Protein 7NA9 (pdb70)

Organism: Clostridium botulinum (NCBI:txid1491)

GO terms:
  GO:0008270 zinc ion binding (F, IDA)
  GO:0005576 extracellular region (C, EXP)
  GO:0004222 metalloendopeptidase activity (F, EXP)
  GO:0008320 transmembrane protein transporter activity (F, EXP)
  GO:0005515 protein binding (F, IPI)

Structure (mmCIF, N/CA/C/O backbone):
data_7NA9
#
_entry.id   7NA9
#
_cell.length_a   61.417
_cell.length_b   97.018
_cell.length_c   101.904
_cell.angle_alpha   90.000
_cell.angle_beta   90.000
_cell.angle_gamma   90.000
#
_symmetry.space_group_name_H-M   'P 21 21 21'
#
loop_
_entity.id
_entity.type
_entity.pdbx_description
1 polymer 'Botulinum neurotoxin type B'
2 polymer JSG-C1
3 non-polymer 1,2-ETHANEDIOL
4 non-polymer 'ZINC ION'
5 water water
#
loop_
_atom_site.group_PDB
_atom_site.id
_atom_site.type_symbol
_atom_site.label_atom_id
_atom_site.label_alt_id
_atom_site.label_comp_id
_atom_site.label_asym_id
_atom_site.label_entity_id
_atom_site.label_seq_id
_atom_site.pdbx_PDB_ins_code
_atom_site.Cartn_x
_atom_site.Cartn_y
_atom_site.Cartn_z
_atom_site.occupancy
_atom_site.B_iso_or_equiv
_atom_site.auth_seq_id
_atom_site.auth_comp_id
_atom_site.auth_asym_id
_atom_site.auth_atom_id
_atom_site.pdbx_PDB_model_num
ATOM 1 N N . PRO A 1 7 ? -20.80500 -5.24600 -37.69000 1.000 48.56292 2 PRO A N 1
ATOM 2 C CA . PRO A 1 7 ? -20.83400 -4.79500 -36.29800 1.000 45.44706 2 PRO A CA 1
ATOM 3 C C . PRO A 1 7 ? -19.94400 -3.58500 -36.09900 1.000 45.36801 2 PRO A C 1
ATOM 4 O O . PRO A 1 7 ? -20.43200 -2.58100 -35.57600 1.000 50.99373 2 PRO A O 1
ATOM 8 N N . VAL A 1 8 ? -18.66300 -3.63600 -36.48500 1.000 38.40182 3 VAL A N 1
ATOM 9 C CA . VAL A 1 8 ? -17.74700 -2.49300 -36.30800 1.000 33.33617 3 VAL A CA 1
ATOM 10 C C . VAL A 1 8 ? -17.27500 -2.02500 -37.68100 1.000 26.41535 3 VAL A C 1
ATOM 11 O O . VAL A 1 8 ? -16.67500 -2.79700 -38.43700 1.000 30.37792 3 VAL A O 1
ATOM 15 N N . THR A 1 9 ? -17.60100 -0.78400 -38.00600 1.000 28.83914 4 THR A N 1
ATOM 16 C CA . THR A 1 9 ? -17.29900 -0.16900 -39.28800 1.000 28.71047 4 THR A CA 1
ATOM 17 C C . THR A 1 9 ? -16.21300 0.87500 -39.05700 1.000 26.84375 4 THR A C 1
ATOM 18 O O . THR A 1 9 ? -16.36200 1.75700 -38.19300 1.000 27.43038 4 THR A O 1
ATOM 22 N N . ILE A 1 10 ? -15.09600 0.75300 -39.78100 1.000 27.22278 5 ILE A N 1
ATOM 23 C CA . ILE A 1 10 ? -14.01200 1.74400 -39.66700 1.000 22.67579 5 ILE A CA 1
ATOM 24 C C . ILE A 1 10 ? -14.26000 2.78200 -40.76300 1.000 27.44911 5 ILE A C 1
ATOM 25 O O . ILE A 1 10 ? -14.33400 2.42600 -41.94900 1.000 28.08034 5 ILE A O 1
ATOM 30 N N . ASN A 1 11 ? -14.42900 4.04100 -40.38100 1.000 24.81868 6 ASN A N 1
ATOM 31 C CA . ASN A 1 11 ? -14.74300 5.06300 -41.37300 1.000 22.67650 6 ASN A CA 1
ATOM 32 C C . ASN A 1 11 ? -13.48700 5.53700 -42.10600 1.000 26.64924 6 ASN A C 1
ATOM 33 O O . ASN A 1 11 ? -12.36900 5.44400 -41.59800 1.000 30.42097 6 ASN A O 1
ATOM 38 N N . ASN A 1 12 ? -13.68800 6.09700 -43.30100 1.000 25.98124 7 ASN A N 1
ATOM 39 C CA . ASN A 1 12 ? -12.59700 6.64300 -44.10200 1.000 28.08649 7 ASN A CA 1
ATOM 40 C C . ASN A 1 12 ? -12.79400 8.14500 -44.27300 1.000 30.36360 7 ASN A C 1
ATOM 41 O O . ASN A 1 12 ? -13.92600 8.62400 -44.37000 1.000 30.65164 7 ASN A O 1
ATOM 46 N N . PHE A 1 13 ? -11.69700 8.89500 -44.30000 1.000 23.20105 8 PHE A N 1
ATOM 47 C CA . PHE A 1 13 ? -11.72700 10.34500 -44.45900 1.000 26.81462 8 PHE A CA 1
ATOM 48 C C . PHE A 1 13 ? -10.30100 10.80100 -44.71400 1.000 27.60990 8 PHE A C 1
ATOM 49 O O . PHE A 1 13 ? -9.34200 10.05200 -44.48500 1.000 26.61469 8 PHE A O 1
ATOM 57 N N . ASN A 1 14 ? -10.17900 12.01800 -45.24000 1.000 27.87526 9 ASN A N 1
ATOM 58 C CA . ASN A 1 14 ? -8.89200 12.68200 -45.41900 1.000 29.19337 9 ASN A CA 1
ATOM 59 C C . ASN A 1 14 ? -8.86500 13.87700 -44.48800 1.000 24.68055 9 ASN A C 1
ATOM 60 O O . ASN A 1 14 ? -9.90400 14.49000 -44.23900 1.000 27.79130 9 ASN A O 1
ATOM 65 N N . TYR A 1 15 ? -7.68100 14.21700 -43.97200 1.000 23.40917 10 TYR A N 1
ATOM 66 C CA . TYR A 1 15 ? -7.60000 15.31800 -43.02000 1.000 23.73185 10 TYR A CA 1
ATOM 67 C C . TYR A 1 15 ? -8.23800 16.58500 -43.57700 1.000 24.72697 10 TYR A C 1
ATOM 68 O O . TYR A 1 15 ? -8.92100 17.30200 -42.83900 1.000 23.88597 10 TYR A O 1
ATOM 77 N N . ASN A 1 16 ? -8.06300 16.87000 -44.88600 1.000 25.89638 11 ASN A N 1
ATOM 78 C CA . ASN A 1 16 ? -8.56700 18.13800 -45.42400 1.000 27.91943 11 ASN A CA 1
ATOM 79 C C . ASN A 1 16 ? -10.03800 18.08400 -45.85300 1.000 30.76701 11 ASN A C 1
ATOM 80 O O . ASN A 1 16 ? -10.55900 19.08100 -46.36200 1.000 28.53712 11 ASN A O 1
ATOM 85 N N . ASP A 1 17 ? -10.71600 16.95700 -45.66900 1.000 29.54615 12 ASP A N 1
ATOM 86 C CA . ASP A 1 17 ? -12.15500 16.91300 -45.93900 1.000 29.66933 12 ASP A CA 1
ATOM 87 C C . ASP A 1 17 ? -12.89300 17.95800 -45.09100 1.000 27.83921 12 ASP A C 1
ATOM 88 O O . ASP A 1 17 ? -12.53000 18.22600 -43.93900 1.000 26.90706 12 ASP A O 1
ATOM 93 N N . PRO A 1 18 ? -13.95600 18.54900 -45.61900 1.000 29.80010 13 PRO A N 1
ATOM 94 C CA . PRO A 1 18 ? -14.69200 19.57100 -44.85800 1.000 30.04575 13 PRO A CA 1
ATOM 95 C C . PRO A 1 18 ? -15.38400 19.04200 -43.59600 1.000 26.97854 13 PRO A C 1
ATOM 96 O O . PRO A 1 18 ? -15.83700 17.89900 -43.52200 1.000 28.02787 13 PRO A O 1
ATOM 100 N N . ILE A 1 19 ? -15.47300 19.90800 -42.58500 1.000 28.97314 14 ILE A N 1
ATOM 101 C CA . ILE A 1 19 ? -16.29700 19.60100 -41.41900 1.000 26.45573 14 ILE A CA 1
ATOM 102 C C . ILE A 1 19 ? -17.69600 19.25700 -41.89700 1.000 27.80177 14 ILE A C 1
ATOM 103 O O . ILE A 1 19 ? -18.26700 19.94400 -42.75500 1.000 27.20489 14 ILE A O 1
ATOM 108 N N . ASP A 1 20 ? -18.24500 18.16300 -41.40300 1.000 26.96700 15 ASP A N 1
ATOM 109 C CA . ASP A 1 20 ? -19.61300 17.84900 -41.78700 1.000 28.13896 15 ASP A CA 1
ATOM 110 C C . ASP A 1 20 ? -20.51900 17.70800 -40.57800 1.000 29.49593 15 ASP A C 1
ATOM 111 O O . ASP A 1 20 ? -21.69100 17.33700 -40.74400 1.000 33.74537 15 ASP A O 1
ATOM 116 N N . ASN A 1 21 ? -20.03300 18.06400 -39.38400 1.000 26.85844 16 ASN A N 1
ATOM 117 C CA . ASN A 1 21 ? -20.79200 18.00100 -38.13300 1.000 27.90691 16 ASN A CA 1
ATOM 118 C C . ASN A 1 21 ? -21.30500 16.58300 -37.84300 1.000 37.57269 16 ASN A C 1
ATOM 119 O O . ASN A 1 21 ? -22.15300 16.40800 -36.95700 1.000 35.71795 16 ASN A O 1
ATOM 124 N N . ASN A 1 22 ? -20.80700 15.56600 -38.56700 1.000 33.07955 17 ASN A N 1
ATOM 125 C CA . ASN A 1 22 ? -21.14300 14.16200 -38.31500 1.000 32.16156 17 ASN A CA 1
ATOM 126 C C . ASN A 1 22 ? -19.91300 13.31700 -37.90000 1.000 30.71736 17 ASN A C 1
ATOM 127 O O . ASN A 1 22 ? -19.66300 13.10400 -36.71100 1.000 32.37582 17 ASN A O 1
ATOM 132 N N . ASN A 1 23 ? -19.12600 12.85500 -38.87300 1.000 27.06545 18 ASN A N 1
ATOM 133 C CA . ASN A 1 23 ? -17.88900 12.13100 -38.59200 1.000 26.37575 18 ASN A CA 1
ATOM 134 C C . ASN A 1 23 ? -16.67100 13.02000 -38.61400 1.000 24.69493 18 ASN A C 1
ATOM 135 O O . ASN A 1 23 ? -15.59200 12.55900 -38.20600 1.000 21.28502 18 ASN A O 1
ATOM 140 N N . ILE A 1 24 ? -16.80700 14.26400 -39.08600 1.000 22.25171 19 ILE A N 1
ATOM 141 C CA . ILE A 1 24 ? -15.69900 15.21600 -39.07900 1.000 23.87189 19 ILE A CA 1
ATOM 142 C C . ILE A 1 24 ? -16.23400 16.46500 -38.38700 1.000 22.37292 19 ILE A C 1
ATOM 143 O O . ILE A 1 24 ? -17.12500 17.13000 -38.91800 1.000 22.91992 19 ILE A O 1
ATOM 148 N N . ILE A 1 25 ? -15.74300 16.76000 -37.18900 1.000 19.68159 20 ILE A N 1
ATOM 149 C CA . ILE A 1 25 ? -16.36800 17.79800 -36.35500 1.000 18.28029 20 ILE A CA 1
ATOM 150 C C . ILE A 1 25 ? -15.26800 18.68000 -35.75900 1.000 23.68567 20 ILE A C 1
ATOM 151 O O . ILE A 1 25 ? -14.08900 18.33300 -35.78200 1.000 21.33085 20 ILE A O 1
ATOM 156 N N . MET A 1 26 ? -15.65500 19.80700 -35.16900 1.000 18.04181 21 MET A N 1
ATOM 157 C CA . MET A 1 26 ? -14.74700 20.52700 -34.27600 1.000 17.62802 21 MET A CA 1
ATOM 158 C C . MET A 1 26 ? -15.11700 20.17800 -32.84500 1.000 18.00175 21 MET A C 1
ATOM 159 O O . MET A 1 26 ? -16.25400 20.42500 -32.40300 1.000 18.47643 21 MET A O 1
ATOM 164 N N . MET A 1 27 ? -14.15500 19.57500 -32.13100 1.000 16.90138 22 MET A N 1
ATOM 165 C CA . MET A 1 27 ? -14.42500 18.98400 -30.84000 1.000 17.03145 22 MET A CA 1
ATOM 166 C C . MET A 1 27 ? -13.59400 19.66300 -29.77800 1.000 17.09325 22 MET A C 1
ATOM 167 O O . MET A 1 27 ? -12.38800 19.87700 -29.96000 1.000 18.03477 22 MET A O 1
ATOM 172 N N . GLU A 1 28 ? -14.23500 19.95100 -28.67300 1.000 16.23786 23 GLU A N 1
ATOM 173 C CA . GLU A 1 28 ? -13.56500 20.42300 -27.45500 1.000 16.84697 23 GLU A CA 1
ATOM 174 C C . GLU A 1 28 ? -13.33300 19.22500 -26.56100 1.000 17.27306 23 GLU A C 1
ATOM 175 O O . GLU A 1 28 ? -14.30800 18.66800 -26.03300 1.000 17.32354 23 GLU A O 1
ATOM 181 N N . PRO A 1 29 ? -12.09100 18.76000 -26.39000 1.000 15.76698 24 PRO A N 1
ATOM 182 C CA . PRO A 1 29 ? -11.86600 17.51800 -25.66300 1.000 17.47969 24 PRO A CA 1
ATOM 183 C C . PRO A 1 29 ? -12.04400 17.72100 -24.16300 1.000 16.87597 24 PRO A C 1
ATOM 184 O O . PRO A 1 29 ? -12.12000 18.87200 -23.68600 1.000 17.05083 24 PRO A O 1
ATOM 188 N N . PRO A 1 30 ? -12.17700 16.62400 -23.39100 1.000 15.37575 25 PRO A N 1
ATOM 189 C CA . PRO A 1 30 ? -12.63700 16.73200 -21.98500 1.000 16.96497 25 PRO A CA 1
ATOM 190 C C . PRO A 1 30 ? -11.83900 17.70900 -21.09600 1.000 16.94935 25 PRO A C 1
ATOM 191 O O . PRO A 1 30 ? -12.44400 18.42300 -20.27100 1.000 17.30255 25 PRO A O 1
ATOM 195 N N . PHE A 1 31 ? -10.49800 17.69200 -21.17400 1.000 13.91273 26 PHE A N 1
ATOM 196 C CA . PHE A 1 31 ? -9.71700 18.56000 -20.31000 1.000 15.05221 26 PHE A CA 1
ATOM 197 C C . PHE A 1 31 ? -9.82400 20.02000 -20.72400 1.000 19.69954 26 PHE A C 1
ATOM 198 O O . PHE A 1 31 ? -9.31600 20.90000 -20.01400 1.000 20.51763 26 PHE A O 1
ATOM 206 N N . ALA A 1 32 ? -10.34500 20.26700 -21.90900 1.000 16.95212 27 ALA A N 1
ATOM 207 C CA . ALA A 1 32 ? -10.62600 21.61600 -22.37700 1.000 16.49030 27 ALA A CA 1
ATOM 208 C C . ALA A 1 32 ? -12.08200 21.99700 -22.19800 1.000 16.72915 27 ALA A C 1
ATOM 209 O O . ALA A 1 32 ? -12.50900 22.99100 -22.79500 1.000 18.69764 27 ALA A O 1
ATOM 211 N N . ARG A 1 33 ? -12.89100 21.18800 -21.47800 1.000 18.86271 28 ARG A N 1
ATOM 212 C CA . ARG A 1 33 ? -14.30900 21.52700 -21.34400 1.000 15.95101 28 ARG A CA 1
ATOM 213 C C . ARG A 1 33 ? -14.49600 22.98300 -20.93100 1.000 19.53117 28 ARG A C 1
ATOM 214 O O . ARG A 1 33 ? -13.91000 23.43000 -19.94100 1.000 17.36842 28 ARG A O 1
ATOM 222 N N . GLY A 1 34 ? -15.30900 23.71900 -21.68500 1.000 16.96746 29 GLY A N 1
ATOM 223 C CA . GLY A 1 34 ? -15.64100 25.08300 -21.32000 1.000 19.76876 29 GLY A CA 1
ATOM 224 C C . GLY A 1 34 ? -14.64600 26.12700 -21.78900 1.000 19.44130 29 GLY A C 1
ATOM 225 O O . GLY A 1 34 ? -14.94900 27.32500 -21.69100 1.000 21.84626 29 GLY A O 1
ATOM 226 N N . THR A 1 35 ? -13.48300 25.72000 -22.30300 1.000 17.78944 30 THR A N 1
ATOM 227 C CA . THR A 1 35 ? -12.45300 26.68000 -22.72600 1.000 19.15045 30 THR A CA 1
ATOM 228 C C . THR A 1 35 ? -12.62000 27.17100 -24.15200 1.000 22.52397 30 THR A C 1
ATOM 229 O O . THR A 1 35 ? -11.96900 28.16000 -24.53400 1.000 20.81140 30 THR A O 1
ATOM 233 N N . GLY A 1 36 ? -13.41800 26.47700 -24.97000 1.000 16.54337 31 GLY A N 1
ATOM 234 C CA . GLY A 1 36 ? -13.54500 26.91400 -26.34500 1.000 16.38768 31 GLY A CA 1
ATOM 235 C C . GLY A 1 36 ? -12.36200 26.53400 -27.20700 1.000 20.64481 31 GLY A C 1
ATOM 236 O O . GLY A 1 36 ? -12.24000 27.06600 -28.32100 1.000 24.42335 31 GLY A O 1
ATOM 237 N N . ARG A 1 37 ? -11.50300 25.61300 -26.74500 1.000 18.17783 32 ARG A N 1
ATOM 238 C CA . ARG A 1 37 ? -10.39600 25.10600 -27.56900 1.000 21.77350 32 ARG A CA 1
ATOM 239 C C . ARG A 1 37 ? -10.93600 23.90100 -28.32700 1.000 21.31023 32 ARG A C 1
ATOM 240 O O . ARG A 1 37 ? -11.10400 22.82900 -27.75600 1.000 21.13517 32 ARG A O 1
ATOM 248 N N . TYR A 1 38 ? -11.20700 24.08000 -29.61500 1.000 20.29721 33 TYR A N 1
ATOM 249 C CA . TYR A 1 38 ? -11.74600 23.00100 -30.44300 1.000 19.40916 33 TYR A CA 1
ATOM 250 C C . TYR A 1 38 ? -10.68400 22.52800 -31.40600 1.000 22.49382 33 TYR A C 1
ATOM 251 O O . TYR A 1 38 ? -9.90500 23.33200 -31.91200 1.000 23.70205 33 TYR A O 1
ATOM 260 N N . TYR A 1 39 ? -10.74600 21.23300 -31.73600 1.000 19.92334 34 TYR A N 1
ATOM 261 C CA . TYR A 1 39 ? -9.82300 20.58400 -32.65000 1.000 23.34813 34 TYR A CA 1
ATOM 262 C C . TYR A 1 39 ? -10.59700 19.77400 -33.66700 1.000 22.45104 34 TYR A C 1
ATOM 263 O O . TYR A 1 39 ? -11.66400 19.24000 -33.36400 1.000 20.21768 34 TYR A O 1
ATOM 272 N N . LYS A 1 40 ? -10.06300 19.73300 -34.89500 1.000 21.07016 35 LYS A N 1
ATOM 273 C CA . LYS A 1 40 ? -10.69500 18.94800 -35.94200 1.000 17.57462 35 LYS A CA 1
ATOM 274 C C . LYS A 1 40 ? -10.54600 17.47000 -35.58700 1.000 18.12476 35 LYS A C 1
ATOM 275 O O . LYS A 1 40 ? -9.42500 16.98200 -35.31000 1.000 17.60174 35 LYS A O 1
ATOM 281 N N . ALA A 1 41 ? -11.68800 16.79500 -35.48000 1.000 17.48166 36 ALA A N 1
ATOM 282 C CA . ALA A 1 41 ? -11.75700 15.44100 -34.93000 1.000 18.28661 36 ALA A CA 1
ATOM 283 C C . ALA A 1 41 ? -12.48600 14.53400 -35.90000 1.000 18.33236 36 ALA A C 1
ATOM 284 O O . ALA A 1 41 ? -13.43400 14.95800 -36.57100 1.000 18.90747 36 ALA A O 1
ATOM 286 N N . PHE A 1 42 ? -12.03900 13.27200 -35.97100 1.000 17.94811 37 PHE A N 1
ATOM 287 C CA . PHE A 1 42 ? -12.50500 12.32500 -36.97000 1.000 19.27676 37 PHE A CA 1
ATOM 288 C C . PHE A 1 42 ? -13.06100 11.08100 -36.28900 1.000 18.37042 37 PHE A C 1
ATOM 289 O O . PHE A 1 42 ? -12.36400 10.43600 -35.51100 1.000 19.40669 37 PHE A O 1
ATOM 297 N N . LYS A 1 43 ? -14.30600 10.72500 -36.59300 1.000 18.20753 38 LYS A N 1
ATOM 298 C CA . LYS A 1 43 ? -14.92000 9.56700 -35.94500 1.000 19.91471 38 LYS A CA 1
ATOM 299 C C . LYS A 1 43 ? -14.52500 8.29700 -36.69800 1.000 19.44067 38 LYS A C 1
ATOM 300 O O . LYS A 1 43 ? -15.10200 7.96300 -37.73500 1.000 22.01962 38 LYS A O 1
ATOM 306 N N . ILE A 1 44 ? -13.55400 7.56800 -36.15900 1.000 17.69813 39 ILE A N 1
ATOM 307 C CA . ILE A 1 44 ? -13.06200 6.40100 -36.88700 1.000 17.04501 39 ILE A CA 1
ATOM 308 C C . ILE A 1 44 ? -14.03400 5.24800 -36.74700 1.000 22.85869 39 ILE A C 1
ATOM 309 O O . ILE A 1 44 ? -14.12700 4.41100 -37.65400 1.000 23.20189 39 ILE A O 1
ATOM 314 N N . THR A 1 45 ? -14.73500 5.14300 -35.60300 1.000 20.05577 40 THR A N 1
ATOM 315 C CA . THR A 1 45 ? -15.86400 4.21200 -35.50700 1.000 18.93790 40 THR A CA 1
ATOM 316 C C . THR A 1 45 ? -16.82900 4.78700 -34.48200 1.000 21.47033 40 THR A C 1
ATOM 317 O O . THR A 1 45 ? -16.53700 5.78900 -33.84700 1.000 20.42236 40 THR A O 1
ATOM 321 N N . ASP A 1 46 ? -17.99400 4.15300 -34.32300 1.000 20.61244 41 ASP A N 1
ATOM 322 C CA . ASP A 1 46 ? -18.98100 4.61100 -33.30800 1.000 21.33828 41 ASP A CA 1
ATOM 323 C C . ASP A 1 46 ? -18.28700 4.89800 -31.97300 1.000 22.79333 41 ASP A C 1
ATOM 324 O O . ASP A 1 46 ? -17.60000 3.97100 -31.48600 1.000 19.98971 41 ASP A O 1
ATOM 329 N N . ARG A 1 47 ? -18.40700 6.12900 -31.44800 1.000 20.38706 42 ARG A N 1
ATOM 330 C CA . ARG A 1 47 ? -17.85600 6.53000 -30.11100 1.000 15.51175 42 ARG A CA 1
ATOM 331 C C . ARG A 1 47 ? -16.33800 6.79400 -30.12800 1.000 19.63821 42 ARG A C 1
ATOM 332 O O . ARG A 1 47 ? -15.86900 7.44600 -29.17400 1.000 27.93020 42 ARG A O 1
ATOM 340 N N . ILE A 1 48 ? -15.59300 6.32600 -31.13700 1.000 14.68491 43 ILE A N 1
ATOM 341 C CA . ILE A 1 48 ? -14.10500 6.49700 -31.10000 1.000 15.11437 43 ILE A CA 1
ATOM 342 C C . ILE A 1 48 ? -13.68500 7.63100 -32.04500 1.000 15.03291 43 ILE A C 1
ATOM 343 O O . ILE A 1 48 ? -14.13800 7.62800 -33.20400 1.000 18.62515 43 ILE A O 1
ATOM 348 N N . TRP A 1 49 ? -12.85100 8.55800 -31.56300 1.000 16.30659 44 TRP A N 1
ATOM 349 C CA . TRP A 1 49 ? -12.42200 9.72500 -32.32400 1.000 15.52521 44 TRP A CA 1
ATOM 350 C C . TRP A 1 49 ? -10.90000 9.77500 -32.37800 1.000 15.88785 44 TRP A C 1
ATOM 351 O O . TRP A 1 49 ? -10.21200 9.41300 -31.41100 1.000 17.04724 44 TRP A O 1
ATOM 362 N N . ILE A 1 50 ? -10.39300 10.27000 -33.50200 1.000 15.33610 45 ILE A N 1
ATOM 363 C CA . ILE A 1 50 ? -8.97800 10.57700 -33.67100 1.000 16.42737 45 ILE A CA 1
ATOM 364 C C . ILE A 1 50 ? -8.87800 12.09700 -33.79000 1.000 16.86973 45 ILE A C 1
ATOM 365 O O . ILE A 1 50 ? -9.53600 12.71900 -34.64400 1.000 17.04772 45 ILE A O 1
ATOM 370 N N . ILE A 1 51 ? -8.02100 12.68700 -32.97500 1.000 16.27075 46 ILE A N 1
ATOM 371 C CA . ILE A 1 51 ? -7.65100 14.09000 -33.11000 1.000 17.81863 46 ILE A CA 1
ATOM 372 C C . ILE A 1 51 ? -6.17200 14.11300 -33.43600 1.000 17.48931 46 ILE A C 1
ATOM 373 O O . ILE A 1 51 ? -5.33900 13.83600 -32.57900 1.000 18.28525 46 ILE A O 1
ATOM 378 N N . PRO A 1 52 ? -5.81000 14.31500 -34.70000 1.000 20.20358 47 PRO A N 1
ATOM 379 C CA . PRO A 1 52 ? -4.37100 14.13800 -35.04300 1.000 21.83377 47 PRO A CA 1
ATOM 380 C C . PRO A 1 52 ? -3.55100 15.37800 -34.70900 1.000 23.55115 47 PRO A C 1
ATOM 381 O O . PRO A 1 52 ? -3.05000 16.07700 -35.60300 1.000 26.78267 47 PRO A O 1
ATOM 385 N N . GLU A 1 53 ? -3.47200 15.67200 -33.41700 1.000 20.80624 48 GLU A N 1
ATOM 386 C CA . GLU A 1 53 ? -2.73900 16.79400 -32.85400 1.000 20.85625 48 GLU A CA 1
ATOM 387 C C . GLU A 1 53 ? -1.85400 16.25300 -31.75100 1.000 18.33686 48 GLU A C 1
ATOM 388 O O . GLU A 1 53 ? -2.18100 15.23800 -31.14100 1.000 18.54366 48 GLU A O 1
ATOM 394 N N . ARG A 1 54 ? -0.75800 16.94600 -31.46800 1.000 18.06834 49 ARG A N 1
ATOM 395 C CA . ARG A 1 54 ? 0.03500 16.54000 -30.29500 1.000 16.28014 49 ARG A CA 1
ATOM 396 C C . ARG A 1 54 ? -0.78200 16.68300 -29.02600 1.000 20.47702 49 ARG A C 1
ATOM 397 O O . ARG A 1 54 ? -1.66900 17.54900 -28.90500 1.000 18.75513 49 ARG A O 1
ATOM 405 N N . TYR A 1 55 ? -0.48000 15.81800 -28.07100 1.000 15.61693 50 TYR A N 1
ATOM 406 C CA . TYR A 1 55 ? -1.12200 15.85900 -26.77000 1.000 15.38667 50 TYR A CA 1
ATOM 407 C C . TYR A 1 55 ? -0.38500 16.87600 -25.89900 1.000 16.12601 50 TYR A C 1
ATOM 408 O O . TYR A 1 55 ? 0.82400 16.74200 -25.64900 1.000 17.64619 50 TYR A O 1
ATOM 417 N N . THR A 1 56 ? -1.08400 17.94300 -25.46300 1.000 16.70884 51 THR A N 1
ATOM 418 C CA . THR A 1 56 ? -0.39400 19.05500 -24.80700 1.000 17.72652 51 THR A CA 1
ATOM 419 C C . THR A 1 56 ? -0.87300 19.32600 -23.39400 1.000 18.11215 51 THR A C 1
ATOM 420 O O . THR A 1 56 ? -0.16300 20.01300 -22.64800 1.000 20.28039 51 THR A O 1
ATOM 424 N N . PHE A 1 57 ? -2.01300 18.78700 -22.99100 1.000 19.00941 52 PHE A N 1
ATOM 425 C CA . PHE A 1 57 ? -2.58200 19.15900 -21.70700 1.000 18.79235 52 PHE A CA 1
ATOM 426 C C . PHE A 1 57 ? -1.66000 18.76100 -20.54800 1.000 17.85491 52 PHE A C 1
ATOM 427 O O . PHE A 1 57 ? -1.32100 17.58400 -20.39600 1.000 18.65235 52 PHE A O 1
ATOM 435 N N . GLY A 1 58 ? -1.27500 19.75300 -19.71800 1.000 18.04306 53 GLY A N 1
ATOM 436 C CA . GLY A 1 58 ? -0.40400 19.51400 -18.58800 1.000 18.17839 53 GLY A CA 1
ATOM 437 C C . GLY A 1 58 ? 1.07600 19.63300 -18.89600 1.000 15.74708 53 GLY A C 1
ATOM 438 O O . GLY A 1 58 ? 1.89100 19.58900 -17.95400 1.000 19.21393 53 GLY A O 1
ATOM 439 N N . TYR A 1 59 ? 1.44300 19.81600 -20.15800 1.000 17.65102 54 TYR A N 1
ATOM 440 C CA . TYR A 1 59 ? 2.82800 20.10800 -20.56500 1.000 16.40283 54 TYR A CA 1
ATOM 441 C C . TYR A 1 59 ? 3.02900 21.60100 -20.82400 1.000 22.27143 54 TYR A C 1
ATOM 442 O O . TYR A 1 59 ? 2.08500 22.38600 -20.81900 1.000 25.89152 54 TYR A O 1
ATOM 451 N N . LYS A 1 60 ? 4.28800 21.98000 -21.05500 1.000 22.47348 55 LYS A N 1
ATOM 452 C CA . LYS A 1 60 ? 4.58300 23.33700 -21.48900 1.000 26.36635 55 LYS A CA 1
ATOM 453 C C . LYS A 1 60 ? 5.14700 23.28000 -22.90000 1.000 30.01798 55 LYS A C 1
ATOM 454 O O . LYS A 1 60 ? 5.71100 22.26500 -23.29000 1.000 23.66498 55 LYS A O 1
ATOM 460 N N . PRO A 1 61 ? 4.97600 24.33200 -23.71200 1.000 31.98793 56 PRO A N 1
ATOM 461 C CA . PRO A 1 61 ? 5.41700 24.22000 -25.11800 1.000 30.33928 56 PRO A CA 1
ATOM 462 C C . PRO A 1 61 ? 6.88600 23.87500 -25.25300 1.000 28.10607 56 PRO A C 1
ATOM 463 O O . PRO A 1 61 ? 7.26200 23.08300 -26.13100 1.000 33.14170 56 PRO A O 1
ATOM 467 N N . GLU A 1 62 ? 7.72200 24.39100 -24.35500 1.000 25.36575 57 GLU A N 1
ATOM 468 C CA . GLU A 1 62 ? 9.14200 24.09200 -24.41200 1.000 31.47670 57 GLU A CA 1
ATOM 469 C C . GLU A 1 62 ? 9.44700 22.62200 -24.13900 1.000 31.68706 57 GLU A C 1
ATOM 470 O O . GLU A 1 62 ? 10.54100 22.16900 -24.47600 1.000 29.86321 57 GLU A O 1
ATOM 476 N N . ASP A 1 63 ? 8.50500 21.85600 -23.56800 1.000 26.48475 58 ASP A N 1
ATOM 477 C CA . ASP A 1 63 ? 8.78400 20.44700 -23.30600 1.000 26.66205 58 ASP A CA 1
ATOM 478 C C . ASP A 1 63 ? 8.99700 19.65600 -24.57900 1.000 28.45298 58 ASP A C 1
ATOM 479 O O . ASP A 1 63 ? 9.61100 18.59200 -24.54300 1.000 28.51361 58 ASP A O 1
ATOM 484 N N . PHE A 1 64 ? 8.46700 20.13400 -25.69100 1.000 26.21868 59 PHE A N 1
ATOM 485 C CA . PHE A 1 64 ? 8.47000 19.43700 -26.96900 1.000 27.13055 59 PHE A CA 1
ATOM 486 C C . PHE A 1 64 ? 9.80100 19.55600 -27.70600 1.000 30.49403 59 PHE A C 1
ATOM 487 O O . PHE A 1 64 ? 10.02500 18.79800 -28.65900 1.000 24.19034 59 PHE A O 1
ATOM 495 N N . ASN A 1 65 ? 10.68700 20.45600 -27.27100 1.000 31.51163 60 ASN A N 1
ATOM 496 C CA . ASN A 1 65 ? 11.99100 20.67800 -27.90900 1.000 34.69321 60 ASN A CA 1
ATOM 497 C C . ASN A 1 65 ? 13.09600 19.88800 -27.21800 1.000 52.02234 60 ASN A C 1
ATOM 498 O O . ASN A 1 65 ? 13.21300 19.94200 -25.98900 1.000 53.62246 60 ASN A O 1
ATOM 503 N N . LYS A 1 66 ? 13.94500 19.22200 -28.01200 1.000 56.79626 61 LYS A N 1
ATOM 504 C CA . LYS A 1 66 ? 15.25500 18.74000 -27.52000 1.000 58.36776 61 LYS A CA 1
ATOM 505 C C . LYS A 1 66 ? 15.10800 17.83600 -26.28500 1.000 64.40425 61 LYS A C 1
ATOM 506 O O . LYS A 1 66 ? 16.03700 17.12300 -25.88100 1.000 64.23598 61 LYS A O 1
ATOM 512 N N . ARG A 1 73 ? 19.02300 13.36300 -24.05600 1.000 52.08577 68 ARG A N 1
ATOM 513 C CA . ARG A 1 73 ? 19.65300 12.98000 -22.78900 1.000 64.30509 68 ARG A CA 1
ATOM 514 C C . ARG A 1 73 ? 19.34200 11.51500 -22.47000 1.000 55.70326 68 ARG A C 1
ATOM 515 O O . ARG A 1 73 ? 19.95000 10.93100 -21.56800 1.000 56.11939 68 ARG A O 1
ATOM 523 N N . ASP A 1 74 ? 18.39800 10.92600 -23.21400 1.000 50.11579 69 ASP A N 1
ATOM 524 C CA . ASP A 1 74 ? 17.97300 9.54500 -22.98300 1.000 34.39818 69 ASP A CA 1
ATOM 525 C C . ASP A 1 74 ? 17.64700 8.92900 -24.33700 1.000 30.87891 69 ASP A C 1
ATOM 526 O O . ASP A 1 74 ? 16.67300 9.32800 -24.97600 1.000 29.29906 69 ASP A O 1
ATOM 531 N N . VAL A 1 75 ? 18.43600 7.94200 -24.77000 1.000 32.78871 70 VAL A N 1
ATOM 532 C CA . VAL A 1 75 ? 18.12300 7.34000 -26.07200 1.000 32.25941 70 VAL A CA 1
ATOM 533 C C . VAL A 1 75 ? 16.79700 6.60000 -26.05400 1.000 27.07704 70 VAL A C 1
ATOM 534 O O . VAL A 1 75 ? 16.28300 6.27200 -27.11900 1.000 26.07985 70 VAL A O 1
ATOM 538 N N . CYS A 1 76 ? 16.27500 6.24900 -24.89100 1.000 24.40824 71 CYS A N 1
ATOM 539 C CA . CYS A 1 76 ? 14.98300 5.56800 -24.86700 1.000 25.10548 71 CYS A CA 1
ATOM 540 C C . CYS A 1 76 ? 13.79400 6.52600 -24.92700 1.000 28.86016 71 CYS A C 1
ATOM 541 O O . CYS A 1 76 ? 12.64200 6.06800 -24.90900 1.000 28.18394 71 CYS A O 1
ATOM 544 N N . GLU A 1 77 ? 14.02800 7.83400 -24.96200 1.000 22.76724 72 GLU A N 1
ATOM 545 C CA . GLU A 1 77 ? 12.96100 8.83600 -25.05800 1.000 25.14631 72 GLU A CA 1
ATOM 546 C C . GLU A 1 77 ? 13.18300 9.71800 -26.29500 1.000 26.75531 72 GLU A C 1
ATOM 547 O O . GLU A 1 77 ? 14.04100 10.60500 -26.28200 1.000 26.71766 72 GLU A O 1
ATOM 553 N N . TYR A 1 78 ? 12.38500 9.53200 -27.34800 1.000 19.05426 73 TYR A N 1
ATOM 554 C CA . TYR A 1 78 ? 12.61300 10.25100 -28.59600 1.000 18.00306 73 TYR A CA 1
ATOM 555 C C . TYR A 1 78 ? 11.73800 11.49300 -28.68400 1.000 23.07908 73 TYR A C 1
ATOM 556 O O . TYR A 1 78 ? 10.50500 11.40400 -28.57100 1.000 19.70150 73 TYR A O 1
ATOM 565 N N . TYR A 1 79 ? 12.37100 12.63400 -28.95700 1.000 23.83974 74 TYR A N 1
ATOM 566 C CA . TYR A 1 79 ? 11.65200 13.89400 -29.12800 1.000 25.80144 74 TYR A CA 1
ATOM 567 C C . TYR A 1 79 ? 11.66300 14.32200 -30.58000 1.000 23.09473 74 TYR A C 1
ATOM 568 O O . TYR A 1 79 ? 12.68500 14.20800 -31.25700 1.000 25.02401 74 TYR A O 1
ATOM 577 N N . ASP A 1 80 ? 10.55300 14.91900 -31.02300 1.000 25.29482 75 ASP A N 1
ATOM 578 C CA . ASP A 1 80 ? 10.56800 15.59100 -32.31500 1.000 24.85197 75 ASP A CA 1
ATOM 579 C C . ASP A 1 80 ? 9.46300 16.62800 -32.30700 1.000 24.10090 75 ASP A C 1
ATOM 580 O O . ASP A 1 80 ? 8.28400 16.27800 -32.47300 1.000 24.75084 75 ASP A O 1
ATOM 585 N N . PRO A 1 81 ? 9.79000 17.90800 -32.11000 1.000 24.46453 76 PRO A N 1
ATOM 586 C CA . PRO A 1 81 ? 8.71800 18.93100 -32.06700 1.000 25.93648 76 PRO A CA 1
ATOM 587 C C . PRO A 1 81 ? 7.98400 19.09600 -33.38900 1.000 26.81392 76 PRO A C 1
ATOM 588 O O . PRO A 1 81 ? 6.91100 19.69900 -33.40900 1.000 29.30320 76 PRO A O 1
ATOM 592 N N . ASP A 1 82 ? 8.54700 18.63700 -34.49300 1.000 26.41590 77 ASP A N 1
ATOM 593 C CA . ASP A 1 82 ? 7.91700 18.80300 -35.78800 1.000 29.82140 77 ASP A CA 1
ATOM 594 C C . ASP A 1 82 ? 6.93800 17.67900 -36.14800 1.000 30.76823 77 ASP A C 1
ATOM 595 O O . ASP A 1 82 ? 6.26600 17.78800 -37.17600 1.000 30.51546 77 ASP A O 1
ATOM 600 N N . TYR A 1 83 ? 6.81700 16.62500 -35.33300 1.000 24.47017 78 TYR A N 1
ATOM 601 C CA . TYR A 1 83 ? 5.82900 15.58800 -35.62100 1.000 23.96525 78 TYR A CA 1
ATOM 602 C C . TYR A 1 83 ? 4.41600 16.20200 -35.61300 1.000 27.56393 78 TYR A C 1
ATOM 603 O O . TYR A 1 83 ? 4.06200 16.99600 -34.73000 1.000 25.49537 78 TYR A O 1
ATOM 612 N N . LEU A 1 84 ? 3.63800 15.88500 -36.63900 1.000 26.65109 79 LEU A N 1
ATOM 613 C CA . LEU A 1 84 ? 2.26700 16.39600 -36.82000 1.000 22.55326 79 LEU A CA 1
ATOM 614 C C . LEU A 1 84 ? 2.17300 17.90100 -37.08200 1.000 28.47669 79 LEU A C 1
ATOM 615 O O . LEU A 1 84 ? 1.10200 18.48300 -36.88200 1.000 27.35021 79 LEU A O 1
ATOM 620 N N . ASN A 1 85 ? 3.21200 18.57500 -37.58800 1.000 25.76945 80 ASN A N 1
ATOM 621 C CA . ASN A 1 85 ? 3.13000 20.03400 -37.69900 1.000 29.53832 80 ASN A CA 1
ATOM 622 C C . ASN A 1 85 ? 2.64100 20.54200 -39.05600 1.000 31.62748 80 ASN A C 1
ATOM 623 O O . ASN A 1 85 ? 2.77600 21.74600 -39.34500 1.000 30.65608 80 ASN A O 1
ATOM 628 N N . THR A 1 86 ? 2.08200 19.67900 -39.90400 1.000 23.67524 81 THR A N 1
ATOM 629 C CA . THR A 1 86 ? 1.52000 20.08200 -41.19000 1.000 26.01822 81 THR A CA 1
ATOM 630 C C . THR A 1 86 ? 0.25600 19.26300 -41.42300 1.000 33.46652 81 THR A C 1
ATOM 631 O O . THR A 1 86 ? 0.07400 18.20700 -40.81900 1.000 25.37870 81 THR A O 1
ATOM 635 N N . ASN A 1 87 ? -0.61700 19.75000 -42.31300 1.000 29.26680 82 ASN A N 1
ATOM 636 C CA . ASN A 1 87 ? -1.84300 19.00300 -42.57500 1.000 25.80554 82 ASN A CA 1
ATOM 637 C C .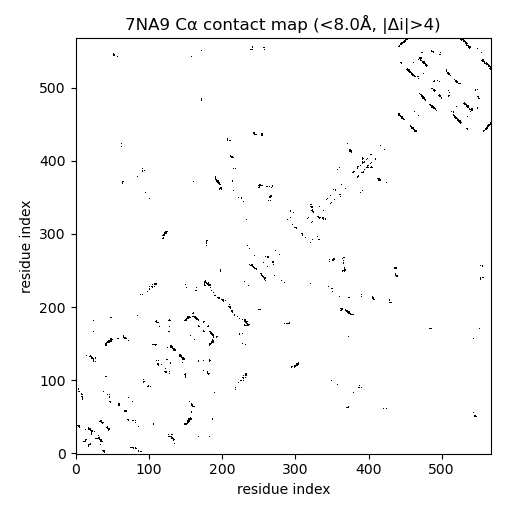 ASN A 1 87 ? -1.53300 17.64100 -43.18900 1.000 23.26050 82 ASN A C 1
ATOM 638 O O . ASN A 1 87 ? -2.22200 16.66700 -42.90900 1.000 24.19279 82 ASN A O 1
ATOM 643 N N . ASP A 1 88 ? -0.52500 17.56500 -44.06000 1.000 23.58042 83 ASP A N 1
ATOM 644 C CA . ASP A 1 88 ? -0.16300 16.27600 -44.63300 1.000 21.62234 83 ASP A CA 1
ATOM 645 C C . ASP A 1 88 ? 0.30900 15.28800 -43.55500 1.000 22.94255 83 ASP A C 1
ATOM 646 O O . ASP A 1 88 ? -0.07000 14.10900 -43.57100 1.000 26.54487 83 ASP A O 1
ATOM 651 N N . LYS A 1 89 ? 1.14200 15.74100 -42.60400 1.000 23.81326 84 LYS A N 1
ATOM 652 C CA . LYS A 1 89 ? 1.51500 14.84600 -41.50600 1.000 23.13901 84 LYS A CA 1
ATOM 653 C C . LYS A 1 89 ? 0.28900 14.38300 -40.74100 1.000 21.05862 84 LYS A C 1
ATOM 654 O O . LYS A 1 89 ? 0.19500 13.21300 -40.34100 1.000 20.87567 84 LYS A O 1
ATOM 660 N N . LYS A 1 90 ? -0.66600 15.28800 -40.51300 1.000 22.94902 85 LYS A N 1
ATOM 661 C CA . LYS A 1 90 ? -1.87800 14.89300 -39.80300 1.000 22.45270 85 LYS A CA 1
ATOM 662 C C . LYS A 1 90 ? -2.67700 13.88300 -40.61800 1.000 20.22827 85 LYS A C 1
ATOM 663 O O . LYS A 1 90 ? -3.19400 12.90300 -40.06300 1.000 20.58189 85 LYS A O 1
ATOM 669 N N . ASN A 1 91 ? -2.74500 14.07100 -41.94100 1.000 23.17215 86 ASN A N 1
ATOM 670 C CA . ASN A 1 91 ? -3.39500 13.06000 -42.78700 1.000 22.23510 86 ASN A CA 1
ATOM 671 C C . ASN A 1 91 ? -2.70100 11.70000 -42.71000 1.000 23.74195 86 ASN A C 1
ATOM 672 O O . ASN A 1 91 ? -3.37100 10.66900 -42.63500 1.000 22.97907 86 ASN A O 1
ATOM 677 N N . ILE A 1 92 ? -1.35200 11.67000 -42.76600 1.000 21.36685 87 ILE A N 1
ATOM 678 C CA . ILE A 1 92 ? -0.63300 10.40100 -42.65000 1.000 20.18474 87 ILE A CA 1
ATOM 679 C C . ILE A 1 92 ? -0.99500 9.70000 -41.34000 1.000 21.99159 87 ILE A C 1
ATOM 680 O O . ILE A 1 92 ? -1.23100 8.47900 -41.29100 1.000 20.64742 87 ILE A O 1
ATOM 685 N N . PHE A 1 93 ? -1.08600 10.47300 -40.25800 1.000 20.52592 88 PHE A N 1
ATOM 686 C CA . PHE A 1 93 ? -1.46300 9.90800 -38.97500 1.000 20.73275 88 PHE A CA 1
ATOM 687 C C . PHE A 1 93 ? -2.84800 9.28200 -39.06300 1.000 20.28495 88 PHE A C 1
ATOM 688 O O . PHE A 1 93 ? -3.06700 8.14300 -38.61200 1.000 18.79904 88 PHE A O 1
ATOM 696 N N . LEU A 1 94 ? -3.79900 10.00600 -39.68400 1.000 18.20253 89 LEU A N 1
ATOM 697 C CA . LEU A 1 94 ? -5.16700 9.50000 -39.74900 1.000 19.43926 89 LEU A CA 1
ATOM 698 C C . LEU A 1 94 ? -5.21500 8.20500 -40.54000 1.000 20.80564 89 LEU A C 1
ATOM 699 O O . LEU A 1 94 ? -5.83300 7.22700 -40.10400 1.000 20.24216 89 LEU A O 1
ATOM 704 N N . GLN A 1 95 ? -4.56400 8.17900 -41.71600 1.000 21.41587 90 GLN A N 1
ATOM 705 C CA . GLN A 1 95 ? -4.60100 6.96400 -42.53500 1.000 20.23841 90 GLN A CA 1
ATOM 706 C C . GLN A 1 95 ? -3.93000 5.80200 -41.81600 1.000 22.08190 90 GLN A C 1
ATOM 707 O O . GLN A 1 95 ? -4.31800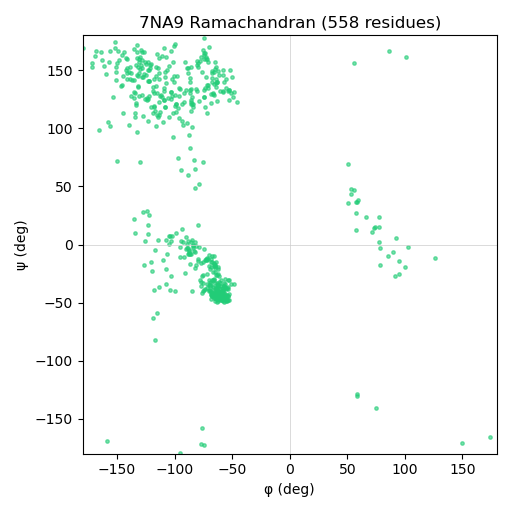 4.62900 -42.00100 1.000 21.46641 90 GLN A O 1
ATOM 713 N N . THR A 1 96 ? -2.87800 6.10100 -41.05000 1.000 20.37139 91 THR A N 1
ATOM 714 C CA . THR A 1 96 ? -2.20200 5.03300 -40.31000 1.000 16.39826 91 THR A CA 1
ATOM 715 C C . THR A 1 96 ? -3.12000 4.48400 -39.22700 1.000 21.49378 91 THR A C 1
ATOM 716 O O . THR A 1 96 ? -3.24500 3.27000 -39.07000 1.000 18.33460 91 THR A O 1
ATOM 720 N N . MET A 1 97 ? -3.81100 5.37100 -38.49500 1.000 17.81198 92 MET A N 1
ATOM 721 C CA . MET A 1 97 ? -4.75600 4.89500 -37.48200 1.000 17.11647 92 MET A CA 1
ATOM 722 C C . MET A 1 97 ? -5.86600 4.05400 -38.11800 1.000 19.15132 92 MET A C 1
ATOM 723 O O . MET A 1 97 ? -6.28200 3.03900 -37.55700 1.000 18.54835 92 MET A O 1
ATOM 728 N N . ILE A 1 98 ? -6.37000 4.47000 -39.27700 1.000 19.48954 93 ILE A N 1
ATOM 729 C CA . ILE A 1 98 ? -7.36900 3.66500 -39.99100 1.000 19.95386 93 ILE A CA 1
ATOM 730 C C . ILE A 1 98 ? -6.83200 2.26900 -40.27400 1.000 22.56536 93 ILE A C 1
ATOM 731 O O . ILE A 1 98 ? -7.52400 1.26500 -40.06900 1.000 20.86461 93 ILE A O 1
ATOM 736 N N . LYS A 1 99 ? -5.59800 2.18900 -40.77800 1.000 19.08245 94 LYS A N 1
ATOM 737 C CA . LYS A 1 99 ? -5.01800 0.89200 -41.09300 1.000 20.75425 94 LYS A CA 1
ATOM 738 C C . LYS A 1 99 ? -4.87900 0.03900 -39.82900 1.000 20.05985 94 LYS A C 1
ATOM 739 O O . LYS A 1 99 ? -5.14000 -1.18700 -39.85200 1.000 20.41078 94 LYS A O 1
ATOM 745 N N . LEU A 1 100 ? -4.47200 0.66500 -38.72500 1.000 17.24021 95 LEU A N 1
ATOM 746 C CA . LEU A 1 100 ? -4.31500 -0.10100 -37.49400 1.000 15.51385 95 LEU A CA 1
ATOM 747 C C . LEU A 1 100 ? -5.66100 -0.58700 -36.99600 1.000 19.70549 95 LEU A C 1
ATOM 748 O O . LEU A 1 100 ? -5.77400 -1.73000 -36.51600 1.000 18.07447 95 LEU A O 1
ATOM 753 N N . PHE A 1 101 ? -6.72200 0.22500 -37.14900 1.000 18.51677 96 PHE A N 1
ATOM 754 C CA . PHE A 1 101 ? -8.02000 -0.27300 -36.69800 1.000 19.15500 96 PHE A CA 1
ATOM 755 C C . PHE A 1 101 ? -8.50200 -1.40100 -37.58800 1.000 18.83326 96 PHE A C 1
ATOM 756 O O . PHE A 1 101 ? -9.11800 -2.35300 -37.10000 1.000 19.07539 96 PHE A O 1
ATOM 764 N N . ASN A 1 102 ? -8.21700 -1.32300 -38.89200 1.000 17.45419 97 ASN A N 1
ATOM 765 C CA . ASN A 1 102 ? -8.57200 -2.43000 -39.75900 1.000 22.58055 97 ASN A CA 1
ATOM 766 C C . ASN A 1 102 ? -7.79600 -3.68400 -39.37500 1.000 22.67126 97 ASN A C 1
ATOM 767 O O . ASN A 1 102 ? -8.32700 -4.80000 -39.45100 1.000 18.95402 97 ASN A O 1
ATOM 772 N N . ARG A 1 103 ? -6.52400 -3.53300 -38.99200 1.000 18.34610 98 ARG A N 1
ATOM 773 C CA . ARG A 1 103 ? -5.78300 -4.70800 -38.52300 1.000 17.93996 98 ARG A CA 1
ATOM 774 C C . ARG A 1 103 ? -6.40000 -5.27300 -37.23300 1.000 18.42793 98 ARG A C 1
ATOM 775 O O . ARG A 1 103 ? -6.54600 -6.49500 -37.07800 1.000 19.72934 98 ARG A O 1
ATOM 783 N N . ILE A 1 104 ? -6.79600 -4.39500 -36.31100 1.000 18.17738 99 ILE A N 1
ATOM 784 C CA . ILE A 1 104 ? -7.42900 -4.87400 -35.09100 1.000 18.33478 99 ILE A CA 1
ATOM 785 C C . ILE A 1 104 ? -8.70100 -5.66300 -35.41400 1.000 19.30541 99 ILE A C 1
ATOM 786 O O . ILE A 1 104 ? -8.90500 -6.76700 -34.90400 1.000 18.44214 99 ILE A O 1
ATOM 791 N N . LYS A 1 105 ? -9.53200 -5.15100 -36.30100 1.000 19.64855 100 LYS A N 1
ATOM 792 C CA . LYS A 1 105 ? -10.78300 -5.91100 -36.45800 1.000 21.00389 100 LYS A CA 1
ATOM 793 C C . LYS A 1 105 ? -10.64400 -7.11000 -37.38800 1.000 23.37028 100 LYS A C 1
ATOM 794 O O . LYS A 1 105 ? -11.62100 -7.85600 -37.56200 1.000 22.73353 100 LYS A O 1
ATOM 800 N N . SER A 1 106 ? -9.43100 -7.38600 -37.92100 1.000 22.39189 101 SER A N 1
ATOM 801 C CA . SER A 1 106 ? -9.22200 -8.47200 -38.86800 1.000 27.02497 101 SER A CA 1
ATOM 802 C C . SER A 1 106 ? -9.29600 -9.84900 -38.22100 1.000 30.30603 101 SER A C 1
ATOM 803 O O . SER A 1 106 ? -9.31100 -10.84500 -38.94700 1.000 26.59849 101 SER A O 1
ATOM 806 N N . LYS A 1 107 ? -9.30300 -9.93700 -36.89500 1.000 27.05509 102 LYS A N 1
ATOM 807 C CA . LYS A 1 107 ? -9.49800 -11.20500 -36.21100 1.000 27.64471 102 LYS A CA 1
ATOM 808 C C . LYS A 1 107 ? -10.60300 -11.04000 -35.18200 1.000 25.20941 102 LYS A C 1
ATOM 809 O O . LYS A 1 107 ? -10.84800 -9.92900 -34.69000 1.000 22.14736 102 LYS A O 1
ATOM 815 N N . PRO A 1 108 ? -11.31400 -12.12100 -34.87500 1.000 27.44277 103 PRO A N 1
ATOM 816 C CA . PRO A 1 108 ? -12.44600 -12.02000 -33.92600 1.000 22.52106 103 PRO A CA 1
ATOM 817 C C . PRO A 1 108 ? -12.09800 -11.41500 -32.56400 1.000 22.80414 103 PRO A C 1
ATOM 818 O O . PRO A 1 108 ? -12.91600 -10.69400 -31.98900 1.000 23.36816 103 PRO A O 1
ATOM 822 N N . LEU A 1 109 ? -10.91900 -11.72300 -32.00800 1.000 24.48428 104 LEU A N 1
ATOM 823 C CA . LEU A 1 109 ? -10.59700 -11.23700 -30.66900 1.000 20.14438 104 LEU A CA 1
ATOM 824 C C . LEU A 1 109 ? -10.52000 -9.70900 -30.63900 1.000 21.78478 104 LEU A C 1
ATOM 825 O O . LEU A 1 109 ? -11.01300 -9.07500 -29.68900 1.000 20.33132 104 LEU A O 1
ATOM 830 N N . GLY A 1 110 ? -9.88500 -9.09000 -31.64800 1.000 20.56376 105 GLY A N 1
ATOM 831 C CA . GLY A 1 110 ? -9.79700 -7.62200 -31.64800 1.000 18.69794 105 GLY A CA 1
ATOM 832 C C . GLY A 1 110 ? -11.12600 -6.99200 -32.04900 1.000 21.71455 105 GLY A C 1
ATOM 833 O O . GLY A 1 110 ? -11.49100 -5.91200 -31.56300 1.000 20.91278 105 GLY A O 1
ATOM 834 N N . GLU A 1 111 ? -11.87200 -7.65400 -32.93900 1.000 19.03943 106 GLU A N 1
ATOM 835 C CA . GLU A 1 111 ? -13.23900 -7.20800 -33.19900 1.000 22.86088 106 GLU A CA 1
ATOM 836 C C . GLU A 1 111 ? -14.04000 -7.17500 -31.89800 1.000 19.23558 106 GLU A C 1
ATOM 837 O O . GLU A 1 111 ? -14.80100 -6.24700 -31.65200 1.000 20.98357 106 GLU A O 1
ATOM 843 N N . LYS A 1 112 ? -13.91800 -8.23000 -31.07400 1.000 19.42246 107 LYS A N 1
ATOM 844 C CA . LYS A 1 112 ? -14.66700 -8.26700 -29.82200 1.000 21.45178 107 LYS A CA 1
ATOM 845 C C . LYS A 1 112 ? -14.23800 -7.15300 -28.87600 1.000 16.48937 107 LYS A C 1
ATOM 846 O O . LYS A 1 112 ? -15.06700 -6.59200 -28.15000 1.000 18.01278 107 LYS A O 1
ATOM 852 N N . LEU A 1 113 ? -12.92300 -6.88500 -28.81700 1.000 15.83211 108 LEU A N 1
ATOM 853 C CA . LEU A 1 113 ? -12.39600 -5.81100 -28.00800 1.000 18.77450 108 LEU A CA 1
ATOM 854 C C . LEU A 1 113 ? -13.03100 -4.49100 -28.41300 1.000 18.94418 108 LEU A C 1
ATOM 855 O O . LEU A 1 113 ? -13.53700 -3.73700 -27.56000 1.000 16.51336 108 LEU A O 1
ATOM 860 N N . LEU A 1 114 ? -13.04600 -4.21100 -29.73000 1.000 15.37398 109 LEU A N 1
ATOM 861 C CA . LEU A 1 114 ? -13.67100 -2.97300 -30.21600 1.000 19.91356 109 LEU A CA 1
ATOM 862 C C . LEU A 1 114 ? -15.16000 -2.93000 -29.88000 1.000 18.77418 109 LEU A C 1
ATOM 863 O O . LEU A 1 114 ? -15.65900 -1.89200 -29.44900 1.000 17.65361 109 LEU A O 1
ATOM 868 N N . GLU A 1 115 ? -15.88500 -4.04200 -30.08000 1.000 16.96904 110 GLU A N 1
ATOM 869 C CA . GLU A 1 115 ? -17.31300 -4.07300 -29.71700 1.000 17.00223 110 GLU A CA 1
ATOM 870 C C . GLU A 1 115 ? -17.51500 -3.74700 -28.24900 1.000 19.08050 110 GLU A C 1
ATOM 871 O O . GLU A 1 115 ? -18.44400 -2.97700 -27.88300 1.000 18.90271 110 GLU A O 1
ATOM 877 N N . MET A 1 116 ? -16.70700 -4.36800 -27.38200 1.000 17.26360 111 MET A N 1
ATOM 878 C CA A MET A 1 116 ? -16.83300 -4.11500 -25.94200 0.613 18.92102 111 MET A CA 1
ATOM 879 C CA B MET A 1 116 ? -16.89300 -4.10300 -25.96100 0.387 18.90470 111 MET A CA 1
ATOM 880 C C . MET A 1 116 ? -16.53900 -2.66800 -25.60900 1.000 19.56305 111 MET A C 1
ATOM 881 O O . MET A 1 116 ? -17.16100 -2.09000 -24.69300 1.000 18.45539 111 MET A O 1
ATOM 890 N N . ILE A 1 117 ? -15.55500 -2.07400 -26.31500 1.000 16.09764 112 ILE A N 1
ATOM 891 C CA . ILE A 1 117 ? -15.22800 -0.67100 -26.04400 1.000 15.00168 112 ILE A CA 1
ATOM 892 C C . ILE A 1 117 ? -16.38700 0.22100 -26.47200 1.000 15.60297 112 ILE A C 1
ATOM 893 O O . ILE A 1 117 ? -16.77900 1.12700 -25.74800 1.000 15.77280 112 ILE A O 1
ATOM 898 N N . ILE A 1 118 ? -16.95400 -0.04600 -27.64600 1.000 16.97350 113 ILE A N 1
ATOM 899 C CA . ILE A 1 118 ? -18.03000 0.79300 -28.17600 1.000 17.86010 113 ILE A CA 1
ATOM 900 C C . ILE A 1 118 ? -19.26500 0.68200 -27.30100 1.000 18.90994 113 ILE A C 1
ATOM 901 O O . ILE A 1 118 ? -19.95100 1.68700 -27.02300 1.000 20.03081 113 ILE A O 1
ATOM 906 N N . ASN A 1 119 ? -19.59000 -0.53600 -26.87800 1.000 21.12696 114 ASN A N 1
ATOM 907 C CA . ASN A 1 119 ? -20.79600 -0.74900 -26.06700 1.000 18.55323 114 ASN A CA 1
ATOM 908 C C . ASN A 1 119 ? -20.59600 -0.39400 -24.59800 1.000 21.82042 114 ASN A C 1
ATOM 909 O O . ASN A 1 119 ? -21.59200 -0.30700 -23.86500 1.000 18.60362 114 ASN A O 1
ATOM 914 N N . GLY A 1 120 ? -19.35100 -0.23300 -24.15100 1.000 19.30906 115 GLY A N 1
ATOM 915 C CA . GLY A 1 120 ? -19.01300 0.09700 -22.77300 1.000 17.78199 115 GLY A CA 1
ATOM 916 C C . GLY A 1 120 ? -19.20000 1.58300 -22.46600 1.000 17.76748 115 GLY A C 1
ATOM 917 O O . GLY A 1 120 ? -18.27900 2.25800 -22.02700 1.000 19.39436 115 GLY A O 1
ATOM 918 N N . ILE A 1 121 ? -20.38500 2.11200 -22.78200 1.000 15.69862 116 ILE A N 1
ATOM 919 C CA . ILE A 1 121 ? -20.58100 3.57000 -22.65900 1.000 12.31178 116 ILE A CA 1
ATOM 920 C C . ILE A 1 121 ? -20.45600 4.00800 -21.20900 1.000 16.07336 116 ILE A C 1
ATOM 921 O O . ILE A 1 121 ? -20.96500 3.31800 -20.29300 1.000 15.18760 116 ILE A O 1
ATOM 926 N N . PRO A 1 122 ? -19.75200 5.10200 -20.92900 1.000 15.94945 117 PRO A N 1
ATOM 927 C CA . PRO A 1 122 ? -19.68400 5.60700 -19.55700 1.000 17.64507 117 PRO A CA 1
ATOM 928 C C . PRO A 1 122 ? -21.06500 5.73400 -18.94800 1.000 15.37095 117 PRO A C 1
ATOM 929 O O . PRO A 1 122 ? -22.01800 6.17800 -19.61200 1.000 16.23708 117 PRO A O 1
ATOM 933 N N . TYR A 1 123 ? -21.16100 5.45000 -17.65000 1.000 13.64113 118 TYR A N 1
ATOM 934 C CA . TYR A 1 123 ? -22.40000 5.78300 -16.94700 1.000 12.75738 118 TYR A CA 1
ATOM 935 C C . TYR A 1 123 ? -22.65000 7.28500 -17.08100 1.000 15.25474 118 TYR A C 1
ATOM 936 O O . TYR A 1 123 ? -21.71000 8.09100 -17.15600 1.000 16.45680 118 TYR A O 1
ATOM 945 N N . LEU A 1 124 ? -23.93600 7.68400 -17.07300 1.000 16.55253 119 LEU A N 1
ATOM 946 C CA . LEU A 1 124 ? -24.29400 9.11000 -17.19400 1.000 17.97491 119 LEU A CA 1
ATOM 947 C C . LEU A 1 124 ? -24.19900 9.80200 -15.81800 1.000 15.65979 119 LEU A C 1
ATOM 948 O O . LEU A 1 124 ? -25.19800 10.16500 -15.18200 1.000 20.58906 119 LEU A O 1
ATOM 953 N N . GLY A 1 125 ? -22.96200 10.00800 -15.37200 1.000 18.86843 120 GLY A N 1
ATOM 954 C CA . GLY A 1 125 ? -22.71700 10.60300 -14.07200 1.000 17.16305 120 GLY A CA 1
ATOM 955 C C . GLY A 1 125 ? -21.41200 10.08000 -13.47500 1.000 19.68702 120 GLY A C 1
ATOM 956 O O . GLY A 1 125 ? -20.61900 9.36000 -14.12500 1.000 18.43963 120 GLY A O 1
ATOM 957 N N . ASP A 1 126 ? -21.22200 10.44000 -12.21100 1.000 21.08445 121 ASP A N 1
ATOM 958 C CA . ASP A 1 126 ? -20.05600 9.98700 -11.46100 1.000 17.13252 121 ASP A CA 1
ATOM 959 C C . ASP A 1 126 ? -20.44200 10.11700 -9.99100 1.000 19.67653 121 ASP A C 1
ATOM 960 O O . ASP A 1 126 ? -21.61900 10.28300 -9.66900 1.000 18.21700 121 ASP A O 1
ATOM 965 N N . ARG A 1 127 ? -19.46100 9.97000 -9.09300 1.000 18.06308 122 ARG A N 1
ATOM 966 C CA . ARG A 1 127 ? -19.81000 9.89400 -7.67400 1.000 21.83047 122 ARG A CA 1
ATOM 967 C C . ARG A 1 127 ? -20.47300 11.16200 -7.16400 1.000 20.72586 122 ARG A C 1
ATOM 968 O O . ARG A 1 127 ? -21.09800 11.12800 -6.09500 1.000 20.43411 122 ARG A O 1
ATOM 976 N N . ARG A 1 128 ? -20.31500 12.29700 -7.87100 1.000 19.05748 123 ARG A N 1
ATOM 977 C CA . ARG A 1 128 ? -20.90100 13.57700 -7.44700 1.000 19.05132 123 ARG A CA 1
ATOM 978 C C . ARG A 1 128 ? -22.39000 13.65300 -7.73400 1.000 26.40185 123 ARG A C 1
ATOM 979 O O . ARG A 1 128 ? -23.09500 14.51500 -7.17400 1.000 22.90444 123 ARG A O 1
ATOM 987 N N . VAL A 1 129 ? -22.88700 12.75700 -8.57600 1.000 19.09590 124 VAL A N 1
ATOM 988 C CA . VAL A 1 129 ? -24.27200 12.84700 -9.07100 1.000 18.67241 124 VAL A CA 1
ATOM 989 C C . VAL A 1 129 ? -25.23100 12.15000 -8.10000 1.000 22.68450 124 VAL A C 1
ATOM 990 O O . VAL A 1 129 ? -24.95300 11.01800 -7.68100 1.000 21.45650 124 VAL A O 1
ATOM 994 N N . PRO A 1 130 ? -26.34200 12.79300 -7.68000 1.000 22.97875 125 PRO A N 1
ATOM 995 C CA . PRO A 1 130 ? -27.33100 12.10900 -6.82100 1.000 19.91099 125 PRO A CA 1
ATOM 996 C C . PRO A 1 130 ? -27.74900 10.77300 -7.42300 1.000 23.85505 125 PRO A C 1
ATOM 997 O O . PRO A 1 130 ? -27.77100 10.59800 -8.63200 1.000 22.13190 125 PRO A O 1
ATOM 1001 N N . LEU A 1 131 ? -28.09300 9.83000 -6.55200 1.000 24.33933 126 LEU A N 1
ATOM 1002 C CA . LEU A 1 131 ? -28.40000 8.47300 -7.00400 1.000 21.11049 126 LEU A CA 1
ATOM 1003 C C . LEU A 1 131 ? -29.54000 8.45400 -8.00900 1.000 20.64058 126 LEU A C 1
ATOM 1004 O O . LEU A 1 131 ? -29.50700 7.66800 -8.96800 1.000 23.80884 126 LEU A O 1
ATOM 1009 N N . GLU A 1 132 ? -30.55700 9.31100 -7.80900 1.000 20.89595 127 GLU A N 1
ATOM 1010 C CA . GLU A 1 132 ? -31.76900 9.33400 -8.60500 1.000 19.83240 127 GLU A CA 1
ATOM 1011 C C . GLU A 1 132 ? -31.59900 10.06200 -9.94500 1.000 25.90239 127 GLU A C 1
ATOM 1012 O O . GLU A 1 132 ? -32.57900 10.18600 -10.69100 1.000 22.10305 127 GLU A O 1
ATOM 1018 N N . GLU A 1 133 ? -30.35900 10.28900 -10.39400 1.000 28.29366 128 GLU A N 1
ATOM 1019 C CA . GLU A 1 133 ? -30.12700 11.34700 -11.41700 1.000 19.29271 128 GLU A CA 1
ATOM 1020 C C . GLU A 1 133 ? -29.13100 10.89400 -12.48900 1.000 19.32390 128 GLU A C 1
ATOM 1021 O O . GLU A 1 133 ? -28.15800 10.20600 -12.13400 1.000 22.09996 128 GLU A O 1
ATOM 1027 N N . PHE A 1 134 ? -29.36900 11.29200 -13.74400 1.000 22.66374 129 PHE A N 1
ATOM 1028 C CA . PHE A 1 134 ? -28.42800 10.99300 -14.85600 1.000 24.35149 129 PHE A CA 1
ATOM 1029 C C . PHE A 1 134 ? -27.83000 12.33200 -15.30200 1.000 27.71008 129 PHE A C 1
ATOM 1030 O O . PHE A 1 134 ? -28.59200 13.18200 -15.78600 1.000 32.59201 129 PHE A O 1
ATOM 1038 N N . ASN A 1 135 ? -26.52500 12.54100 -15.11900 1.000 17.84677 130 ASN A N 1
ATOM 1039 C CA . ASN A 1 135 ? -25.94200 13.86500 -15.46300 1.000 23.86749 130 ASN A CA 1
ATOM 1040 C C . ASN A 1 135 ? -24.98000 13.71000 -16.64500 1.000 19.43804 130 ASN A C 1
ATOM 1041 O O . ASN A 1 135 ? -23.91200 13.09500 -16.45900 1.000 24.74282 130 ASN A O 1
ATOM 1046 N N . THR A 1 136 ? -25.34300 14.26400 -17.80600 1.000 20.71508 131 THR A N 1
ATOM 1047 C CA . THR A 1 136 ? -24.44100 14.20100 -18.97900 1.000 17.26765 131 THR A CA 1
ATOM 1048 C C . THR A 1 136 ? -23.53900 15.44300 -19.02800 1.000 17.30151 131 THR A C 1
ATOM 1049 O O . THR A 1 136 ? -22.61500 15.45300 -19.81700 1.000 20.23685 131 THR A O 1
ATOM 1053 N N . ASN A 1 137 ? -23.82400 16.43900 -18.20100 1.000 17.34265 132 ASN A N 1
ATOM 1054 C CA . ASN A 1 137 ? -23.08100 17.70000 -18.23500 1.000 17.49035 132 ASN A CA 1
ATOM 1055 C C . ASN A 1 137 ? -21.75600 17.62800 -17.44600 1.000 21.13427 132 ASN A C 1
ATOM 1056 O O . ASN A 1 137 ? -21.44400 18.47200 -16.58300 1.000 18.61179 132 ASN A O 1
ATOM 1061 N N . ILE A 1 138 ? -20.97100 16.58200 -17.69900 1.000 16.58772 133 ILE A N 1
ATOM 1062 C CA . ILE A 1 138 ? -19.66500 16.43700 -17.09000 1.000 16.16705 133 ILE A CA 1
ATOM 1063 C C . ILE A 1 138 ? -18.68900 15.91200 -18.14200 1.000 20.15168 133 ILE A C 1
ATOM 1064 O O . ILE A 1 138 ? -19.06400 15.22300 -19.09800 1.000 16.85232 133 ILE A O 1
ATOM 1069 N N . ALA A 1 139 ? -17.42700 16.25400 -17.93200 1.000 16.90632 134 ALA A N 1
ATOM 1070 C CA . ALA A 1 139 ? -16.38700 16.00900 -18.93900 1.000 16.06236 134 ALA A CA 1
ATOM 1071 C C . ALA A 1 139 ? -16.16900 14.52900 -19.19600 1.000 20.91215 134 ALA A C 1
ATOM 1072 O O . ALA A 1 139 ? -15.69300 14.16700 -20.27300 1.0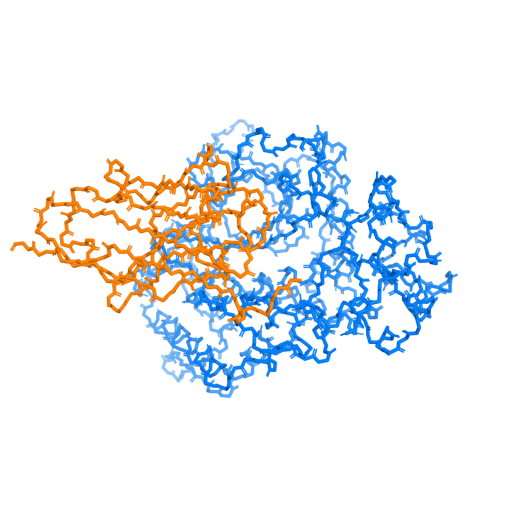00 16.67700 134 ALA A O 1
ATOM 1074 N N . SER A 1 140 ? -16.46500 13.67600 -18.21700 1.000 15.01834 135 SER A N 1
ATOM 1075 C CA . SER A 1 140 ? -16.23500 12.24700 -18.43400 1.000 16.44004 135 SER A CA 1
ATOM 1076 C C . SER A 1 140 ? -17.41100 11.60000 -19.17100 1.000 17.38902 135 SER A C 1
ATOM 1077 O O . SER A 1 140 ? -17.35400 10.38800 -19.47500 1.000 15.29721 135 SER A O 1
ATOM 1080 N N . VAL A 1 141 ? -18.47300 12.36600 -19.50600 1.000 12.83650 136 VAL A N 1
ATOM 1081 C CA . VAL A 1 141 ? -19.63100 11.79300 -20.20600 1.000 13.61658 136 VAL A CA 1
ATOM 1082 C C . VAL A 1 141 ? -19.83200 12.42000 -21.57400 1.000 14.72983 136 VAL A C 1
ATOM 1083 O O . VAL A 1 141 ? -20.11100 11.70800 -22.55700 1.000 14.61964 136 VAL A O 1
ATOM 1087 N N . THR A 1 142 ? -19.63200 13.74000 -21.69200 1.000 14.59891 137 THR A N 1
ATOM 1088 C CA . THR A 1 142 ? -19.82400 14.38800 -22.99200 1.000 14.25485 137 THR A CA 1
ATOM 1089 C C . THR A 1 142 ? -18.63300 15.27000 -23.35100 1.000 15.46305 137 THR A C 1
ATOM 1090 O O . THR A 1 142 ? -17.90700 15.73200 -22.47600 1.000 16.61773 137 THR A O 1
ATOM 1094 N N . VAL A 1 143 ? -18.48800 15.51300 -24.66400 1.000 17.14502 138 VAL A N 1
ATOM 1095 C CA . VAL A 1 143 ? -17.59500 16.54700 -25.18100 1.000 17.73303 138 VAL A CA 1
ATOM 1096 C C . VAL A 1 143 ? -18.43200 17.49400 -26.01300 1.000 18.70501 138 VAL A C 1
ATOM 1097 O O . VAL A 1 143 ? -19.41100 17.09800 -26.63600 1.000 20.25479 138 VAL A O 1
ATOM 1101 N N . ASN A 1 144 ? -18.00900 18.76500 -26.05000 1.000 15.36329 139 ASN A N 1
ATOM 1102 C CA . ASN A 1 144 ? -18.75400 19.73700 -26.82900 1.000 14.77560 139 ASN A CA 1
ATOM 1103 C C . ASN A 1 144 ? -18.30100 19.74100 -28.27700 1.000 16.94105 139 ASN A C 1
ATOM 1104 O O . ASN A 1 144 ? -17.10000 19.65300 -28.57500 1.000 19.06495 139 ASN A O 1
ATOM 1109 N N . LYS A 1 145 ? -19.26100 19.85500 -29.16300 1.000 19.04726 140 LYS A N 1
ATOM 1110 C CA . LYS A 1 145 ? -19.05800 19.97700 -30.60100 1.000 18.81947 140 LYS A CA 1
ATOM 1111 C C . LYS A 1 145 ? -19.47500 21.37600 -31.01700 1.000 18.82925 140 LYS A C 1
ATOM 1112 O O . LYS A 1 145 ? -20.59000 21.82500 -30.68800 1.000 20.47577 140 LYS A O 1
ATOM 1118 N N . LEU A 1 146 ? -18.60000 22.06900 -31.73500 1.000 16.99590 141 LEU A N 1
ATOM 1119 C CA . LEU A 1 146 ? -18.93100 23.41200 -32.23200 1.000 17.56966 141 LEU A CA 1
ATOM 1120 C C . LEU A 1 146 ? -19.66400 23.32800 -33.56100 1.000 21.39809 141 LEU A C 1
ATOM 1121 O O . LEU A 1 146 ? -19.10600 22.80200 -34.53900 1.000 26.84852 141 LEU A O 1
ATOM 1126 N N . ILE A 1 147 ? -20.84700 23.92900 -33.63200 1.000 19.45429 142 ILE A N 1
ATOM 1127 C CA . ILE A 1 147 ? -21.61600 23.95700 -34.87700 1.000 23.32074 142 ILE A CA 1
ATOM 1128 C C . ILE A 1 147 ? -21.58300 25.38000 -35.41900 1.000 26.58628 142 ILE A C 1
ATOM 1129 O O . ILE A 1 147 ? -22.08700 26.31500 -34.77700 1.000 28.91115 142 ILE A O 1
ATOM 1134 N N . SER A 1 148 ? -21.00900 25.53300 -36.62200 1.000 26.21158 143 SER A N 1
ATOM 1135 C CA . SER A 1 148 ? -20.80800 26.82500 -37.25700 1.000 30.78231 143 SER A CA 1
ATOM 1136 C C . SER A 1 148 ? -21.33600 26.72400 -38.67100 1.000 39.09717 143 SER A C 1
ATOM 1137 O O . SER A 1 148 ? -20.55800 26.68300 -39.62500 1.000 46.92100 143 SER A O 1
ATOM 1140 N N . ASN A 1 149 ? -22.59100 26.65700 -38.79200 1.000 31.36444 144 ASN A N 1
ATOM 1141 C CA . ASN A 1 149 ? -23.12800 26.61400 -40.14700 1.000 37.63675 144 ASN A CA 1
ATOM 1142 C C . ASN A 1 149 ? -23.29300 28.03600 -40.66900 1.000 45.48563 144 ASN A C 1
ATOM 1143 O O . ASN A 1 149 ? -23.82500 28.89000 -39.94900 1.000 38.26095 144 ASN A O 1
ATOM 1148 N N . PRO A 1 150 ? -22.86000 28.31400 -41.90300 1.000 47.63725 145 PRO A N 1
ATOM 1149 C CA . PRO A 1 150 ? -23.00700 29.66800 -42.45700 1.000 48.49518 145 PRO A CA 1
ATOM 1150 C C . PRO A 1 150 ? -24.45800 30.14000 -42.42900 1.000 39.78756 145 PRO A C 1
ATOM 1151 O O . PRO A 1 150 ? -25.40000 29.35800 -42.61900 1.000 40.03102 145 PRO A O 1
ATOM 1155 N N . GLY A 1 151 ? -24.63000 31.43300 -42.14000 1.000 42.46315 146 GLY A N 1
ATOM 1156 C CA . GLY A 1 151 ? -25.95000 32.01000 -41.96900 1.000 42.02263 146 GLY A CA 1
ATOM 1157 C C . GLY A 1 151 ? -26.67300 31.59600 -40.71100 1.000 43.63716 146 GLY A C 1
ATOM 1158 O O . GLY A 1 151 ? -27.86200 31.86600 -40.57800 1.000 44.07289 146 GLY A O 1
ATOM 1159 N N . GLU A 1 152 ? -26.00300 30.93400 -39.77600 1.000 40.80203 147 GLU A N 1
ATOM 1160 C CA . GLU A 1 152 ? -26.65100 30.52200 -38.53900 1.000 36.88035 147 GLU A CA 1
ATOM 1161 C C . GLU A 1 152 ? -25.82700 30.99200 -37.34600 1.000 36.36785 147 GLU A C 1
ATOM 1162 O O . GLU A 1 152 ? -24.60800 31.23000 -37.43900 1.000 34.82546 147 GLU A O 1
ATOM 1168 N N . VAL A 1 153 ? -26.51100 31.06500 -36.20300 1.000 31.75458 148 VAL A N 1
ATOM 1169 C CA . VAL A 1 153 ? -25.83200 31.34900 -34.94900 1.000 35.63564 148 VAL A CA 1
ATOM 1170 C C . VAL A 1 153 ? -24.90400 30.18900 -34.58100 1.000 31.24348 148 VAL A C 1
ATOM 1171 O O . VAL A 1 153 ? -25.31900 29.01400 -34.55100 1.000 30.42741 148 VAL A O 1
ATOM 1175 N N . GLU A 1 154 ? -23.64600 30.51100 -34.27300 1.000 26.79884 149 GLU A N 1
ATOM 1176 C CA . GLU A 1 154 ? -22.70900 29.48100 -33.80400 1.000 25.28537 149 GLU A CA 1
ATOM 1177 C C . GLU A 1 154 ? -23.14000 28.96900 -32.43500 1.000 25.16529 149 GLU A C 1
ATOM 1178 O O . GLU A 1 154 ? -23.56700 29.74400 -31.57200 1.000 27.69084 149 GLU A O 1
ATOM 1184 N N . ARG A 1 155 ? -23.02300 27.66600 -32.22500 1.000 22.93149 150 ARG A N 1
ATOM 1185 C CA A ARG A 1 155 ? -23.47200 27.05800 -30.98300 0.508 24.59941 150 ARG A CA 1
ATOM 1186 C CA B ARG A 1 155 ? -23.47000 27.06000 -30.98400 0.492 24.60138 150 ARG A CA 1
ATOM 1187 C C . ARG A 1 155 ? -22.65300 25.80400 -30.70900 1.000 25.02334 150 ARG A C 1
ATOM 1188 O O . ARG A 1 155 ? -21.93000 25.30000 -31.56400 1.000 24.87875 150 ARG A O 1
ATOM 1203 N N . LYS A 1 156 ? -22.79200 25.29200 -29.50600 1.000 20.40091 151 LYS A N 1
ATOM 1204 C CA . LYS A 1 156 ? -22.10900 24.06700 -29.14000 1.000 19.40449 151 LYS A CA 1
ATOM 1205 C C . LYS A 1 156 ? -23.15100 23.05800 -28.69000 1.000 24.35190 151 LYS A C 1
ATOM 1206 O O . LYS A 1 156 ? -24.26400 23.41100 -28.24700 1.000 26.74204 151 LYS A O 1
ATOM 1212 N N . LYS A 1 157 ? -22.82800 21.78800 -28.91200 1.000 21.72497 152 LYS A N 1
ATOM 1213 C CA . LYS A 1 157 ? -23.74100 20.70800 -28.58000 1.000 24.44176 152 LYS A CA 1
ATOM 1214 C C . LYS A 1 157 ? -22.88900 19.66300 -27.90800 1.000 25.02741 152 LYS A C 1
ATOM 1215 O O . LYS A 1 157 ? -21.86200 19.26300 -28.47100 1.000 20.71212 152 LYS A O 1
ATOM 1221 N N . GLY A 1 158 ? -23.28800 19.25100 -26.70500 1.000 22.53618 153 GLY A N 1
ATOM 1222 C CA . GLY A 1 158 ? -22.58300 18.15500 -26.04900 1.000 21.27084 153 GLY A CA 1
ATOM 1223 C C . GLY A 1 158 ? -22.95200 16.83700 -26.71900 1.000 21.03580 153 GLY A C 1
ATOM 1224 O O . GLY A 1 158 ? -24.13200 16.58400 -27.02400 1.000 24.09258 153 GLY A O 1
ATOM 1225 N N . ILE A 1 159 ? -21.93500 16.02200 -27.01800 1.000 18.39160 154 ILE A N 1
ATOM 1226 C CA . ILE A 1 159 ? -22.13900 14.70700 -27.61200 1.000 17.07130 154 ILE A CA 1
ATOM 1227 C C . ILE A 1 159 ? -21.46200 13.64600 -26.76100 1.000 16.87688 154 ILE A C 1
ATOM 1228 O O . ILE A 1 159 ? -20.51900 13.90700 -26.01100 1.000 18.14628 154 ILE A O 1
ATOM 1233 N N . PHE A 1 160 ? -21.98300 12.41800 -26.88800 1.000 18.53828 155 PHE A N 1
ATOM 1234 C CA . PHE A 1 160 ? -21.35400 11.28700 -26.20600 1.000 18.24976 155 PHE A CA 1
ATOM 1235 C C . PHE A 1 160 ? -20.15700 10.83900 -27.01200 1.000 15.25279 155 PHE A C 1
ATOM 1236 O O . PHE A 1 160 ? -20.09600 11.03700 -28.22700 1.000 20.14807 155 PHE A O 1
ATOM 1244 N N . ALA A 1 161 ? -19.22300 10.19400 -26.30900 1.000 14.92996 156 ALA A N 1
ATOM 1245 C CA . ALA A 1 161 ? -18.03400 9.59100 -26.89400 1.000 13.92284 156 ALA A CA 1
ATOM 1246 C C . ALA A 1 161 ? -17.47800 8.61000 -25.86000 1.000 17.16956 156 ALA A C 1
ATOM 1247 O O . ALA A 1 161 ? -17.76100 8.73600 -24.66000 1.000 16.84990 156 ALA A O 1
ATOM 1249 N N . ASN A 1 162 ? -16.66200 7.63800 -26.32800 1.000 14.69569 157 ASN A N 1
ATOM 1250 C CA . ASN A 1 162 ? -16.01800 6.70600 -25.40100 1.000 14.22770 157 ASN A CA 1
ATOM 1251 C C . ASN A 1 162 ? -14.51400 6.87200 -25.37600 1.000 15.05450 157 ASN A C 1
ATOM 1252 O O . ASN A 1 162 ? -13.92300 6.72600 -24.33000 1.000 15.54427 157 ASN A O 1
ATOM 1257 N N . LEU A 1 163 ? -13.90200 7.15900 -26.52400 1.000 15.51413 158 LEU A N 1
ATOM 1258 C CA . LEU A 1 163 ? -12.44500 7.22400 -26.59800 1.000 13.99519 158 LEU A CA 1
ATOM 1259 C C . LEU A 1 163 ? -12.04800 8.30200 -27.59200 1.000 15.08943 158 LEU A C 1
ATOM 1260 O O . LEU A 1 163 ? -12.59200 8.37400 -28.70000 1.000 16.13027 158 LEU A O 1
ATOM 1265 N N . ILE A 1 164 ? -11.04300 9.09400 -27.21100 1.000 14.08344 159 ILE A N 1
ATOM 1266 C CA . ILE A 1 164 ? -10.41200 10.06300 -28.09200 1.000 13.17041 159 ILE A CA 1
ATOM 1267 C C . ILE A 1 164 ? -8.91500 9.75300 -28.10800 1.000 16.53530 159 ILE A C 1
ATOM 1268 O O . ILE A 1 164 ? -8.27900 9.79200 -27.05300 1.000 16.32661 159 ILE A O 1
ATOM 1273 N N . ILE A 1 165 ? -8.34900 9.57800 -29.30600 1.000 14.77282 160 ILE A N 1
ATOM 1274 C CA . ILE A 1 165 ? -6.92400 9.25600 -29.45400 1.000 14.37849 160 ILE A CA 1
ATOM 1275 C C . ILE A 1 165 ? -6.27900 10.49800 -30.03400 1.000 16.36790 160 ILE A C 1
ATOM 1276 O O . ILE A 1 165 ? -6.68100 10.96700 -31.10400 1.000 17.12640 160 ILE A O 1
ATOM 1281 N N . PHE A 1 166 ? -5.26700 11.00800 -29.34300 1.000 15.29387 161 PHE A N 1
ATOM 1282 C CA . PHE A 1 166 ? -4.41400 12.06700 -29.84200 1.000 14.46706 161 PHE A CA 1
ATOM 1283 C C . PHE A 1 166 ? -3.09200 11.48900 -30.35700 1.000 16.10864 161 PHE A C 1
ATOM 1284 O O . PHE A 1 166 ? -2.77100 10.32200 -30.13900 1.000 15.80612 161 PHE A O 1
ATOM 1292 N N . GLY A 1 167 ? -2.33300 12.36300 -31.00500 1.000 15.27890 162 GLY A N 1
ATOM 1293 C CA . GLY A 1 167 ? -0.94000 12.08300 -31.31800 1.000 16.67774 162 GLY A CA 1
ATOM 1294 C C . GLY A 1 167 ? -0.12400 12.21200 -30.04100 1.000 17.50252 162 GLY A C 1
ATOM 1295 O O . GLY A 1 167 ? -0.66500 12.37200 -28.93900 1.000 16.67887 162 GLY A O 1
ATOM 1296 N N . PRO A 1 168 ? 1.18600 12.14500 -30.17100 1.000 16.19881 163 PRO A N 1
ATOM 1297 C CA . PRO A 1 168 ? 2.04400 11.99500 -28.98700 1.000 14.70007 163 PRO A CA 1
ATOM 1298 C C . PRO A 1 168 ? 2.23000 13.29100 -28.22100 1.000 16.45772 163 PRO A C 1
ATOM 1299 O O . PRO A 1 168 ? 2.03400 14.39900 -28.73000 1.000 17.51810 163 PRO A O 1
ATOM 1303 N N . GLY A 1 169 ? 2.58800 13.13200 -26.94500 1.000 15.44925 164 GLY A N 1
ATOM 1304 C CA . GLY A 1 169 ? 3.12100 14.25600 -26.19600 1.000 15.00884 164 GLY A CA 1
ATOM 1305 C C . GLY A 1 169 ? 4.57100 14.52400 -26.59800 1.000 17.90460 164 GLY A C 1
ATOM 1306 O O . GLY A 1 169 ? 5.01900 14.15300 -27.68700 1.000 19.21745 164 GLY A O 1
ATOM 1307 N N . PRO A 1 170 ? 5.33600 15.18800 -25.71600 1.000 18.25801 165 PRO A N 1
ATOM 1308 C CA . PRO A 1 170 ? 6.73200 15.53100 -26.05900 1.000 19.16155 165 PRO A CA 1
ATOM 1309 C C . PRO A 1 170 ? 7.59700 14.34500 -26.45200 1.000 21.85053 165 PRO A C 1
ATOM 1310 O O . PRO A 1 170 ? 8.45100 14.46100 -27.35300 1.000 19.67513 165 PRO A O 1
ATOM 1314 N N . VAL A 1 171 ? 7.40400 13.20300 -25.81500 1.000 19.31372 166 VAL A N 1
ATOM 1315 C CA . VAL A 1 171 ? 8.22000 12.01800 -26.11900 1.000 18.85782 166 VAL A CA 1
ATOM 1316 C C . VAL A 1 171 ? 7.36800 11.11500 -27.00700 1.000 18.84224 166 VAL A C 1
ATOM 1317 O O . VAL A 1 171 ? 6.32800 10.59800 -26.56600 1.000 18.43637 166 VAL A O 1
ATOM 1321 N N . LEU A 1 172 ? 7.79400 10.95000 -28.26900 1.000 19.39143 167 LEU A N 1
ATOM 1322 C CA . LEU A 1 172 ? 6.92200 10.28000 -29.23800 1.000 17.64833 167 LEU A CA 1
ATOM 1323 C C . LEU A 1 172 ? 6.60700 8.83900 -28.81300 1.000 20.74752 167 LEU A C 1
ATOM 1324 O O . LEU A 1 172 ? 5.50400 8.33900 -29.08400 1.000 17.82145 167 LEU A O 1
ATOM 1329 N N . ASN A 1 173 ? 7.58200 8.11500 -28.22500 1.000 17.38061 168 ASN A N 1
ATOM 1330 C CA . ASN A 1 173 ? 7.36500 6.68500 -28.04200 1.000 15.47478 168 ASN A CA 1
ATOM 1331 C C . ASN A 1 173 ? 6.71100 6.34700 -26.71300 1.000 20.90540 168 ASN A C 1
ATOM 1332 O O . ASN A 1 173 ? 6.52100 5.15700 -26.42100 1.000 20.28589 168 ASN A O 1
ATOM 1337 N N . GLU A 1 174 ? 6.28900 7.34200 -25.93900 1.000 16.88002 169 GLU A N 1
ATOM 1338 C CA . GLU A 1 174 ? 5.64300 7.09800 -24.64800 1.000 15.32736 169 GLU A CA 1
ATOM 1339 C C . GLU A 1 174 ? 4.10900 7.13200 -24.76700 1.000 13.73098 169 GLU A C 1
ATOM 1340 O O . GLU A 1 174 ? 3.43300 8.08200 -24.36700 1.000 18.71964 169 GLU A O 1
ATOM 1346 N N . ASN A 1 175 ? 3.59400 6.05700 -25.34700 1.000 16.14965 170 ASN A N 1
ATOM 1347 C CA . ASN A 1 175 ? 2.14300 5.95300 -25.52300 1.000 13.48816 170 ASN A CA 1
ATOM 1348 C C . ASN A 1 175 ? 1.49900 5.82300 -24.16600 1.000 17.06955 170 ASN A C 1
ATOM 1349 O O . ASN A 1 175 ? 2.06400 5.22300 -23.25500 1.000 14.67741 170 ASN A O 1
ATOM 1354 N N . GLU A 1 176 ? 0.28100 6.35800 -24.03000 1.000 15.32383 171 GLU A N 1
ATOM 1355 C CA . GLU A 1 176 ? -0.33000 6.27700 -22.71300 1.000 13.86919 171 GLU A CA 1
ATOM 1356 C C . GLU A 1 176 ? -1.83800 6.46100 -22.82700 1.000 16.81718 171 GLU A C 1
ATOM 1357 O O . GLU A 1 176 ? -2.32200 7.20200 -23.68500 1.000 14.72230 171 GLU A O 1
ATOM 1363 N N . THR A 1 177 ? -2.56400 5.77300 -21.95600 1.000 15.86751 172 THR A N 1
ATOM 1364 C CA . THR A 1 177 ? -4.02500 5.90100 -21.84000 1.000 14.62148 172 THR A CA 1
ATOM 1365 C C . THR A 1 177 ? -4.32900 6.64800 -20.54100 1.000 13.67795 172 THR A C 1
ATOM 1366 O O . THR A 1 177 ? -3.67300 6.40700 -19.50600 1.000 14.91414 172 THR A O 1
ATOM 1370 N N . ILE A 1 178 ? -5.31300 7.56700 -20.59100 1.000 13.24874 173 ILE A N 1
ATOM 1371 C CA . ILE A 1 178 ? -5.50800 8.59000 -19.56800 1.000 14.14548 173 ILE A CA 1
ATOM 1372 C C . ILE A 1 178 ? -6.98800 8.65700 -19.20400 1.000 14.12364 173 ILE A C 1
ATOM 1373 O O . ILE A 1 178 ? -7.84600 8.70300 -20.09900 1.000 16.57734 173 ILE A O 1
ATOM 1378 N N . ASP A 1 179 ? -7.29100 8.62100 -17.91400 1.000 13.97749 174 ASP A N 1
ATOM 1379 C CA . ASP A 1 179 ? -8.66000 8.84500 -17.47200 1.000 12.47818 174 ASP A CA 1
ATOM 1380 C C . ASP A 1 179 ? -8.78000 10.19900 -16.76000 1.000 14.96499 174 ASP A C 1
ATOM 1381 O O . ASP A 1 179 ? -7.79600 10.90200 -16.47600 1.000 15.28302 174 ASP A O 1
ATOM 1386 N N . ILE A 1 180 ? -10.03800 10.58700 -16.52000 1.000 14.15960 175 ILE A N 1
ATOM 1387 C CA . ILE A 1 180 ? -10.40700 11.91100 -16.01300 1.000 15.59974 175 ILE A CA 1
ATOM 1388 C C . ILE A 1 180 ? -10.63400 11.83000 -14.49600 1.000 14.70799 175 ILE A C 1
ATOM 1389 O O . ILE A 1 180 ? -11.49300 11.09200 -14.02300 1.000 14.23798 175 ILE A O 1
ATOM 1394 N N . GLY A 1 181 ? -9.88800 12.60000 -13.73900 1.000 17.62613 176 GLY A N 1
ATOM 1395 C CA . GLY A 1 181 ? -10.02100 12.64800 -12.29300 1.000 18.24842 176 GLY A CA 1
ATOM 1396 C C . GLY A 1 181 ? -10.52200 14.01200 -11.84600 1.000 23.12601 176 GLY A C 1
ATOM 1397 O O . GLY A 1 181 ? -10.13500 15.05300 -12.40600 1.000 22.02980 176 GLY A O 1
ATOM 1398 N N . ILE A 1 182 ? -11.37100 13.98800 -10.83600 1.000 15.62392 177 ILE A N 1
ATOM 1399 C CA . ILE A 1 182 ? -11.91800 15.21600 -10.24500 1.000 17.90619 177 ILE A CA 1
ATOM 1400 C C . ILE A 1 182 ? -11.80900 15.08400 -8.73800 1.000 18.08995 177 ILE A C 1
ATOM 1401 O O . ILE A 1 182 ? -12.41300 14.17700 -8.17200 1.000 21.35184 177 ILE A O 1
ATOM 1406 N N . GLN A 1 183 ? -11.10400 16.01000 -8.08300 1.000 17.57955 178 GLN A N 1
ATOM 1407 C CA . GLN A 1 183 ? -11.07300 16.03200 -6.62100 1.000 23.25881 178 GLN A CA 1
ATOM 1408 C C . GLN A 1 183 ? -10.67000 14.65700 -6.08900 1.000 20.21777 178 GLN A C 1
ATOM 1409 O O . GLN A 1 183 ? -11.32000 14.10300 -5.19500 1.000 26.01234 178 GLN A O 1
ATOM 1415 N N . ASN A 1 184 ? -9.66800 14.08300 -6.73400 1.000 18.34374 179 ASN A N 1
ATOM 1416 C CA . ASN A 1 184 ? -8.96900 12.85500 -6.34600 1.000 20.44866 179 ASN A CA 1
ATOM 1417 C C . ASN A 1 184 ? -9.79800 11.60400 -6.57800 1.000 21.74003 179 ASN A C 1
ATOM 1418 O O . ASN A 1 184 ? -9.43000 10.53900 -6.06700 1.000 19.56018 179 ASN A O 1
ATOM 1423 N N . HIS A 1 185 ? -10.88700 11.70000 -7.33600 1.000 16.33405 180 HIS A N 1
ATOM 1424 C CA . HIS A 1 185 ? -11.64600 10.50700 -7.70900 1.000 16.26805 180 HIS A CA 1
ATOM 1425 C C . HIS A 1 185 ? -11.75900 10.37400 -9.21600 1.000 17.34322 180 HIS A C 1
ATOM 1426 O O . HIS A 1 185 ? -11.93400 11.36200 -9.92700 1.000 16.54166 180 HIS A O 1
ATOM 1433 N N . PHE A 1 186 ? -11.64400 9.14100 -9.71900 1.000 13.62132 181 PHE A N 1
ATOM 1434 C CA . PHE A 1 186 ? -11.74600 8.89900 -11.14700 1.000 14.82402 181 PHE A CA 1
ATOM 1435 C C . PHE A 1 186 ? -12.94500 7.99100 -11.41800 1.000 15.59650 181 PHE A C 1
ATOM 1436 O O . PHE A 1 186 ? -12.97400 6.84500 -10.95100 1.000 16.15396 181 PHE A O 1
ATOM 1444 N N . ALA A 1 187 ? -13.92400 8.48900 -12.20000 1.000 13.34195 182 ALA A N 1
ATOM 1445 C CA . ALA A 1 187 ? -15.09700 7.67100 -12.52100 1.000 15.03877 182 ALA A CA 1
ATOM 1446 C C . ALA A 1 187 ? -14.68800 6.36300 -13.17500 1.000 12.82211 182 ALA A C 1
ATOM 1447 O O . ALA A 1 187 ? -15.35700 5.34000 -12.99100 1.000 16.06593 182 ALA A O 1
ATOM 1449 N N . SER A 1 188 ? -13.60900 6.40600 -13.96200 1.000 13.07370 183 SER A N 1
ATOM 1450 C CA . SER A 1 188 ? -13.06400 5.21600 -14.63800 1.000 14.37179 183 SER A CA 1
ATOM 1451 C C . SER A 1 188 ? -12.50100 4.17300 -13.68000 1.000 13.16209 183 SER A C 1
ATOM 1452 O O . SER A 1 188 ? -12.16000 3.05500 -14.13600 1.000 14.85328 183 SER A O 1
ATOM 1455 N N . ARG A 1 189 ? -12.37400 4.50600 -12.38500 1.000 15.28383 184 ARG A N 1
ATOM 1456 C CA . ARG A 1 189 ? -11.89400 3.59100 -11.35800 1.000 15.54669 184 ARG A CA 1
ATOM 1457 C C . ARG A 1 189 ? -12.98600 3.28200 -10.34600 1.000 17.41459 184 ARG A C 1
ATOM 1458 O O . ARG A 1 189 ? -12.70500 2.63600 -9.32200 1.000 16.09493 184 ARG A O 1
ATOM 1466 N N . GLU A 1 190 ? -14.23400 3.80400 -10.56400 1.000 15.43780 185 GLU A N 1
ATOM 1467 C CA . GLU A 1 190 ? -15.26800 3.68500 -9.54300 1.000 15.14388 185 GLU A CA 1
ATOM 1468 C C . GLU A 1 190 ? -16.56300 3.08000 -10.08200 1.000 16.27743 185 GLU A C 1
ATOM 1469 O O . GLU A 1 190 ? -17.63900 3.28700 -9.52500 1.000 19.09585 185 GLU A O 1
ATOM 1475 N N . GLY A 1 191 ? -16.46200 2.25100 -11.10500 1.000 16.29886 186 GLY A N 1
ATOM 1476 C CA . GLY A 1 191 ? -17.64000 1.52600 -11.60500 1.000 16.61478 186 GLY A CA 1
ATOM 1477 C C . GLY A 1 191 ? -18.37400 2.25700 -12.70700 1.000 18.72328 186 GLY A C 1
ATOM 1478 O O . GLY A 1 191 ? -18.98000 1.61100 -13.52600 1.000 19.01259 186 GLY A O 1
ATOM 1479 N N . PHE A 1 192 ? -18.27400 3.57600 -12.72500 1.000 15.45792 187 PHE A N 1
ATOM 1480 C CA . PHE A 1 192 ? -19.08200 4.34100 -13.69700 1.000 16.64375 187 PHE A CA 1
ATOM 1481 C C . PHE A 1 192 ? -18.48800 4.25000 -15.09000 1.000 15.21436 187 PHE A C 1
ATOM 1482 O O . PHE A 1 192 ? -19.20900 4.12200 -16.05400 1.000 15.52743 187 PHE A O 1
ATOM 1490 N N . GLY A 1 193 ? -17.17500 4.33900 -15.14700 1.000 15.57702 188 GLY A N 1
ATOM 1491 C CA . GLY A 1 193 ? -16.55200 4.49100 -16.46300 1.000 15.29425 188 GLY A CA 1
ATOM 1492 C C . GLY A 1 193 ? -16.52000 5.97400 -16.83700 1.000 16.79766 188 GLY A C 1
ATOM 1493 O O . GLY A 1 193 ? -17.17500 6.77000 -16.17500 1.000 15.51263 188 GLY A O 1
ATOM 1494 N N . GLY A 1 194 ? -15.75400 6.30600 -17.85600 1.000 14.41228 189 GLY A N 1
ATOM 1495 C CA . GLY A 1 194 ? -15.61600 7.69400 -18.28200 1.000 14.88582 189 GLY A CA 1
ATOM 1496 C C . GLY A 1 194 ? -14.84500 7.76700 -19.58000 1.000 15.97846 189 GLY A C 1
ATOM 1497 O O . GLY A 1 194 ? -14.10300 6.85500 -19.86200 1.000 14.43125 189 GLY A O 1
ATOM 1498 N N . ILE A 1 195 ? -15.07000 8.84200 -20.31000 1.000 15.01125 190 ILE A N 1
ATOM 1499 C CA . ILE A 1 195 ? -14.36500 9.05200 -21.59000 1.000 14.15906 190 ILE A CA 1
ATOM 1500 C C . ILE A 1 195 ? -12.88700 8.80200 -21.35800 1.000 13.59978 190 ILE A C 1
ATOM 1501 O O . ILE A 1 195 ? -12.33000 9.36600 -20.44000 1.000 14.43105 190 ILE A O 1
ATOM 1506 N N . MET A 1 196 ? -12.32800 8.00400 -22.23700 1.000 12.72041 191 MET A N 1
ATOM 1507 C CA . MET A 1 196 ? -10.91200 7.67600 -22.14200 1.000 11.95925 191 MET A CA 1
ATOM 1508 C C . MET A 1 196 ? -10.16200 8.41400 -23.22800 1.000 14.59388 191 MET A C 1
ATOM 1509 O O . MET A 1 196 ? -10.71300 8.74200 -24.27300 1.000 13.65009 191 MET A O 1
ATOM 1514 N N . GLN A 1 197 ? -8.89700 8.73100 -22.95500 1.000 14.91358 192 GLN A N 1
ATOM 1515 C CA . GLN A 1 197 ? -8.09100 9.45200 -23.91000 1.000 13.60475 192 GLN A CA 1
ATOM 1516 C C . GLN A 1 197 ? -6.75800 8.72500 -24.05600 1.000 16.06767 192 GLN A C 1
ATOM 1517 O O . GLN A 1 197 ? -6.34300 7.95400 -23.17900 1.000 15.25512 192 GLN A O 1
ATOM 1523 N N . MET A 1 198 ? -6.08500 8.99600 -25.16800 1.000 13.44455 193 MET A N 1
ATOM 1524 C CA . MET A 1 198 ? -4.82000 8.30100 -25.42800 1.000 12.03834 193 MET A CA 1
ATOM 1525 C C . MET A 1 198 ? -3.88200 9.27300 -26.13800 1.000 17.10303 193 MET A C 1
ATOM 1526 O O . MET A 1 198 ? -4.32400 10.09200 -26.95500 1.000 16.19956 193 MET A O 1
ATOM 1531 N N . LYS A 1 199 ? -2.57000 9.16700 -25.84100 1.000 15.42773 194 LYS A N 1
ATOM 1532 C CA . LYS A 1 199 ? -1.57000 9.83800 -26.67300 1.000 15.06858 194 LYS A CA 1
ATOM 1533 C C . LYS A 1 199 ? -0.80000 8.68800 -27.33300 1.000 14.14042 194 LYS A C 1
ATOM 1534 O O . LYS A 1 199 ? -0.37100 7.75400 -26.64900 1.000 16.22815 194 LYS A O 1
ATOM 1540 N N . PHE A 1 200 ? -0.76500 8.67500 -28.67400 1.000 13.50931 195 PHE A N 1
ATOM 1541 C CA . PHE A 1 200 ? -0.31600 7.46100 -29.37800 1.000 15.94156 195 PHE A CA 1
ATOM 1542 C C . PHE A 1 200 ? 0.53100 7.84900 -30.58300 1.000 19.56507 195 PHE A C 1
ATOM 1543 O O . PHE A 1 200 ? 0.20900 8.81000 -31.27100 1.000 17.20911 195 PHE A O 1
ATOM 1551 N N . CYS A 1 201 ? 1.57800 7.07800 -30.86700 1.000 16.64329 196 CYS A N 1
ATOM 1552 C CA . CYS A 1 201 ? 2.44600 7.31400 -32.02000 1.000 16.39009 196 CYS A CA 1
ATOM 1553 C C . CYS A 1 201 ? 2.71700 6.00600 -32.74000 1.000 15.53741 196 CYS A C 1
ATOM 1554 O O . CYS A 1 201 ? 3.40500 5.12700 -32.17800 1.000 17.92365 196 CYS A O 1
ATOM 1557 N N . PRO A 1 202 ? 2.23700 5.83000 -33.97800 1.000 19.09624 197 PRO A N 1
ATOM 1558 C CA . PRO A 1 202 ? 2.36200 4.49300 -34.59000 1.000 15.76441 197 PRO A CA 1
ATOM 1559 C C . PRO A 1 202 ? 3.75800 4.17900 -35.07300 1.000 19.34660 197 PRO A C 1
ATOM 1560 O O . PRO A 1 202 ? 4.07900 2.99100 -35.13200 1.000 19.34781 197 PRO A O 1
ATOM 1564 N N . GLU A 1 203 ? 4.57300 5.19000 -35.43900 1.000 17.28342 198 GLU A N 1
ATOM 1565 C CA . GLU A 1 203 ? 5.80800 4.86500 -36.16800 1.000 22.03700 198 GLU A CA 1
ATOM 1566 C C . GLU A 1 203 ? 7.00700 4.63800 -35.26600 1.000 20.73667 198 GLU A C 1
ATOM 1567 O O . GLU A 1 203 ? 7.95800 3.96500 -35.68400 1.000 20.20634 198 GLU A O 1
ATOM 1573 N N . TYR A 1 204 ? 7.01300 5.19400 -34.06700 1.000 18.00190 199 TYR A N 1
ATOM 1574 C CA . TYR A 1 204 ? 8.19800 5.08600 -33.20300 1.000 17.91377 199 TYR A CA 1
ATOM 1575 C C . TYR A 1 204 ? 7.89600 4.00500 -32.17600 1.000 20.12931 199 TYR A C 1
ATOM 1576 O O . TYR A 1 204 ? 7.33100 4.27700 -31.11200 1.000 19.57111 199 TYR A O 1
ATOM 1585 N N . VAL A 1 205 ? 8.29700 2.75600 -32.50600 1.000 18.39111 200 VAL A N 1
ATOM 1586 C CA . VAL A 1 205 ? 7.82900 1.57000 -31.78500 1.000 18.73499 200 VAL A CA 1
ATOM 1587 C C . VAL A 1 205 ? 8.89000 1.08800 -30.80800 1.000 17.37672 200 VAL A C 1
ATOM 1588 O O . VAL A 1 205 ? 10.11100 1.32400 -30.96600 1.000 16.86527 200 VAL A O 1
ATOM 1592 N N . SER A 1 206 ? 8.40100 0.35900 -29.79300 1.000 17.41672 201 SER A N 1
ATOM 1593 C CA . SER A 1 206 ? 9.29400 -0.16800 -28.76300 1.000 18.72960 201 SER A CA 1
ATOM 1594 C C . SER A 1 206 ? 10.10600 -1.35000 -29.29700 1.000 18.53899 201 SER A C 1
ATOM 1595 O O . SER A 1 206 ? 9.73200 -2.03100 -30.25700 1.000 16.93843 201 SER A O 1
ATOM 1598 N N . VAL A 1 207 ? 11.21700 -1.62300 -28.60100 1.000 14.40314 202 VAL A N 1
ATOM 1599 C CA . VAL A 1 207 ? 12.09600 -2.74000 -28.93600 1.000 14.35877 202 VAL A CA 1
ATOM 1600 C C . VAL A 1 207 ? 12.27600 -3.57300 -27.67400 1.000 16.26341 202 VAL A C 1
ATOM 1601 O O . VAL A 1 207 ? 12.26700 -3.03300 -26.56100 1.000 17.78749 202 VAL A O 1
ATOM 1605 N N . PHE A 1 208 ? 12.42300 -4.89700 -27.84100 1.000 16.18858 203 PHE A N 1
ATOM 1606 C CA . PHE A 1 208 ? 12.52500 -5.74600 -26.64400 1.000 15.76245 203 PHE A CA 1
ATOM 1607 C C . PHE A 1 208 ? 13.36800 -6.97800 -26.94500 1.000 15.74023 203 PHE A C 1
ATOM 1608 O O . PHE A 1 208 ? 13.47000 -7.42400 -28.09800 1.000 17.70737 203 PHE A O 1
ATOM 1616 N N . ASN A 1 209 ? 13.99300 -7.50900 -25.88100 1.000 16.09580 204 ASN A N 1
ATOM 1617 C CA . ASN A 1 209 ? 14.76400 -8.73400 -25.99000 1.000 14.51925 204 ASN A CA 1
ATOM 1618 C C . ASN A 1 209 ? 14.44300 -9.68500 -24.82800 1.000 13.84112 204 ASN A C 1
ATOM 1619 O O . ASN A 1 209 ? 15.13400 -10.72100 -24.67900 1.000 17.68669 204 ASN A O 1
ATOM 1624 N N . ASN A 1 210 ? 13.39500 -9.37700 -24.03900 1.000 17.10578 205 ASN A N 1
ATOM 1625 C CA . ASN A 1 210 ? 12.98900 -10.28700 -22.96500 1.000 15.40715 205 ASN A CA 1
ATOM 1626 C C . ASN A 1 210 ? 12.03900 -11.29600 -23.59200 1.000 13.51990 205 ASN A C 1
ATOM 1627 O O . ASN A 1 210 ? 10.82000 -11.06900 -23.64900 1.000 18.41919 205 ASN A O 1
ATOM 1632 N N . VAL A 1 211 ? 12.62600 -12.33100 -24.20600 1.000 15.22124 206 VAL A N 1
ATOM 1633 C CA . VAL A 1 211 ? 11.83900 -13.35400 -24.89500 1.000 19.57907 206 VAL A CA 1
ATOM 1634 C C . VAL A 1 211 ? 12.36000 -14.71400 -24.43400 1.000 18.77971 206 VAL A C 1
ATOM 1635 O O . VAL A 1 211 ? 13.54500 -14.87500 -24.07900 1.000 16.60407 206 VAL A O 1
ATOM 1639 N N . GLN A 1 212 ? 11.47000 -15.72900 -24.47800 1.000 22.13177 207 GLN A N 1
ATOM 1640 C CA . GLN A 1 212 ? 11.84800 -17.03800 -23.95000 1.000 19.86852 207 GLN A CA 1
ATOM 1641 C C . GLN A 1 212 ? 13.05300 -17.63200 -24.66900 1.000 19.01014 207 GLN A C 1
ATOM 1642 O O . GLN A 1 212 ? 13.88100 -18.30400 -24.04600 1.000 19.83780 207 GLN A O 1
ATOM 1648 N N . GLU A 1 213 ? 13.19000 -17.40400 -25.98400 1.000 18.68219 208 GLU A N 1
ATOM 1649 C CA . GLU A 1 213 ? 14.27900 -18.08200 -26.66000 1.000 20.17304 208 GLU A CA 1
ATOM 1650 C C . GLU A 1 213 ? 15.63100 -17.50700 -26.27400 1.000 21.05715 208 GLU A C 1
ATOM 1651 O O . GLU A 1 213 ? 16.65200 -18.10800 -26.59700 1.000 20.79453 208 GLU A O 1
ATOM 1657 N N . ASN A 1 214 ? 15.66800 -16.33800 -25.59700 1.000 20.30622 209 ASN A N 1
ATOM 1658 C CA . ASN A 1 214 ? 16.98500 -15.89500 -25.13000 1.000 19.40272 209 ASN A CA 1
ATOM 1659 C C . ASN A 1 214 ? 17.39900 -16.54300 -23.81000 1.000 23.37319 209 ASN A C 1
ATOM 1660 O O . ASN A 1 214 ? 18.53900 -16.38200 -23.38000 1.000 22.33437 209 ASN A O 1
ATOM 1665 N N . LYS A 1 215 ? 16.51700 -17.31300 -23.18900 1.000 23.95508 210 LYS A N 1
ATOM 1666 C CA . LYS A 1 215 ? 16.75700 -17.84300 -21.84700 1.000 29.98044 210 LYS A CA 1
ATOM 1667 C C . LYS A 1 215 ? 17.81500 -18.92300 -21.93400 1.000 30.96755 210 LYS A C 1
ATOM 1668 O O . LYS A 1 215 ? 17.58500 -19.96800 -22.56700 1.000 26.95688 210 LYS A O 1
ATOM 1674 N N . GLY A 1 216 ? 19.00900 -18.66900 -21.33500 1.000 23.25152 211 GLY A N 1
ATOM 1675 C CA . GLY A 1 216 ? 20.11000 -19.60500 -21.43000 1.000 24.42798 211 GLY A CA 1
ATOM 1676 C C . GLY A 1 216 ? 20.85400 -19.54800 -22.74500 1.000 24.79962 211 GLY A C 1
ATOM 1677 O O . GLY A 1 216 ? 21.81400 -20.28700 -22.92400 1.000 31.31687 211 GLY A O 1
ATOM 1678 N N . ALA A 1 217 ? 20.40800 -18.71900 -23.69000 1.000 29.08836 212 ALA A N 1
ATOM 1679 C CA . ALA A 1 217 ? 21.09100 -18.66800 -24.97500 1.000 29.42506 212 ALA A CA 1
ATOM 1680 C C . ALA A 1 217 ? 22.48400 -18.07900 -24.82200 1.000 36.42682 212 ALA A C 1
ATOM 1681 O O . ALA A 1 217 ? 22.73100 -17.23700 -23.96000 1.000 31.80236 212 ALA A O 1
ATOM 1683 N N . SER A 1 218 ? 23.39500 -18.52700 -25.67500 1.000 38.22126 213 SER A N 1
ATOM 1684 C CA . SER A 1 218 ? 24.67000 -17.82900 -25.73600 1.000 36.39169 213 SER A CA 1
ATOM 1685 C C . SER A 1 218 ? 24.41800 -16.42400 -26.25500 1.000 39.88714 213 SER A C 1
ATOM 1686 O O . SER A 1 218 ? 23.40700 -16.15000 -26.91000 1.000 30.31993 213 SER A O 1
ATOM 1689 N N . ILE A 1 219 ? 25.32800 -15.50600 -25.93900 1.000 36.73945 214 ILE A N 1
ATOM 1690 C CA . ILE A 1 219 ? 25.07100 -14.11800 -26.32600 1.000 40.60811 214 ILE A CA 1
ATOM 1691 C C . ILE A 1 219 ? 24.81400 -14.00800 -27.82700 1.000 44.55036 214 ILE A C 1
ATOM 1692 O O . ILE A 1 219 ? 23.86900 -13.35000 -28.28500 1.000 38.99615 214 ILE A O 1
ATOM 1697 N N . PHE A 1 220 ? 25.64600 -14.65400 -28.62500 1.000 45.78791 215 PHE A N 1
ATOM 1698 C CA A PHE A 1 220 ? 25.48700 -14.38600 -30.04300 0.503 44.19552 215 PHE A CA 1
ATOM 1699 C CA B PHE A 1 220 ? 25.55800 -14.49400 -30.06700 0.497 44.26840 215 PHE A CA 1
ATOM 1700 C C . PHE A 1 220 ? 24.31200 -15.13200 -30.66700 1.000 41.21289 215 PHE A C 1
ATOM 1701 O O . PHE A 1 220 ? 24.05900 -14.94000 -31.85500 1.000 44.60645 215 PHE A O 1
ATOM 1716 N N . ASN A 1 221 ? 23.53400 -15.90100 -29.88500 1.000 34.37886 216 ASN A N 1
ATOM 1717 C CA . ASN A 1 221 ? 22.28700 -16.48900 -30.36200 1.000 30.73944 216 ASN A CA 1
ATOM 1718 C C . ASN A 1 221 ? 21.06800 -15.72200 -29.86100 1.000 27.57240 216 ASN A C 1
ATOM 1719 O O . ASN A 1 221 ? 19.92800 -16.14300 -30.10400 1.000 34.45247 216 ASN A O 1
ATOM 1724 N N . ARG A 1 222 ? 21.26100 -14.58500 -29.21900 1.000 23.32308 217 ARG A N 1
ATOM 1725 C CA . ARG A 1 222 ? 20.09700 -13.82700 -28.74700 1.000 24.73110 217 ARG A CA 1
ATOM 1726 C C . ARG A 1 222 ? 19.39400 -13.07500 -29.87100 1.000 22.96922 217 ARG A C 1
ATOM 1727 O O . ARG A 1 222 ? 20.01900 -12.61800 -30.82600 1.000 28.27619 217 ARG A O 1
ATOM 1735 N N . ARG A 1 223 ? 18.08100 -12.93300 -29.71600 1.000 18.51701 218 ARG A N 1
ATOM 1736 C CA . ARG A 1 223 ? 17.22800 -12.26800 -30.69100 1.000 17.86093 218 ARG A CA 1
ATOM 1737 C C . ARG A 1 223 ? 16.59000 -11.04100 -30.04700 1.000 19.46505 218 ARG A C 1
ATOM 1738 O O . ARG A 1 223 ? 16.21100 -11.07800 -28.86900 1.000 19.91102 218 ARG A O 1
ATOM 1746 N N . GLY A 1 224 ? 16.45800 -9.97800 -30.82800 1.000 16.67378 219 GLY A N 1
ATOM 1747 C CA . GLY A 1 224 ? 15.71900 -8.78800 -30.39200 1.000 16.46550 219 GLY A CA 1
ATOM 1748 C C . GLY A 1 224 ? 14.73600 -8.39800 -31.47200 1.000 16.64860 219 GLY A C 1
ATOM 1749 O O . GLY A 1 224 ? 14.95600 -8.64500 -32.64900 1.000 16.11520 219 GLY A O 1
ATOM 1750 N N . TYR A 1 225 ? 13.63700 -7.77400 -31.04600 1.000 15.39438 220 TYR A N 1
ATOM 1751 C CA . TYR A 1 225 ? 12.50100 -7.53600 -31.92600 1.000 15.15732 220 TYR A CA 1
ATOM 1752 C C . TYR A 1 225 ? 12.01000 -6.10700 -31.78900 1.000 17.53688 220 TYR A C 1
ATOM 1753 O O . TYR A 1 225 ? 12.12500 -5.49800 -30.72200 1.000 16.54884 220 TYR A O 1
ATOM 1762 N N . PHE A 1 226 ? 11.36600 -5.60200 -32.85000 1.000 15.87795 221 PHE A N 1
ATOM 1763 C CA . PHE A 1 226 ? 10.56100 -4.39200 -32.69100 1.000 14.78694 221 PHE A CA 1
ATOM 1764 C C . PHE A 1 226 ? 9.06700 -4.74400 -32.67800 1.000 14.46743 221 PHE A C 1
ATOM 1765 O O . PHE A 1 226 ? 8.64100 -5.78500 -33.18700 1.000 15.83902 221 PHE A O 1
ATOM 1773 N N . SER A 1 227 ? 8.30100 -3.88300 -32.02100 1.000 14.75149 222 SER A N 1
ATOM 1774 C CA . SER A 1 227 ? 6.88300 -4.15600 -31.74800 1.000 15.89857 222 SER A CA 1
ATOM 1775 C C . SER A 1 227 ? 5.99600 -3.87600 -32.94400 1.000 17.27918 222 SER A C 1
ATOM 1776 O O . SER A 1 227 ? 6.25900 -2.97000 -33.74900 1.000 15.71265 222 SER A O 1
ATOM 1779 N N . ASP A 1 228 ? 4.87500 -4.59800 -32.99600 1.000 14.27340 223 ASP A N 1
ATOM 1780 C CA . ASP A 1 228 ? 3.83700 -4.30800 -33.96700 1.000 15.94781 223 ASP A CA 1
ATOM 1781 C C . ASP A 1 228 ? 2.96000 -3.19700 -33.39400 1.000 16.17137 223 ASP A C 1
ATOM 1782 O O . ASP A 1 228 ? 2.42000 -3.36600 -32.29100 1.000 14.88007 223 ASP A O 1
ATOM 1787 N N . PRO A 1 229 ? 2.83000 -2.04500 -34.05900 1.000 15.13008 224 PRO A N 1
ATOM 1788 C CA . PRO A 1 229 ? 2.07200 -0.93600 -33.45800 1.000 14.54323 224 PRO A CA 1
ATOM 1789 C C . PRO A 1 229 ? 0.60200 -1.26800 -33.29200 1.000 14.51299 224 PRO A C 1
ATOM 1790 O O . PRO A 1 229 ? -0.08100 -0.63700 -32.46300 1.000 16.37174 224 PRO A O 1
ATOM 1794 N N . ALA A 1 230 ? 0.09000 -2.29300 -34.01200 1.000 15.02101 225 ALA A N 1
ATOM 1795 C CA . ALA A 1 230 ? -1.29400 -2.69300 -33.70800 1.000 16.32561 225 ALA A CA 1
ATOM 1796 C C . ALA A 1 230 ? -1.37900 -3.34700 -32.33900 1.000 16.33289 225 ALA A C 1
ATOM 1797 O O . ALA A 1 230 ? -2.41500 -3.23900 -31.66000 1.000 16.82380 225 ALA A O 1
ATOM 1799 N N . LEU A 1 231 ? -0.32600 -4.05400 -31.90500 1.000 13.94597 226 LEU A N 1
ATOM 1800 C CA . LEU A 1 231 ? -0.37100 -4.62600 -30.55600 1.000 13.78935 226 LEU A CA 1
ATOM 1801 C C . LEU A 1 231 ? -0.17100 -3.55700 -29.52400 1.000 14.05344 226 LEU A C 1
ATOM 1802 O O . LEU A 1 231 ? -0.82100 -3.60100 -28.46500 1.000 15.47967 226 LEU A O 1
ATOM 1807 N N . ILE A 1 232 ? 0.74400 -2.60400 -29.80100 1.000 15.52421 227 ILE A N 1
ATOM 1808 C CA . ILE A 1 232 ? 0.89800 -1.45100 -28.91600 1.000 13.77150 227 ILE A CA 1
ATOM 1809 C C . ILE A 1 232 ? -0.46900 -0.79400 -28.71300 1.000 17.99834 227 ILE A C 1
ATOM 1810 O O . ILE A 1 232 ? -0.89500 -0.50000 -27.59200 1.000 16.72478 227 ILE A O 1
ATOM 1815 N N . LEU A 1 233 ? -1.17800 -0.56800 -29.80800 1.000 15.34788 228 LEU A N 1
ATOM 1816 C CA . LEU A 1 233 ? -2.49300 0.06600 -29.70900 1.000 13.62305 228 LEU A CA 1
ATOM 1817 C C . LEU A 1 233 ? -3.47500 -0.81400 -28.95000 1.000 17.71721 228 LEU A C 1
ATOM 1818 O O . LEU A 1 233 ? -4.23100 -0.31800 -28.11700 1.000 15.37140 228 LEU A O 1
ATOM 1823 N N . MET A 1 234 ? -3.49200 -2.13500 -29.22700 1.000 16.48186 229 MET A N 1
ATOM 1824 C CA . MET A 1 234 ? -4.46000 -2.98300 -28.53500 1.000 15.74903 229 MET A CA 1
ATOM 1825 C C . MET A 1 234 ? -4.14400 -3.08300 -27.05000 1.000 18.30146 229 MET A C 1
ATOM 1826 O O . MET A 1 234 ? -5.04700 -3.16400 -26.22600 1.000 14.76051 229 MET A O 1
ATOM 1831 N N . HIS A 1 235 ? -2.86700 -2.99800 -26.69300 1.000 16.96975 230 HIS A N 1
ATOM 1832 C CA . HIS A 1 235 ? -2.49700 -2.94500 -25.29800 1.000 12.33077 230 HIS A CA 1
ATOM 1833 C C . HIS A 1 235 ? -3.11700 -1.73000 -24.63600 1.000 16.81721 230 HIS A C 1
ATOM 1834 O O . HIS A 1 235 ? -3.69100 -1.81100 -23.53700 1.000 16.32496 230 HIS A O 1
ATOM 1841 N N . GLU A 1 236 ? -2.98400 -0.56800 -25.29300 1.000 14.23690 231 GLU A N 1
ATOM 1842 C CA . GLU A 1 236 ? -3.62700 0.62600 -24.76500 1.000 13.30052 231 GLU A CA 1
ATOM 1843 C C . GLU A 1 236 ? -5.14500 0.47700 -24.73100 1.000 15.19498 231 GLU A C 1
ATOM 1844 O O . GLU A 1 236 ? -5.77600 0.95900 -23.79000 1.000 13.54817 231 GLU A O 1
ATOM 1850 N N . LEU A 1 237 ? -5.74800 -0.12700 -25.77000 1.000 15.09548 232 LEU A N 1
ATOM 1851 C CA . LEU A 1 237 ? -7.20900 -0.32100 -25.77400 1.000 13.61337 232 LEU A CA 1
ATOM 1852 C C . LEU A 1 237 ? -7.68400 -1.20400 -24.62200 1.000 15.09437 232 LEU A C 1
ATOM 1853 O O . LEU A 1 237 ? -8.83100 -1.07000 -24.17800 1.000 15.11484 232 LEU A O 1
ATOM 1858 N N . ILE A 1 238 ? -6.84100 -2.10400 -24.11400 1.000 14.87442 233 ILE A N 1
ATOM 1859 C CA . ILE A 1 238 ? -7.23500 -2.84200 -22.90500 1.000 13.77928 233 ILE A CA 1
ATOM 1860 C C . ILE A 1 238 ? -7.31700 -1.89800 -21.71000 1.000 13.15887 233 ILE A C 1
ATOM 1861 O O . ILE A 1 238 ? -8.26800 -1.93700 -20.91900 1.000 15.36258 233 ILE A O 1
ATOM 1866 N N . HIS A 1 239 ? -6.36800 -1.00100 -21.56800 1.000 12.80619 234 HIS A N 1
ATOM 1867 C CA . HIS A 1 239 ? -6.55900 0.04800 -20.54700 1.000 13.10272 234 HIS A CA 1
ATOM 1868 C C . HIS A 1 239 ? -7.85100 0.84300 -20.77100 1.000 14.87327 234 HIS A C 1
ATOM 1869 O O . HIS A 1 239 ? -8.55200 1.19400 -19.81000 1.000 13.27498 234 HIS A O 1
ATOM 1876 N N . VAL A 1 240 ? -8.12200 1.20600 -22.02000 1.000 14.40202 235 VAL A N 1
ATOM 1877 C CA . VAL A 1 240 ? -9.38900 1.88500 -22.36700 1.000 12.91516 235 VAL A CA 1
ATOM 1878 C C . VAL A 1 240 ? -10.59400 1.07400 -21.89000 1.000 14.14228 235 VAL A C 1
ATOM 1879 O O . VAL A 1 240 ? -11.51500 1.62000 -21.27200 1.000 12.68157 235 VAL A O 1
ATOM 1883 N N . LEU A 1 241 ? -10.59800 -0.23100 -22.17700 1.000 12.65840 236 LEU A N 1
ATOM 1884 C CA . LEU A 1 241 ? -11.72300 -1.09000 -21.80500 1.000 12.96080 236 LEU A CA 1
ATOM 1885 C C . LEU A 1 241 ? -11.92000 -1.04400 -20.29200 1.000 15.69966 236 LEU A C 1
ATOM 1886 O O . LEU A 1 241 ? -13.03100 -0.83300 -19.79900 1.000 16.06863 236 LEU A O 1
ATOM 1891 N N . HIS A 1 242 ? -10.81900 -1.20100 -19.53000 1.000 14.62588 237 HIS A N 1
ATOM 1892 C CA . HIS A 1 242 ? -10.94400 -1.13900 -18.07800 1.000 13.88819 237 HIS A CA 1
ATOM 1893 C C . HIS A 1 242 ? -11.54300 0.19600 -17.64500 1.000 14.53786 237 HIS A C 1
ATOM 1894 O O . HIS A 1 242 ? -12.40600 0.23500 -16.76600 1.000 14.79151 237 HIS A O 1
ATOM 1901 N N . GLY A 1 243 ? -11.08300 1.29800 -18.23700 1.000 16.63025 238 GLY A N 1
ATOM 1902 C CA . GLY A 1 243 ? -11.54800 2.60500 -17.81300 1.000 13.57731 238 GLY A CA 1
ATOM 1903 C C . GLY A 1 243 ? -12.98300 2.89300 -18.23200 1.000 12.82032 238 GLY A C 1
ATOM 1904 O O . GLY A 1 243 ? -13.62500 3.75200 -17.61400 1.000 16.55445 238 GLY A O 1
ATOM 1905 N N . LEU A 1 244 ? -13.47100 2.25600 -19.30600 1.000 12.85169 239 LEU A N 1
ATOM 1906 C CA . LEU A 1 244 ? -14.87000 2.46100 -19.72300 1.000 13.36068 239 LEU A CA 1
ATOM 1907 C C . LEU A 1 244 ? -15.81500 1.66800 -18.84600 1.000 15.34274 239 LEU A C 1
ATOM 1908 O O . LEU A 1 244 ? -16.94700 2.11900 -18.60500 1.000 14.81743 239 LEU A O 1
ATOM 1913 N N . TYR A 1 245 ? -15.36800 0.51000 -18.33100 1.000 13.87981 240 TYR A N 1
ATOM 1914 C CA . TYR A 1 245 ? -16.20200 -0.29200 -17.43200 1.000 13.62424 240 TYR A CA 1
ATOM 1915 C C . TYR A 1 245 ? -16.00800 0.11900 -15.97200 1.000 16.08649 240 TYR A C 1
ATOM 1916 O O . TYR A 1 245 ? -16.63500 -0.46900 -15.08000 1.000 16.36765 240 TYR A O 1
ATOM 1925 N N . GLY A 1 246 ? -15.15400 1.12400 -15.72400 1.000 14.59644 241 GLY A N 1
ATOM 1926 C CA . GLY A 1 246 ? -14.98100 1.64100 -14.36600 1.000 15.83037 241 GLY A CA 1
ATOM 1927 C C . GLY A 1 246 ? -14.12900 0.77900 -13.45700 1.000 16.37257 241 GLY A C 1
ATOM 1928 O O . GLY A 1 246 ? -14.25900 0.89600 -12.23800 1.000 16.71644 241 GLY A O 1
ATOM 1929 N N . ILE A 1 247 ? -13.23100 -0.05800 -14.01300 1.000 15.06567 242 ILE A N 1
ATOM 1930 C CA . ILE A 1 247 ? -12.46700 -1.00400 -13.20600 1.000 14.19854 242 ILE A CA 1
ATOM 1931 C C . ILE A 1 247 ? -10.96700 -0.81000 -13.37600 1.000 14.63895 242 ILE A C 1
ATOM 1932 O O . ILE A 1 247 ? -10.19400 -1.69100 -12.97000 1.000 14.40394 242 ILE A O 1
ATOM 1937 N N . LYS A 1 248 ? -10.53800 0.32400 -13.90300 1.000 14.09350 243 LYS A N 1
ATOM 1938 C CA . LYS A 1 248 ? -9.09500 0.58400 -13.87400 1.000 17.13287 243 LYS A CA 1
ATOM 1939 C C . LYS A 1 248 ? -8.58300 0.55200 -12.43700 1.000 15.76769 243 LYS A C 1
ATOM 1940 O O . LYS A 1 248 ? -9.19700 1.12100 -11.53300 1.000 14.77756 243 LYS A O 1
ATOM 1946 N N . VAL A 1 249 ? -7.48500 -0.19500 -12.20100 1.000 14.13294 244 VAL A N 1
ATOM 1947 C CA . VAL A 1 249 ? -7.08100 -0.53900 -10.83300 1.000 14.04762 244 VAL A CA 1
ATOM 1948 C C . VAL A 1 249 ? -6.37400 0.66700 -10.21300 1.000 17.28175 244 VAL A C 1
ATOM 1949 O O . VAL A 1 249 ? -5.43100 1.19300 -10.79200 1.000 16.44168 244 VAL A O 1
ATOM 1953 N N . ASP A 1 250 ? -6.87400 1.14600 -9.07100 1.000 17.18144 245 ASP A N 1
ATOM 1954 C CA . ASP A 1 250 ? -6.48800 2.44000 -8.51000 1.000 17.91140 245 ASP A CA 1
ATOM 1955 C C . ASP A 1 250 ? -5.45200 2.21800 -7.40500 1.000 17.40315 245 ASP A C 1
ATOM 1956 O O . ASP A 1 250 ? -5.69200 1.41700 -6.48000 1.000 16.73590 245 ASP A O 1
ATOM 1961 N N . ASP A 1 251 ? -4.32800 2.94400 -7.50300 1.000 16.76064 246 ASP A N 1
ATOM 1962 C CA . ASP A 1 251 ? -3.34200 3.08500 -6.43300 1.000 15.33201 246 ASP A CA 1
ATOM 1963 C C . ASP A 1 251 ? -2.92200 1.73400 -5.85300 1.000 15.87627 246 ASP A C 1
ATOM 1964 O O . ASP A 1 251 ? -3.11700 1.44100 -4.67500 1.000 17.51666 246 ASP A O 1
ATOM 1969 N N . LEU A 1 252 ? -2.20000 0.94800 -6.64900 1.000 15.66658 247 LEU A N 1
ATOM 1970 C CA . LEU A 1 252 ? -1.85400 -0.40400 -6.21400 1.000 15.81970 247 LEU A CA 1
ATOM 1971 C C . LEU A 1 252 ? -0.51500 -0.80400 -6.83700 1.000 15.91677 247 LEU A C 1
ATOM 1972 O O . LEU A 1 252 ? -0.43200 -1.65600 -7.74100 1.000 15.85456 247 LEU A O 1
ATOM 1977 N N . PRO A 1 253 ? 0.57400 -0.20700 -6.36500 1.000 16.58142 248 PRO A N 1
ATOM 1978 C CA . PRO A 1 253 ? 1.89100 -0.66900 -6.83900 1.000 17.50018 248 PRO A CA 1
ATOM 1979 C C . PRO A 1 253 ? 2.12400 -2.10000 -6.36900 1.000 17.45436 248 PRO A C 1
ATOM 1980 O O . PRO A 1 253 ? 1.85900 -2.42400 -5.20300 1.000 19.01274 248 PRO A O 1
ATOM 1984 N N . ILE A 1 254 ? 2.67100 -2.92000 -7.26500 1.000 18.25322 249 ILE A N 1
ATOM 1985 C CA . ILE A 1 254 ? 3.07200 -4.30300 -6.98100 1.000 17.61749 249 ILE A CA 1
ATOM 1986 C C . ILE A 1 254 ? 4.60000 -4.31400 -6.96400 1.000 18.31473 249 ILE A C 1
ATOM 1987 O O . ILE A 1 254 ? 5.20700 -3.99500 -7.99000 1.000 18.36615 249 ILE A O 1
ATOM 1992 N N . VAL A 1 255 ? 5.20200 -4.66800 -5.82400 1.000 19.82081 250 VAL A N 1
ATOM 1993 C CA . VAL A 1 255 ? 6.62900 -4.51700 -5.57600 1.000 20.42126 250 VAL A CA 1
ATOM 1994 C C . VAL A 1 255 ? 7.25300 -5.91200 -5.55300 1.000 23.37726 250 VAL A C 1
ATOM 1995 O O . VAL A 1 255 ? 7.09700 -6.65700 -4.56300 1.000 24.23977 250 VAL A O 1
ATOM 1999 N N . PRO A 1 256 ? 7.97600 -6.29800 -6.59700 1.000 22.43021 251 PRO A N 1
ATOM 2000 C CA . PRO A 1 256 ? 8.60500 -7.63200 -6.60500 1.000 24.87632 251 PRO A CA 1
ATOM 2001 C C . PRO A 1 256 ? 9.63400 -7.71600 -5.51300 1.000 30.28336 251 PRO A C 1
ATOM 2002 O O . PRO A 1 256 ? 10.42300 -6.78800 -5.32400 1.000 28.33299 251 PRO A O 1
ATOM 2006 N N . ASN A 1 257 ? 9.66500 -8.85700 -4.82900 1.000 26.20008 252 ASN A N 1
ATOM 2007 C CA . ASN A 1 257 ? 10.78500 -9.14800 -3.93600 1.000 33.39441 252 ASN A CA 1
ATOM 2008 C C . ASN A 1 257 ? 11.70800 -10.23100 -4.48600 1.000 39.32476 252 ASN A C 1
ATOM 2009 O O . ASN A 1 257 ? 12.65300 -10.64200 -3.79500 1.000 36.64826 252 ASN A O 1
ATOM 2014 N N . GLU A 1 258 ? 11.45200 -10.72100 -5.69700 1.000 34.53840 253 GLU A N 1
ATOM 2015 C CA . GLU A 1 258 ? 12.38000 -11.66000 -6.29300 1.000 33.84324 253 GLU A CA 1
ATOM 2016 C C . GLU A 1 258 ? 12.21100 -11.61800 -7.79400 1.000 31.38932 253 GLU A C 1
ATOM 2017 O O . GLU A 1 258 ? 11.16800 -11.22500 -8.30700 1.000 29.93662 253 GLU A O 1
ATOM 2023 N N . LYS A 1 259 ? 13.25500 -12.03100 -8.49400 1.000 29.06515 254 LYS A N 1
ATOM 2024 C CA . LYS A 1 259 ? 13.23300 -12.01700 -9.94400 1.000 24.59587 254 LYS A CA 1
ATOM 2025 C C . LYS A 1 259 ? 12.78100 -13.39100 -10.43100 1.000 32.48831 254 LYS A C 1
ATOM 2026 O O . LYS A 1 259 ? 13.54100 -14.37200 -10.34400 1.000 24.46578 254 LYS A O 1
ATOM 2032 N N . LYS A 1 260 ? 11.53300 -13.46300 -10.91800 1.000 29.17736 255 LYS A N 1
ATOM 2033 C CA . LYS A 1 260 ? 11.01900 -14.67300 -11.53600 1.000 26.13490 255 LYS A CA 1
ATOM 2034 C C . LYS A 1 260 ? 11.60400 -14.88400 -12.93600 1.000 25.13939 255 LYS A C 1
ATOM 2035 O O . LYS A 1 260 ? 12.13500 -13.96400 -13.56300 1.000 21.76953 255 LYS A O 1
ATOM 2041 N N . PHE A 1 261 ? 11.47300 -16.12100 -13.44600 1.000 22.09428 256 PHE A N 1
ATOM 2042 C CA . PHE A 1 261 ? 12.15700 -16.49100 -14.69700 1.000 27.26208 256 PHE A CA 1
ATOM 2043 C C . PHE A 1 261 ? 11.74300 -15.61900 -15.88800 1.000 27.38028 256 PHE A C 1
ATOM 2044 O O . PHE A 1 261 ? 12.56000 -15.40600 -16.79800 1.000 24.35005 256 PHE A O 1
ATOM 2052 N N . PHE A 1 262 ? 10.48000 -15.10200 -15.91900 1.000 24.79154 257 PHE A N 1
ATOM 2053 C CA . PHE A 1 262 ? 9.98100 -14.29100 -17.02300 1.000 27.04417 257 PHE A CA 1
ATOM 2054 C C . PHE A 1 262 ? 10.30900 -12.81900 -16.86300 1.000 20.63490 257 PHE A C 1
ATOM 2055 O O . PHE A 1 262 ? 10.06500 -12.02600 -17.79000 1.000 20.34544 257 PHE A O 1
ATOM 2063 N N . MET A 1 263 ? 10.84100 -12.42900 -15.70600 1.000 21.28388 258 MET A N 1
ATOM 2064 C CA . MET A 1 263 ? 11.13500 -11.01400 -15.46700 1.000 21.76120 258 MET A CA 1
ATOM 2065 C C . MET A 1 263 ? 12.54500 -10.67500 -15.91600 1.000 27.19286 258 MET A C 1
ATOM 2066 O O . MET A 1 263 ? 13.49500 -11.38500 -15.57900 1.000 29.59741 258 MET A O 1
ATOM 2071 N N . GLN A 1 264 ? 12.68400 -9.57400 -16.64600 1.000 20.38537 259 GLN A N 1
ATOM 2072 C CA . GLN A 1 264 ? 14.02000 -9.04600 -16.91400 1.000 18.36538 259 GLN A CA 1
ATOM 2073 C C . GLN A 1 264 ? 14.36100 -7.87700 -15.98300 1.000 21.86706 259 GLN A C 1
ATOM 2074 O O . GLN A 1 264 ? 15.51600 -7.71200 -15.56800 1.000 24.94293 259 GLN A O 1
ATOM 2080 N N . SER A 1 265 ? 13.37600 -7.01500 -15.73500 1.000 24.49539 260 SER A N 1
ATOM 2081 C CA . SER A 1 265 ? 13.46700 -5.93300 -14.75500 1.000 21.48205 260 SER A CA 1
ATOM 2082 C C . SER A 1 265 ? 12.68000 -6.34300 -13.50400 1.000 25.23524 260 SER A C 1
ATOM 2083 O O . SER A 1 265 ? 11.95800 -7.32400 -13.51200 1.000 22.63511 260 SER A O 1
ATOM 2086 N N . THR A 1 266 ? 12.87100 -5.61000 -12.39500 1.000 22.90363 261 THR A N 1
ATOM 2087 C CA . THR A 1 266 ? 12.20200 -5.97700 -11.15200 1.000 24.31989 261 THR A CA 1
ATOM 2088 C C . THR A 1 266 ? 11.61200 -4.74300 -10.47500 1.000 25.02325 261 THR A C 1
ATOM 2089 O O . THR A 1 266 ? 11.49600 -4.70100 -9.23700 1.000 23.37742 261 THR A O 1
ATOM 2093 N N . ASP A 1 267 ? 11.38400 -3.68600 -11.22800 1.000 23.69789 262 ASP A N 1
ATOM 2094 C CA . ASP A 1 267 ? 10.86400 -2.49100 -10.57200 1.000 23.51415 262 ASP A CA 1
ATOM 2095 C C . ASP A 1 267 ? 9.40000 -2.67600 -10.14400 1.000 22.11459 262 ASP A C 1
ATOM 2096 O O . ASP A 1 267 ? 8.66400 -3.51900 -10.65900 1.000 22.65776 262 ASP A O 1
ATOM 2101 N N . ALA A 1 268 ? 8.97900 -1.84600 -9.18900 1.000 19.01148 263 ALA A N 1
ATOM 2102 C CA . ALA A 1 268 ? 7.55800 -1.80100 -8.82400 1.000 18.40891 263 ALA A CA 1
ATOM 2103 C C . ALA A 1 268 ? 6.71900 -1.33600 -10.01200 1.000 18.63409 263 ALA A C 1
ATOM 2104 O O . ALA A 1 268 ? 7.10300 -0.41700 -10.73800 1.000 19.87673 263 ALA A O 1
ATOM 2106 N N . ILE A 1 269 ? 5.55400 -1.95700 -10.20400 1.000 16.52565 264 ILE A N 1
ATOM 2107 C CA . ILE A 1 269 ? 4.65800 -1.65800 -11.32900 1.000 15.52089 264 ILE A CA 1
ATOM 2108 C C . ILE A 1 269 ? 3.23000 -1.59900 -10.79400 1.000 19.00128 264 ILE A C 1
ATOM 2109 O O . ILE A 1 269 ? 2.84100 -2.44900 -10.00200 1.000 19.32488 264 ILE A O 1
ATOM 2114 N N . GLN A 1 270 ? 2.41500 -0.66800 -11.30200 1.000 14.64197 265 GLN A N 1
ATOM 2115 C CA . GLN A 1 270 ? 0.97200 -0.72800 -10.99000 1.000 14.28380 265 GLN A CA 1
ATOM 2116 C C . GLN A 1 270 ? 0.30500 -2.05200 -11.38200 1.000 14.78485 265 GLN A C 1
ATOM 2117 O O . GLN A 1 270 ? 0.49100 -2.56700 -12.49000 1.000 15.12428 265 GLN A O 1
ATOM 2123 N N . ALA A 1 271 ? -0.59200 -2.53400 -10.51700 1.000 15.21461 266 ALA A N 1
ATOM 2124 C CA . ALA A 1 271 ? -1.33500 -3.73800 -10.83900 1.000 14.63494 266 ALA A CA 1
ATOM 2125 C C . ALA A 1 271 ? -2.10600 -3.58100 -12.14200 1.000 15.96224 266 ALA A C 1
ATOM 2126 O O . ALA A 1 271 ? -2.28600 -4.56500 -12.87200 1.000 16.72853 266 ALA A O 1
ATOM 2128 N N . GLU A 1 272 ? -2.57800 -2.35900 -12.45000 1.000 14.13055 267 GLU A N 1
ATOM 2129 C CA . GLU A 1 272 ? -3.31300 -2.15800 -13.69700 1.000 14.55567 267 GLU A CA 1
ATOM 2130 C C . GLU A 1 272 ? -2.48400 -2.63700 -14.89000 1.000 14.66006 267 GLU A C 1
ATOM 2131 O O . GLU A 1 272 ? -3.01300 -3.24800 -15.83000 1.000 16.42789 267 GLU A O 1
ATOM 2137 N N . GLU A 1 273 ? -1.17800 -2.41700 -14.84200 1.000 13.55176 268 GLU A N 1
ATOM 2138 C CA . GLU A 1 273 ? -0.33100 -2.84400 -15.96800 1.000 14.94900 268 GLU A CA 1
ATOM 2139 C C . GLU A 1 273 ? -0.18300 -4.35100 -16.01700 1.000 14.86484 268 GLU A C 1
ATOM 2140 O O . GLU A 1 273 ? -0.10300 -4.93300 -17.11500 1.000 16.61391 268 GLU A O 1
ATOM 2146 N N . LEU A 1 274 ? -0.08300 -4.99800 -14.83700 1.000 14.03206 269 LEU A N 1
ATOM 2147 C CA . LEU A 1 274 ? 0.15500 -6.44400 -14.80300 1.000 15.16595 269 LEU A CA 1
ATOM 2148 C C . LEU A 1 274 ? -1.04900 -7.22400 -15.33900 1.000 14.83516 269 LEU A C 1
ATOM 2149 O O . LEU A 1 274 ? -0.87000 -8.16000 -16.10900 1.000 15.96339 269 LEU A O 1
ATOM 2154 N N . TYR A 1 275 ? -2.28500 -6.80900 -14.97700 1.000 16.33266 270 TYR A N 1
ATOM 2155 C CA . TYR A 1 275 ? -3.45600 -7.48500 -15.51000 1.000 16.09804 270 TYR A CA 1
ATOM 2156 C C . TYR A 1 275 ? -3.60000 -7.22400 -16.99000 1.000 13.19375 270 TYR A C 1
ATOM 2157 O O . TYR A 1 275 ? -3.93600 -8.13700 -17.75100 1.000 17.07977 270 TYR A O 1
ATOM 2166 N N . THR A 1 276 ? -3.32600 -5.99400 -17.41100 1.000 16.04847 271 THR A N 1
ATOM 2167 C CA . THR A 1 276 ? -3.41000 -5.66100 -18.83100 1.000 16.37322 271 THR A CA 1
ATOM 2168 C C . THR A 1 276 ? -2.40800 -6.47700 -19.65300 1.000 18.66109 271 THR A C 1
ATOM 2169 O O . THR A 1 276 ? -2.72300 -6.94400 -20.75000 1.000 16.80147 271 THR A O 1
ATOM 2173 N N . PHE A 1 277 ? -1.18900 -6.64000 -19.14200 1.000 14.64901 272 PHE A N 1
ATOM 2174 C CA . PHE A 1 277 ? -0.21300 -7.46900 -19.85500 1.000 18.10845 272 PHE A CA 1
ATOM 2175 C C . PHE A 1 277 ? -0.58300 -8.95200 -19.86500 1.000 18.47945 272 PHE A C 1
ATOM 2176 O O . PHE A 1 277 ? -0.41100 -9.65100 -20.88800 1.000 18.02058 272 PHE A O 1
ATOM 2184 N N . GLY A 1 278 ? -1.03000 -9.49600 -18.72600 1.000 16.64803 273 GLY A N 1
ATOM 2185 C CA . GLY A 1 278 ? -1.34200 -10.91600 -18.66300 1.000 15.46538 273 GLY A CA 1
ATOM 2186 C C . GLY A 1 278 ? -0.09900 -11.79600 -18.61300 1.000 18.25108 273 GLY A C 1
ATOM 2187 O O . GLY A 1 278 ? 0.87900 -11.50200 -17.91000 1.000 17.72060 273 GLY A O 1
ATOM 2188 N N . GLY A 1 279 ? -0.16200 -12.91300 -19.32600 1.000 19.11006 274 GLY A N 1
ATOM 2189 C CA . GLY A 1 279 ? 0.90900 -13.90900 -19.24000 1.000 23.63727 274 GLY A CA 1
ATOM 2190 C C . GLY A 1 279 ? 1.07200 -14.38800 -17.80800 1.000 21.46268 274 GLY A C 1
ATOM 2191 O O . GLY A 1 279 ? 0.09900 -14.82200 -17.15600 1.000 20.71399 274 GLY A O 1
ATOM 2192 N N . GLN A 1 280 ? 2.33100 -14.34600 -17.32700 1.000 19.21414 275 GLN A N 1
ATOM 2193 C CA . GLN A 1 280 ? 2.66900 -14.69300 -15.95300 1.000 22.51429 275 GLN A CA 1
ATOM 2194 C C . GLN A 1 280 ? 2.63300 -13.51200 -14.98600 1.000 17.43289 275 GLN A C 1
ATOM 2195 O O . GLN A 1 280 ? 2.82100 -13.73600 -13.77300 1.000 20.87240 275 GLN A O 1
ATOM 2201 N N . ASP A 1 281 ? 2.38900 -12.29100 -15.47200 1.000 16.10531 276 ASP A N 1
ATOM 2202 C CA . ASP A 1 281 ? 2.60500 -11.12000 -14.61300 1.000 17.62998 276 ASP A CA 1
ATOM 2203 C C . ASP A 1 281 ? 1.66100 -11.07400 -13.41000 1.000 20.24373 276 ASP A C 1
ATOM 2204 O O . ASP A 1 281 ? 2.15300 -10.84000 -12.28900 1.000 20.26371 276 ASP A O 1
ATOM 2209 N N . PRO A 1 282 ? 0.36700 -11.37500 -13.52900 1.000 18.66108 277 PRO A N 1
ATOM 2210 C CA . PRO A 1 282 ? -0.47700 -11.38900 -12.31600 1.000 20.17284 277 PRO A CA 1
ATOM 2211 C C . PRO A 1 282 ? -0.09400 -12.42800 -11.30500 1.000 20.11705 277 PRO A C 1
ATOM 2212 O O . PRO A 1 282 ? -0.61500 -12.33400 -10.17700 1.000 20.94121 277 PRO A O 1
ATOM 2216 N N . SER A 1 283 ? 0.73900 -13.43300 -11.67100 1.000 20.89628 278 SER A N 1
ATOM 2217 C CA . SER A 1 283 ? 1.08500 -14.52800 -10.76200 1.000 24.43302 278 SER A CA 1
ATOM 2218 C C . SER A 1 283 ? 1.87900 -14.04100 -9.56200 1.000 25.08123 278 SER A C 1
ATOM 2219 O O . SER A 1 283 ? 1.91400 -14.73500 -8.54900 1.000 25.06094 278 SER A O 1
ATOM 2222 N N . ILE A 1 284 ? 2.51200 -12.86200 -9.63900 1.000 21.26282 279 ILE A N 1
ATOM 2223 C CA . ILE A 1 284 ? 3.25400 -12.35000 -8.48300 1.000 24.74858 279 ILE A CA 1
ATOM 2224 C C . ILE A 1 284 ? 2.37100 -11.51400 -7.56500 1.000 27.04805 279 ILE A C 1
ATOM 2225 O O . ILE A 1 284 ? 2.83300 -11.09100 -6.49200 1.000 25.96856 279 ILE A O 1
ATOM 2230 N N . ILE A 1 285 ? 1.11800 -11.30400 -7.92100 1.000 20.99537 280 ILE A N 1
ATOM 2231 C CA . ILE A 1 285 ? 0.18500 -10.61500 -7.02400 1.000 26.14092 280 ILE A CA 1
ATOM 2232 C C . ILE A 1 285 ? -0.34900 -11.60700 -5.99200 1.000 26.03999 280 ILE A C 1
ATOM 2233 O O . ILE A 1 285 ? -0.67500 -12.76800 -6.32100 1.000 22.35433 280 ILE A O 1
ATOM 2238 N N . THR A 1 286 ? -0.35200 -11.19600 -4.71900 1.000 24.78380 281 THR A N 1
ATOM 2239 C CA . THR A 1 286 ? -0.80700 -12.10900 -3.65400 1.000 26.11323 281 THR A CA 1
ATOM 2240 C C . THR A 1 286 ? -2.29900 -12.43800 -3.81400 1.000 23.56067 281 THR A C 1
ATOM 2241 O O . THR A 1 286 ? -3.08000 -11.62300 -4.31700 1.000 23.67852 281 THR A O 1
ATOM 2245 N N . PRO A 1 287 ? -2.72900 -13.62700 -3.37400 1.000 23.21415 282 PRO A N 1
ATOM 2246 C CA . PRO A 1 287 ? -4.18000 -13.94400 -3.47000 1.000 26.27134 282 PRO A CA 1
ATOM 2247 C C . PRO A 1 287 ? -5.03800 -12.91900 -2.75900 1.000 26.25942 282 PRO A C 1
ATOM 2248 O O . PRO A 1 287 ? -6.13400 -12.60200 -3.20500 1.000 27.18483 282 PRO A O 1
ATOM 2252 N N . SER A 1 288 ? -4.54200 -12.43500 -1.61900 1.000 28.29539 283 SER A N 1
ATOM 2253 C CA . SER A 1 288 ? -5.22200 -11.39500 -0.85400 1.000 29.37356 283 SER A CA 1
ATOM 2254 C C . SER A 1 288 ? -5.43900 -10.13700 -1.69300 1.000 28.02209 283 SER A C 1
ATOM 2255 O O . SER A 1 288 ? -6.52400 -9.54100 -1.68400 1.000 25.86927 283 SER A O 1
ATOM 2258 N N . THR A 1 289 ? -4.38300 -9.67700 -2.37400 1.000 25.01074 284 THR A N 1
ATOM 2259 C CA . THR A 1 289 ? -4.52100 -8.46400 -3.18600 1.000 23.34198 284 THR A CA 1
ATOM 2260 C C . THR A 1 289 ? -5.44400 -8.69900 -4.36600 1.000 23.75027 284 THR A C 1
ATOM 2261 O O . THR A 1 289 ? -6.34900 -7.89300 -4.62700 1.000 21.42032 284 THR A O 1
ATOM 2265 N N . ASP A 1 290 ? -5.26900 -9.84100 -5.05100 1.000 25.57091 285 ASP A N 1
ATOM 2266 C CA . ASP A 1 290 ? -6.13400 -10.19800 -6.17600 1.000 23.05173 285 ASP A CA 1
ATOM 2267 C C . ASP A 1 290 ? -7.61100 -10.26200 -5.75200 1.000 25.52104 285 ASP A C 1
ATOM 2268 O O . ASP A 1 290 ? -8.50900 -9.77800 -6.46900 1.000 23.07147 285 ASP A O 1
ATOM 2273 N N . LYS A 1 291 ? -7.87900 -10.78900 -4.56100 1.000 25.01137 286 LYS A N 1
ATOM 2274 C CA . LYS A 1 291 ? -9.24900 -10.81800 -4.05600 1.000 24.67055 286 LYS A CA 1
ATOM 2275 C C . LYS A 1 291 ? -9.75700 -9.42800 -3.69100 1.000 25.89308 286 LYS A C 1
ATOM 2276 O O . LYS A 1 291 ? -10.95600 -9.14800 -3.84800 1.000 29.07620 286 LYS A O 1
ATOM 2282 N N . SER A 1 292 ? -8.88800 -8.54400 -3.18500 1.000 26.17779 287 SER A N 1
ATOM 2283 C CA . SER A 1 292 ? -9.35800 -7.19500 -2.90100 1.000 25.85378 287 SER A CA 1
ATOM 2284 C C . SER A 1 292 ? -9.78700 -6.51400 -4.19100 1.000 23.02437 287 SER A C 1
ATOM 2285 O O . SER A 1 292 ? -10.73200 -5.71200 -4.18700 1.000 26.63698 287 SER A O 1
ATOM 2288 N N . ILE A 1 293 ? -9.11600 -6.83000 -5.30100 1.000 21.40870 288 ILE A N 1
ATOM 2289 C CA . ILE A 1 293 ? -9.43900 -6.15900 -6.55800 1.000 22.20729 288 ILE A CA 1
ATOM 2290 C C . ILE A 1 293 ? -10.82300 -6.59200 -7.02000 1.000 24.79466 288 ILE A C 1
ATOM 2291 O O . ILE A 1 293 ? -11.67600 -5.76500 -7.37900 1.000 23.67822 288 ILE A O 1
ATOM 2296 N N . TYR A 1 294 ? -11.05700 -7.90400 -6.98100 1.000 22.19207 289 TYR A N 1
ATOM 2297 C CA . TYR A 1 294 ? -12.37300 -8.46300 -7.28800 1.000 23.54951 289 TYR A CA 1
ATOM 2298 C C . TYR A 1 294 ? -13.45400 -7.84200 -6.40500 1.000 21.84051 289 TYR A C 1
ATOM 2299 O O . TYR A 1 294 ? -14.51300 -7.43400 -6.88700 1.000 23.13274 289 TYR A O 1
ATOM 2308 N N . ASP A 1 295 ? -13.21900 -7.78800 -5.08600 1.000 21.67373 290 ASP A N 1
ATOM 2309 C CA . ASP A 1 295 ? -14.23800 -7.26000 -4.17200 1.000 21.77819 290 ASP A CA 1
ATOM 2310 C C . ASP A 1 295 ? -14.54500 -5.80600 -4.45300 1.000 24.93690 290 ASP A C 1
ATOM 2311 O O . ASP A 1 295 ? -15.69100 -5.36600 -4.30200 1.000 24.42792 290 ASP A O 1
ATOM 2316 N N . LYS A 1 296 ? -13.53900 -5.03300 -4.86400 1.000 21.28654 291 LYS A N 1
ATOM 2317 C CA . LYS A 1 296 ? -13.77100 -3.62300 -5.15300 1.000 24.68280 291 LYS A CA 1
ATOM 2318 C C . LYS A 1 296 ? -14.66000 -3.44100 -6.37800 1.000 23.22981 291 LYS A C 1
ATOM 2319 O O . LYS A 1 296 ? -15.55000 -2.56900 -6.37600 1.000 23.89157 291 LYS A O 1
ATOM 2325 N N . VAL A 1 297 ? -14.40400 -4.21200 -7.45000 1.000 18.72839 292 VAL A N 1
ATOM 2326 C CA . VAL A 1 297 ? -15.25100 -4.12600 -8.63700 1.000 19.88291 292 VAL A CA 1
ATOM 2327 C C . VAL A 1 297 ? -16.68900 -4.44200 -8.25500 1.000 20.48350 292 VAL A C 1
ATOM 2328 O O . VAL A 1 297 ? -17.62300 -3.74300 -8.66500 1.000 20.88972 292 VAL A O 1
ATOM 2332 N N . LEU A 1 298 ? -16.87800 -5.49100 -7.44600 1.000 21.02361 293 LEU A N 1
ATOM 2333 C CA . LEU A 1 298 ? -18.21900 -5.91200 -7.04600 1.000 18.40340 293 LEU A CA 1
ATOM 2334 C C . LEU A 1 298 ? -18.90700 -4.81300 -6.24800 1.000 23.69621 293 LEU A C 1
ATOM 2335 O O . LEU A 1 298 ? -20.05100 -4.43800 -6.53900 1.000 22.09139 293 LEU A O 1
ATOM 2340 N N . GLN A 1 299 ? -18.21800 -4.25900 -5.24800 1.000 21.11946 294 GLN A N 1
ATOM 2341 C CA . GLN A 1 299 ? -18.76600 -3.14500 -4.47500 1.000 24.15943 294 GLN A CA 1
ATOM 2342 C C . GLN A 1 299 ? -19.13100 -1.95100 -5.36500 1.000 22.43954 294 GLN A C 1
ATOM 2343 O O . GLN A 1 299 ? -20.21000 -1.34400 -5.20300 1.000 25.00163 294 GLN A O 1
ATOM 2349 N N . ASN A 1 300 ? -18.25400 -1.60100 -6.30700 1.000 20.25239 295 ASN A N 1
ATOM 2350 C CA . ASN A 1 300 ? -18.55300 -0.47200 -7.19700 1.000 20.35040 295 ASN A CA 1
ATOM 2351 C C . ASN A 1 300 ? -19.70900 -0.79600 -8.13200 1.000 21.42421 295 ASN A C 1
ATOM 2352 O O . ASN A 1 300 ? -20.55200 0.06000 -8.36600 1.000 21.27296 295 ASN A O 1
ATOM 2357 N N . PHE A 1 301 ? -19.76000 -2.01400 -8.68000 1.000 18.94649 296 PHE A N 1
ATOM 2358 C CA . PHE A 1 301 ? -20.93200 -2.40100 -9.48000 1.000 18.13108 296 PHE A CA 1
ATOM 2359 C C . PHE A 1 301 ? -22.23100 -2.41900 -8.65600 1.000 25.61766 296 PHE A C 1
ATOM 2360 O O . PHE A 1 301 ? -23.30300 -2.09300 -9.19000 1.000 19.56755 296 PHE A O 1
ATOM 2368 N N . ARG A 1 302 ? -22.17800 -2.83100 -7.37500 1.000 19.57825 297 ARG A N 1
ATOM 2369 C CA . ARG A 1 302 ? -23.36900 -2.73000 -6.52100 1.000 24.17052 297 ARG A CA 1
ATOM 2370 C C . ARG A 1 302 ? -23.87400 -1.29500 -6.42100 1.000 21.57572 297 ARG A C 1
ATOM 2371 O O . ARG A 1 302 ? -25.09400 -1.05900 -6.28500 1.000 23.71185 297 ARG A O 1
ATOM 2379 N N . GLY A 1 303 ? -22.94500 -0.32900 -6.41300 1.000 22.42045 298 GLY A N 1
ATOM 2380 C CA . GLY A 1 303 ? -23.35300 1.06800 -6.41100 1.000 23.62894 298 GLY A CA 1
ATOM 2381 C C . GLY A 1 303 ? -24.10700 1.43500 -7.67000 1.000 23.62845 298 GLY A C 1
ATOM 2382 O O . GLY A 1 303 ? -25.13800 2.12500 -7.62600 1.000 21.92246 298 GLY A O 1
ATOM 2383 N N . ILE A 1 304 ? -23.62500 0.95500 -8.80800 1.000 20.54006 299 ILE A N 1
ATOM 2384 C CA . ILE A 1 304 ? -24.26600 1.26000 -10.07900 1.000 19.85543 299 ILE A CA 1
ATOM 2385 C C . ILE A 1 304 ? -25.63700 0.59900 -10.13500 1.000 19.77022 299 ILE A C 1
ATOM 2386 O O . ILE A 1 304 ? -26.60900 1.20400 -10.59500 1.000 21.00923 299 ILE A O 1
ATOM 2391 N N . VAL A 1 305 ? -25.73700 -0.66100 -9.70600 1.000 19.85428 300 VAL A N 1
ATOM 2392 C CA . VAL A 1 305 ? -27.05000 -1.28800 -9.79500 1.000 18.81032 300 VAL A CA 1
ATOM 2393 C C . VAL A 1 305 ? -28.06300 -0.58100 -8.88300 1.000 23.45611 300 VAL A C 1
ATOM 2394 O O . VAL A 1 305 ? -29.24700 -0.43200 -9.24300 1.000 22.20456 300 VAL A O 1
ATOM 2398 N N . ASP A 1 306 ? -27.61600 -0.05600 -7.74600 1.000 23.23688 301 ASP A N 1
ATOM 2399 C CA . ASP A 1 306 ? -28.53400 0.68900 -6.90000 1.000 28.43117 301 ASP A CA 1
ATOM 2400 C C . ASP A 1 306 ? -28.94300 2.01300 -7.55700 1.000 23.25700 301 ASP A C 1
ATOM 2401 O O . ASP A 1 306 ? -30.11100 2.42500 -7.47300 1.000 26.18721 301 ASP A O 1
ATOM 2406 N N . ARG A 1 307 ? -28.00700 2.68700 -8.22000 1.000 19.49259 302 ARG A N 1
ATOM 2407 C CA . ARG A 1 307 ? -28.35400 3.88900 -8.99200 1.000 20.97676 302 ARG A CA 1
ATOM 2408 C C . ARG A 1 307 ? -29.41600 3.58900 -10.04800 1.000 22.11074 302 ARG A C 1
ATOM 2409 O O . ARG A 1 307 ? -30.38100 4.36100 -10.21100 1.000 23.23495 302 ARG A O 1
ATOM 2417 N N . LEU A 1 308 ? -29.27200 2.46900 -10.77200 1.000 18.82631 303 LEU A N 1
ATOM 2418 C CA . LEU A 1 308 ? -30.25500 2.18300 -11.81000 1.000 19.45161 303 LEU A CA 1
ATOM 2419 C C . LEU A 1 308 ? -31.62300 1.89600 -11.20700 1.000 23.42634 303 LEU A C 1
ATOM 2420 O O . LEU A 1 308 ? -32.64500 2.16700 -11.84000 1.000 23.71009 303 LEU A O 1
ATOM 2425 N N . ASN A 1 309 ? -31.67700 1.33900 -9.99100 1.000 19.98950 304 ASN A N 1
ATOM 2426 C CA . ASN A 1 309 ? -32.97300 1.16400 -9.33600 1.000 20.91297 304 ASN A CA 1
ATOM 2427 C C . ASN A 1 309 ? -33.56600 2.47000 -8.84400 1.000 21.80393 304 ASN A C 1
ATOM 2428 O O . ASN A 1 309 ? -34.74100 2.50400 -8.51000 1.000 27.30202 304 ASN A O 1
ATOM 2433 N N . LYS A 1 310 ? -32.79100 3.53800 -8.79500 1.000 23.47034 305 LYS A N 1
ATOM 2434 C CA . LYS A 1 310 ? -33.28900 4.80600 -8.30900 1.000 22.95082 305 LYS A CA 1
ATOM 2435 C C . LYS A 1 310 ? -33.49500 5.85800 -9.37400 1.000 24.21413 305 LYS A C 1
ATOM 2436 O O . LYS A 1 310 ? -34.21600 6.81500 -9.10900 1.000 22.85528 305 LYS A O 1
ATOM 2442 N N . VAL A 1 311 ? -32.85600 5.74200 -10.53600 1.000 22.56385 306 VAL A N 1
ATOM 2443 C CA . VAL A 1 311 ? -32.76400 6.89000 -11.44600 1.000 18.27357 306 VAL A CA 1
ATOM 2444 C C . VAL A 1 311 ? -34.13400 7.23700 -12.01800 1.000 20.71367 306 VAL A C 1
ATOM 2445 O O . VAL A 1 311 ? -34.87500 6.37100 -12.52300 1.000 23.40941 306 VAL A O 1
ATOM 2449 N N . LEU A 1 312 ? -34.49200 8.53500 -11.91500 1.000 21.31767 307 LEU A N 1
ATOM 2450 C CA . LEU A 1 312 ? -35.78200 9.05600 -12.31000 1.000 30.18179 307 LEU A CA 1
ATOM 2451 C C . LEU A 1 312 ? -35.70200 10.11000 -13.39200 1.000 23.19053 307 LEU A C 1
ATOM 2452 O O . LEU A 1 312 ? -36.70900 10.35400 -14.06200 1.000 29.65665 307 LEU A O 1
ATOM 2457 N N . VAL A 1 313 ? -34.57200 10.77400 -13.54300 1.000 20.50164 308 VAL A N 1
ATOM 2458 C CA . VAL A 1 313 ? -34.50400 11.98800 -14.34500 1.000 19.72855 308 VAL A CA 1
ATOM 2459 C C . VAL A 1 313 ? -33.10700 12.11700 -14.91900 1.000 21.15525 308 VAL A C 1
ATOM 2460 O O . VAL A 1 313 ? -32.11500 11.73000 -14.29800 1.000 24.34039 308 VAL A O 1
ATOM 2464 N N . CYS A 1 314 ? -33.02000 12.71700 -16.10400 1.000 22.73392 309 CYS A N 1
ATOM 2465 C CA . CYS A 1 314 ? -31.72500 13.17900 -16.62200 1.000 22.51223 309 CYS A CA 1
ATOM 2466 C C . CYS A 1 314 ? -31.73300 14.68900 -16.45600 1.000 24.50974 309 CYS A C 1
ATOM 2467 O O . CYS A 1 314 ? -32.48700 15.36600 -17.14200 1.000 23.13373 309 CYS A O 1
ATOM 2470 N N . ILE A 1 315 ? -30.92200 15.21600 -15.53500 1.000 23.68267 310 ILE A N 1
ATOM 2471 C CA . ILE A 1 315 ? -31.05100 16.64100 -15.23200 1.000 25.02330 310 ILE A CA 1
ATOM 2472 C C . ILE A 1 315 ? -30.47300 17.56000 -16.28700 1.000 27.73281 310 ILE A C 1
ATOM 2473 O O . ILE A 1 315 ? -30.77900 18.76300 -16.27000 1.000 28.39230 310 ILE A O 1
ATOM 2478 N N . SER A 1 316 ? -29.65500 17.04300 -17.21000 1.000 25.69453 311 SER A N 1
ATOM 2479 C CA . SER A 1 316 ? -28.93700 17.87700 -18.16500 1.000 28.76559 311 SER A CA 1
ATOM 2480 C C . SER A 1 316 ? -29.51800 17.78400 -19.57000 1.000 28.36513 311 SER A C 1
ATOM 2481 O O . SER A 1 316 ? -29.10800 18.54600 -20.45400 1.000 29.34137 311 SER A O 1
ATOM 2484 N N . ASP A 1 317 ? -30.46700 16.87200 -19.81000 1.000 26.68102 312 ASP A N 1
ATOM 2485 C CA . ASP A 1 317 ? -30.91900 16.71000 -21.18800 1.000 29.01321 312 ASP A CA 1
ATOM 2486 C C . ASP A 1 317 ? -32.30900 16.08200 -21.18200 1.000 26.78112 312 ASP A C 1
ATOM 2487 O O . ASP A 1 317 ? -32.44700 14.87400 -20.90700 1.000 23.47817 312 ASP A O 1
ATOM 2492 N N . PRO A 1 318 ? -33.35800 16.85100 -21.45700 1.000 30.03448 313 PRO A N 1
ATOM 2493 C CA . PRO A 1 318 ? -34.71000 16.28500 -21.33700 1.000 35.33410 313 PRO A CA 1
ATOM 2494 C C . PRO A 1 318 ? -35.05600 15.33500 -22.48100 1.000 36.43096 313 PRO A C 1
ATOM 2495 O O . PRO A 1 318 ? -36.15400 14.73000 -22.44700 1.000 38.58838 313 PRO A O 1
ATOM 2499 N N . ASN A 1 319 ? -34.16600 15.19300 -23.47800 1.000 29.17708 314 ASN A N 1
ATOM 2500 C CA . ASN A 1 319 ? -34.30800 14.25700 -24.60100 1.000 38.39937 314 ASN A CA 1
ATOM 2501 C C . ASN A 1 319 ? -33.74600 12.86500 -24.32400 1.000 34.39120 314 ASN A C 1
ATOM 2502 O O . ASN A 1 319 ? -33.90300 11.98200 -25.16900 1.000 35.35546 314 ASN A O 1
ATOM 2507 N N . ILE A 1 320 ? -33.04200 12.66300 -23.20900 1.000 23.32039 315 ILE A N 1
ATOM 2508 C CA . ILE A 1 320 ? -32.51600 11.34500 -22.86900 1.000 25.40718 315 ILE A CA 1
ATOM 2509 C C . ILE A 1 320 ? -33.67500 10.48000 -22.39900 1.000 30.09615 315 ILE A C 1
ATOM 2510 O O . ILE A 1 320 ? -34.44700 10.88900 -21.52200 1.000 25.47508 315 ILE A O 1
ATOM 2515 N N . ASN A 1 321 ? -33.82400 9.30300 -23.00100 1.000 22.25502 316 ASN A N 1
ATOM 2516 C CA . ASN A 1 321 ? -34.83800 8.35100 -22.57700 1.000 20.79094 316 ASN A CA 1
ATOM 2517 C C . ASN A 1 321 ? -34.27700 7.50000 -21.44600 1.000 25.04116 316 ASN A C 1
ATOM 2518 O O . ASN A 1 321 ? -33.32100 6.74900 -21.65000 1.000 21.29067 316 ASN A O 1
ATOM 2523 N N . ILE A 1 322 ? -34.86800 7.63300 -20.24900 1.000 23.58463 317 ILE A N 1
ATOM 2524 C CA . ILE A 1 322 ? -34.29200 7.00700 -19.05600 1.000 23.02284 317 ILE A CA 1
ATOM 2525 C C . ILE A 1 322 ? -34.31400 5.49900 -19.18800 1.000 23.08308 317 ILE A C 1
ATOM 2526 O O . ILE A 1 322 ? -33.34300 4.81200 -18.83200 1.000 23.51321 317 ILE A O 1
ATOM 2531 N N . ASN A 1 323 ? -35.43800 4.95200 -19.68800 1.000 24.45315 318 ASN A N 1
ATOM 2532 C CA . ASN A 1 323 ? -35.55000 3.50500 -19.74400 1.000 25.69830 318 ASN A CA 1
ATOM 2533 C C . ASN A 1 323 ? -34.60600 2.92300 -20.77300 1.000 24.36046 318 ASN A C 1
ATOM 2534 O O . ASN A 1 323 ? -34.05100 1.84500 -20.55500 1.000 23.18587 318 ASN A O 1
ATOM 2539 N N . ILE A 1 324 ? -34.37600 3.60800 -21.87900 1.000 19.94740 319 ILE A N 1
ATOM 2540 C CA . ILE A 1 324 ? -33.37900 3.12100 -22.87500 1.000 23.45147 319 ILE A CA 1
ATOM 2541 C C . ILE A 1 324 ? -31.99400 2.99500 -22.20600 1.000 24.21148 319 ILE A C 1
ATOM 2542 O O . ILE A 1 324 ? -31.35700 1.96400 -22.34700 1.000 20.90464 319 ILE A O 1
ATOM 2547 N N . TYR A 1 325 ? -31.58900 4.03100 -21.48800 1.000 21.94593 320 TYR A N 1
ATOM 2548 C CA . TYR A 1 325 ? -30.23900 4.03800 -20.86500 1.000 17.26991 320 TYR A CA 1
ATOM 2549 C C . TYR A 1 325 ? -30.15500 3.04100 -19.71400 1.000 22.63448 320 TYR A C 1
ATOM 2550 O O . TYR A 1 325 ? -29.14700 2.38900 -19.60300 1.000 21.46215 320 TYR A O 1
ATOM 2559 N N . LYS A 1 326 ? -31.20700 2.92400 -18.91300 1.000 21.47778 321 LYS A N 1
ATOM 2560 C CA . LYS A 1 326 ? -31.20800 1.88600 -17.85800 1.000 22.56429 321 LYS A CA 1
ATOM 2561 C C . LYS A 1 326 ? -30.93900 0.52500 -18.51300 1.000 25.55104 321 LYS A C 1
ATOM 2562 O O . LYS A 1 326 ? -30.14300 -0.22600 -17.98600 1.000 21.64610 321 LYS A O 1
ATOM 2568 N N . ASN A 1 327 ? -31.59900 0.27700 -19.65000 1.000 21.24249 322 ASN A N 1
ATOM 2569 C CA A ASN A 1 327 ? -31.36600 -1.05100 -20.21600 0.543 22.15731 322 ASN A CA 1
ATOM 2570 C CA B ASN A 1 327 ? -31.38500 -1.02300 -20.29700 0.457 22.16692 322 ASN A CA 1
ATOM 2571 C C . ASN A 1 327 ? -29.98900 -1.14300 -20.89100 1.000 24.51787 322 ASN A C 1
ATOM 2572 O O . ASN A 1 327 ? -29.38400 -2.23300 -20.88500 1.000 22.79110 322 ASN A O 1
ATOM 2581 N N . LYS A 1 328 ? -29.45900 -0.03700 -21.46500 1.000 21.52505 323 LYS A N 1
ATOM 2582 C CA . LYS A 1 328 ? -28.08100 -0.07700 -21.97700 1.000 21.53148 323 LYS A CA 1
ATOM 2583 C C . LYS A 1 328 ? -27.11600 -0.42600 -20.86200 1.000 21.10864 323 LYS A C 1
ATOM 2584 O O . LYS A 1 328 ? -26.12900 -1.15300 -21.07900 1.000 24.14491 323 LYS A O 1
ATOM 2590 N N . PHE A 1 329 ? -27.34800 0.13000 -19.67700 1.000 16.83142 324 PHE A N 1
ATOM 2591 C CA . PHE A 1 329 ? -26.42700 -0.14700 -18.56800 1.000 17.49720 324 PHE A CA 1
ATOM 2592 C C . PHE A 1 329 ? -26.66100 -1.52000 -17.98200 1.000 19.41464 324 PHE A C 1
ATOM 2593 O O . PHE A 1 329 ? -25.70300 -2.14600 -17.52500 1.000 17.78125 324 PHE A O 1
ATOM 2601 N N . LYS A 1 330 ? -27.92800 -1.98200 -17.92000 1.000 18.31937 325 LYS A N 1
ATOM 2602 C CA . LYS A 1 330 ? -28.18100 -3.35400 -17.51900 1.000 18.36944 325 LYS A CA 1
ATOM 2603 C C . LYS A 1 330 ? -27.34800 -4.28800 -18.38000 1.000 21.19021 325 LYS A C 1
ATOM 2604 O O . LYS A 1 330 ? -26.77300 -5.28100 -17.87500 1.000 22.56529 325 LYS A O 1
ATOM 2610 N N . ASP A 1 331 ? -27.29000 -4.00800 -19.69600 1.000 20.04204 326 ASP A N 1
ATOM 2611 C CA . ASP A 1 331 ? -26.53500 -4.90300 -20.57000 1.000 22.39453 326 ASP A CA 1
ATOM 2612 C C . ASP A 1 331 ? -25.03500 -4.71200 -20.40900 1.000 20.80734 326 ASP A C 1
ATOM 2613 O O . ASP A 1 331 ? -24.28500 -5.68500 -20.45600 1.000 21.46568 326 ASP A O 1
ATOM 2618 N N . LYS A 1 332 ? -24.56900 -3.47200 -20.26400 1.000 18.53826 327 LYS A N 1
ATOM 2619 C CA . LYS A 1 332 ? -23.13000 -3.24100 -20.10400 1.000 17.15480 327 LYS A CA 1
ATOM 2620 C C . LYS A 1 332 ? -22.56100 -3.99600 -18.89600 1.000 23.25042 327 LYS A C 1
ATOM 2621 O O . LYS A 1 332 ? -21.49000 -4.60300 -18.96500 1.000 18.08952 327 LYS A O 1
ATOM 2627 N N . TYR A 1 333 ? -23.23100 -3.90600 -17.76300 1.000 20.31261 328 TYR A N 1
ATOM 2628 C CA . TYR A 1 333 ? -22.76100 -4.52300 -16.53300 1.000 17.93538 328 TYR A CA 1
ATOM 2629 C C . TYR A 1 333 ? -23.35100 -5.89100 -16.30000 1.000 20.78891 328 TYR A C 1
ATOM 2630 O O . TYR A 1 333 ? -23.04400 -6.49300 -15.26400 1.000 21.47017 328 TYR A O 1
ATOM 2639 N N . LYS A 1 334 ? -24.14600 -6.40200 -17.23200 1.000 18.80455 329 LYS A N 1
ATOM 2640 C CA . LYS A 1 334 ? -24.67600 -7.76500 -17.12800 1.000 22.18523 329 LYS A CA 1
ATOM 2641 C C . LYS A 1 334 ? -25.49000 -7.97600 -15.84000 1.000 20.61130 329 LYS A C 1
ATOM 2642 O O . LYS A 1 334 ? -25.47900 -9.06000 -15.23800 1.000 22.27838 329 LYS A O 1
ATOM 2648 N N . PHE A 1 335 ? -26.22600 -6.95400 -15.44200 1.000 21.34130 330 PHE A N 1
ATOM 2649 C CA . PHE A 1 335 ? -27.18800 -7.07200 -14.35600 1.000 23.16993 330 PHE A CA 1
ATOM 2650 C C . PHE A 1 335 ? -28.41800 -7.86100 -14.79200 1.000 23.76236 330 PHE A C 1
ATOM 2651 O O . PHE A 1 335 ? -28.74000 -7.96100 -15.97700 1.000 24.05423 330 PHE A O 1
ATOM 2659 N N . VAL A 1 336 ? -29.14000 -8.38600 -13.80400 1.000 23.12392 331 VAL A N 1
ATOM 2660 C CA . VAL A 1 336 ? -30.41200 -9.06800 -14.05200 1.000 26.95515 331 VAL A CA 1
ATOM 2661 C C . VAL A 1 336 ? -31.53000 -8.23900 -13.43500 1.000 27.80878 331 VAL A C 1
ATOM 2662 O O . VAL A 1 336 ? -31.29200 -7.34300 -12.60800 1.000 27.66362 331 VAL A O 1
ATOM 2666 N N . GLU A 1 337 ? -32.75700 -8.49300 -13.89700 1.000 27.37631 332 GLU A N 1
ATOM 2667 C CA . GLU A 1 337 ? -33.91100 -7.79700 -13.35100 1.000 32.99625 332 GLU A CA 1
ATOM 2668 C C . GLU A 1 337 ? -35.01000 -8.79700 -13.00100 1.000 33.56282 332 GLU A C 1
ATOM 2669 O O . GLU A 1 337 ? -35.13100 -9.86200 -13.63100 1.000 33.90138 332 GLU A O 1
ATOM 2675 N N . ASP A 1 338 ? -35.77100 -8.47800 -11.94900 1.000 32.64433 333 ASP A N 1
ATOM 2676 C CA . ASP A 1 338 ? -36.82200 -9.38200 -11.48900 1.000 33.41704 333 ASP A CA 1
ATOM 2677 C C . ASP A 1 338 ? -38.15900 -8.96700 -12.09800 1.000 34.90089 333 ASP A C 1
ATOM 2678 O O . ASP A 1 338 ? -38.22200 -8.02500 -12.89200 1.000 35.98675 333 ASP A O 1
ATOM 2683 N N . SER A 1 339 ? -39.22400 -9.72300 -11.74000 1.000 39.20913 334 SER A N 1
ATOM 2684 C CA . SER A 1 339 ? -40.57700 -9.47800 -12.26300 1.000 50.73941 334 SER A CA 1
ATOM 2685 C C . SER A 1 339 ? -41.02600 -8.03700 -12.07700 1.000 49.39800 334 SER A C 1
ATOM 2686 O O . SER A 1 339 ? -41.85500 -7.53300 -12.85300 1.000 49.06031 334 SER A O 1
ATOM 2689 N N . GLU A 1 340 ? -40.55000 -7.38500 -11.01200 1.000 38.32147 335 GLU A N 1
ATOM 2690 C CA . GLU A 1 340 ? -40.95500 -6.02500 -10.67900 1.000 43.92799 335 GLU A CA 1
ATOM 2691 C C . GLU A 1 340 ? -40.09200 -4.98100 -11.38100 1.000 48.77235 335 GLU A C 1
ATOM 2692 O O . GLU A 1 340 ? -40.39500 -3.77400 -11.31300 1.000 40.34103 335 GLU A O 1
ATOM 2698 N N . GLY A 1 341 ? -39.05100 -5.41900 -12.08900 1.000 40.52541 336 GLY A N 1
ATOM 2699 C CA . GLY A 1 341 ? -38.16800 -4.50400 -12.76700 1.000 31.37932 336 GLY A CA 1
ATOM 2700 C C . GLY A 1 341 ? -36.96100 -4.08500 -11.95000 1.000 28.87251 336 GLY A C 1
ATOM 2701 O O . GLY A 1 341 ? -36.20800 -3.21100 -12.39300 1.000 30.21431 336 GLY A O 1
ATOM 2702 N N . LYS A 1 342 ? -36.77300 -4.66300 -10.76600 1.000 32.13437 337 LYS A N 1
ATOM 2703 C CA . LYS A 1 342 ? -35.64000 -4.28900 -9.93700 1.000 28.23919 337 LYS A CA 1
ATOM 2704 C C . LYS A 1 342 ? -34.38700 -5.00400 -10.43400 1.000 29.17679 337 LYS A C 1
ATOM 2705 O O . LYS A 1 342 ? -34.39700 -6.22700 -10.62200 1.000 30.40148 337 LYS A O 1
ATOM 2711 N N . TYR A 1 343 ? -33.29900 -4.24700 -10.59200 1.000 26.08161 338 TYR A N 1
ATOM 2712 C CA . TYR A 1 343 ? -32.02700 -4.81600 -11.03900 1.000 22.28361 338 TYR A CA 1
ATOM 2713 C C . TYR A 1 343 ? -31.22800 -5.36300 -9.86600 1.000 27.43508 338 TYR A C 1
ATOM 2714 O O . TYR A 1 343 ? -31.27300 -4.82600 -8.75700 1.000 29.31233 338 TYR A O 1
ATOM 2723 N N . SER A 1 344 ? -30.38400 -6.35600 -10.16100 1.000 25.86217 339 SER A N 1
ATOM 2724 C CA . SER A 1 344 ? -29.46200 -6.88100 -9.15300 1.000 23.87349 339 SER A CA 1
ATOM 2725 C C . SER A 1 344 ? -28.26800 -7.54000 -9.83600 1.000 30.13411 339 SER A C 1
ATOM 2726 O O . SER A 1 344 ? -28.26400 -7.80000 -11.04900 1.000 25.75526 339 SER A O 1
ATOM 2729 N N . ILE A 1 345 ? -27.25200 -7.80400 -9.03600 1.000 24.57869 340 ILE A N 1
ATOM 2730 C CA . ILE A 1 345 ? -26.07800 -8.53700 -9.50300 1.000 23.20561 340 ILE A CA 1
ATOM 2731 C C . ILE A 1 345 ? -26.32600 -10.05100 -9.41800 1.000 28.15195 340 ILE A C 1
ATOM 2732 O O . ILE A 1 345 ? -26.78500 -10.58800 -8.40100 1.000 29.26567 340 ILE A O 1
ATOM 2737 N N . ASP A 1 346 ? -26.11300 -10.73400 -10.53100 1.000 28.23711 341 ASP A N 1
ATOM 2738 C CA . ASP A 1 346 ? -26.14200 -12.18600 -10.58600 1.000 29.52621 341 ASP A CA 1
ATOM 2739 C C . ASP A 1 346 ? -24.69200 -12.64300 -10.53000 1.000 26.34193 341 ASP A C 1
ATOM 2740 O O . ASP A 1 346 ? -23.89600 -12.22800 -11.36900 1.000 30.01009 341 ASP A O 1
ATOM 2745 N N . VAL A 1 347 ? -24.33700 -13.45000 -9.52500 1.000 30.37290 342 VAL A N 1
ATOM 2746 C CA . VAL A 1 347 ? -22.91400 -13.73300 -9.30900 1.000 29.45600 342 VAL A CA 1
ATOM 2747 C C . VAL A 1 347 ? -22.31700 -14.43900 -10.51800 1.000 26.85520 342 VAL A C 1
ATOM 2748 O O . VAL A 1 347 ? -21.18000 -14.17400 -10.90700 1.000 27.53794 342 VAL A O 1
ATOM 2752 N N . GLU A 1 348 ? -23.05200 -15.37300 -11.10900 1.000 32.29348 343 GLU A N 1
ATOM 2753 C CA . GLU A 1 348 ? -22.51300 -16.08000 -12.26700 1.000 31.69047 343 GLU A CA 1
ATOM 2754 C C . GLU A 1 348 ? -22.24800 -15.11900 -13.43000 1.000 34.10947 343 GLU A C 1
ATOM 2755 O O . GLU A 1 348 ? -21.18800 -15.17600 -14.05700 1.000 28.48108 343 GLU A O 1
ATOM 2761 N N . SER A 1 349 ? -23.21600 -14.23800 -13.74600 1.000 30.22742 344 SER A N 1
ATOM 2762 C CA . SER A 1 349 ? -23.00100 -13.19500 -14.75600 1.000 31.00651 344 SER A CA 1
ATOM 2763 C C . SER A 1 349 ? -21.83700 -12.30400 -14.39100 1.000 26.67542 344 SER A C 1
ATOM 2764 O O . SER A 1 349 ? -21.06300 -11.87600 -15.27100 1.000 21.98693 344 SER A O 1
ATOM 2767 N N . PHE A 1 350 ? -21.75100 -11.93700 -13.10800 1.000 22.90351 345 PHE A N 1
ATOM 2768 C CA . PHE A 1 350 ? -20.70200 -11.01400 -12.68300 1.000 22.80869 345 PHE A CA 1
ATOM 2769 C C . PHE A 1 350 ? -19.31300 -11.63200 -12.85400 1.000 25.89165 345 PHE A C 1
ATOM 2770 O O . PHE A 1 350 ? -18.40500 -11.00700 -13.40900 1.000 22.39854 345 PHE A O 1
ATOM 2778 N N . ASP A 1 351 ? -19.12900 -12.86700 -12.37000 1.000 24.48802 346 ASP A N 1
ATOM 2779 C CA . ASP A 1 351 ? -17.83100 -13.52100 -12.54200 1.000 26.40129 346 ASP A CA 1
ATOM 2780 C C . ASP A 1 351 ? -17.43200 -13.63500 -14.01400 1.000 26.84169 346 ASP A C 1
ATOM 2781 O O . ASP A 1 351 ? -16.25200 -13.49900 -14.34900 1.000 24.98138 346 ASP A O 1
ATOM 2786 N N . LYS A 1 352 ? -18.39200 -13.95700 -14.89900 1.000 22.95979 347 LYS A N 1
ATOM 2787 C CA . LYS A 1 352 ? -18.07600 -14.08200 -16.32600 1.000 23.51924 347 LYS A CA 1
ATOM 2788 C C . LYS A 1 352 ? -17.59200 -12.75600 -16.90900 1.000 24.13246 347 LYS A C 1
ATOM 2789 O O . LYS A 1 352 ? -16.58800 -12.70700 -17.63900 1.000 23.12808 347 LYS A O 1
ATOM 2795 N N . LEU A 1 353 ? -18.31900 -11.67400 -16.60700 1.000 22.47763 348 LEU A N 1
ATOM 2796 C CA . LEU A 1 353 ? -17.94600 -10.34800 -17.07400 1.000 19.86157 348 LEU A CA 1
ATOM 2797 C C . LEU A 1 353 ? -16.60800 -9.93000 -16.47500 1.000 22.86995 348 LEU A C 1
ATOM 2798 O O . LEU A 1 353 ? -15.72800 -9.42900 -17.17800 1.000 20.68003 348 LEU A O 1
ATOM 2803 N N . TYR A 1 354 ? -16.44600 -10.11500 -15.16500 1.000 22.24483 349 TYR A N 1
ATOM 2804 C CA . TYR A 1 354 ? -15.17400 -9.76000 -14.52300 1.000 23.58474 349 TYR A CA 1
ATOM 2805 C C . TYR A 1 354 ? -13.99900 -10.48500 -15.17700 1.000 20.41504 349 TYR A C 1
ATOM 2806 O O . TYR A 1 354 ? -12.94800 -9.87600 -15.46500 1.000 21.21627 349 TYR A O 1
ATOM 2815 N N . LYS A 1 355 ? -14.14800 -11.80500 -15.39800 1.000 23.79683 350 LYS A N 1
ATOM 2816 C CA . LYS A 1 355 ? -13.06100 -12.56100 -16.01500 1.000 22.95448 350 LYS A CA 1
ATOM 2817 C C . LYS A 1 355 ? -12.80200 -12.05800 -17.42800 1.000 21.18398 350 LYS A C 1
ATOM 2818 O O . LYS A 1 355 ? -11.63900 -11.90500 -17.82900 1.000 22.51631 350 LYS A O 1
ATOM 2824 N N . SER A 1 356 ? -13.85200 -11.69500 -18.16800 1.000 20.80314 351 SER A N 1
ATOM 2825 C CA . SER A 1 356 ? -13.59800 -11.17800 -19.52500 1.000 21.77916 351 SER A CA 1
ATOM 2826 C C . SER A 1 356 ? -12.89700 -9.82000 -19.47300 1.000 24.24876 351 SER A C 1
ATOM 2827 O O . SER A 1 356 ? -11.91300 -9.59200 -20.18500 1.000 23.00962 351 SER A O 1
ATOM 2830 N N . LEU A 1 357 ? -13.33000 -8.93700 -18.56800 1.000 19.30161 352 LEU A N 1
ATOM 2831 C CA . LEU A 1 357 ? -12.71900 -7.59500 -18.53100 1.000 17.85414 352 LEU A CA 1
ATOM 2832 C C . LEU A 1 357 ? -11.27800 -7.62400 -18.01300 1.000 24.46036 352 LEU A C 1
ATOM 2833 O O . LEU A 1 357 ? -10.47400 -6.76600 -18.40800 1.000 21.84425 352 LEU A O 1
ATOM 2838 N N . MET A 1 358 ? -10.93600 -8.56400 -17.12800 1.000 20.42263 353 MET A N 1
ATOM 2839 C CA . MET A 1 358 ? -9.62500 -8.55300 -16.46800 1.000 22.90363 353 MET A CA 1
ATOM 2840 C C . MET A 1 358 ? -8.65400 -9.57200 -17.03400 1.000 20.76117 353 MET A C 1
ATOM 2841 O O . MET A 1 358 ? -7.44100 -9.33200 -16.98700 1.000 20.07944 353 MET A O 1
ATOM 2846 N N . PHE A 1 359 ? -9.15200 -10.66900 -17.60400 1.000 21.18703 354 PHE A N 1
ATOM 2847 C CA . PHE A 1 359 ? -8.29700 -11.74800 -18.05300 1.000 20.47162 354 PHE A CA 1
ATOM 2848 C C . PHE A 1 359 ? -8.55000 -12.12100 -19.49800 1.000 22.72864 354 PHE A C 1
ATOM 2849 O O . PHE A 1 359 ? -7.71800 -12.81800 -20.09400 1.000 23.77598 354 PHE A O 1
ATOM 2857 N N . GLY A 1 360 ? -9.68200 -11.72000 -20.06200 1.000 23.38426 355 GLY A N 1
ATOM 2858 C CA . GLY A 1 360 ? -10.05500 -12.12600 -21.39400 1.000 28.51913 355 GLY A CA 1
ATOM 2859 C C . GLY A 1 360 ? -9.22900 -11.41300 -22.44500 1.000 25.49707 355 GLY A C 1
ATOM 2860 O O . GLY A 1 360 ? -8.88300 -12.01800 -23.46100 1.000 28.70257 355 GLY A O 1
ATOM 2861 N N . PHE A 1 361 ? -8.92800 -10.13500 -22.22800 1.000 16.73143 356 PHE A N 1
ATOM 2862 C CA . PHE A 1 361 ? -8.12900 -9.32900 -23.14900 1.000 20.75580 356 PHE A CA 1
ATOM 2863 C C . PHE A 1 361 ? -6.83200 -8.96600 -22.44300 1.000 19.43480 356 PHE A C 1
ATOM 2864 O O . PHE A 1 361 ? -6.84300 -8.14600 -21.52000 1.000 19.43791 356 PHE A O 1
ATOM 2872 N N . THR A 1 362 ? -5.73200 -9.54600 -22.88900 1.000 19.28056 357 THR A N 1
ATOM 2873 C CA . THR A 1 362 ? -4.42300 -9.15100 -22.37800 1.000 17.25420 357 THR A CA 1
ATOM 2874 C C . THR A 1 362 ? -3.47100 -8.94900 -23.54500 1.000 16.60288 357 THR A C 1
ATOM 2875 O O . THR A 1 362 ? -3.65800 -9.51900 -24.62700 1.000 18.49823 357 THR A O 1
ATOM 2879 N N . GLU A 1 363 ? -2.38900 -8.21300 -23.28400 1.000 14.44900 358 GLU A N 1
ATOM 2880 C CA . GLU A 1 363 ? -1.38100 -8.08900 -24.32600 1.000 15.41719 358 GLU A CA 1
ATOM 2881 C C . GLU A 1 363 ? -0.89700 -9.45400 -24.75500 1.000 20.39725 358 GLU A C 1
ATOM 2882 O O . GLU A 1 363 ? -0.76900 -9.70900 -25.95900 1.000 19.43188 358 GLU A O 1
ATOM 2888 N N . THR A 1 364 ? -0.66400 -10.35800 -23.78500 1.000 17.61574 359 THR A N 1
ATOM 2889 C CA . THR A 1 364 ? -0.10800 -11.66700 -24.09200 1.000 19.74415 359 THR A CA 1
ATOM 2890 C C . THR A 1 364 ? -1.09600 -12.49000 -24.93600 1.000 19.93405 359 THR A C 1
ATOM 2891 O O . THR A 1 364 ? -0.68200 -13.15100 -25.90700 1.000 22.59331 359 THR A O 1
ATOM 2895 N N . ASN A 1 365 ? -2.39100 -12.47700 -24.56100 1.000 22.05419 360 ASN A N 1
ATOM 2896 C CA . ASN A 1 365 ? -3.44800 -13.24200 -25.27100 1.000 22.93499 360 ASN A CA 1
ATOM 2897 C C . ASN A 1 365 ? -3.57700 -12.76500 -26.69500 1.000 18.05544 360 ASN A C 1
ATOM 2898 O O . ASN A 1 365 ? -3.75100 -13.56200 -27.64900 1.000 19.99177 360 ASN A O 1
ATOM 2903 N N . ILE A 1 366 ? -3.63100 -11.45500 -26.82200 1.000 18.35962 361 ILE A N 1
ATOM 2904 C CA . ILE A 1 366 ? -3.82300 -10.84300 -28.12400 1.000 20.02309 361 ILE A CA 1
ATOM 2905 C C . ILE A 1 366 ? -2.61700 -11.11700 -29.00300 1.000 18.34127 361 ILE A C 1
ATOM 2906 O O . ILE A 1 366 ? -2.76400 -11.52200 -30.15200 1.000 18.27332 361 ILE A O 1
ATOM 2911 N N . ALA A 1 367 ? -1.41200 -10.92900 -28.46400 1.000 17.82530 362 ALA A N 1
ATOM 2912 C CA . ALA A 1 367 ? -0.22100 -11.26700 -29.26700 1.000 18.97947 362 ALA A CA 1
ATOM 2913 C C . ALA A 1 367 ? -0.27500 -12.69800 -29.80700 1.000 22.05448 362 ALA A C 1
ATOM 2914 O O . ALA A 1 367 ? 0.02400 -12.96100 -30.98900 1.000 19.72378 362 ALA A O 1
ATOM 2916 N N . GLU A 1 368 ? -0.59300 -13.66400 -28.93700 1.000 20.77109 363 GLU A N 1
ATOM 2917 C CA . GLU A 1 368 ? -0.62400 -15.05500 -29.37400 1.000 22.32879 363 GLU A CA 1
ATOM 2918 C C . GLU A 1 368 ? -1.66400 -15.25100 -30.47400 1.000 23.00440 363 GLU A C 1
ATOM 2919 O O . GLU A 1 368 ? -1.39800 -15.93200 -31.47300 1.000 25.77942 363 GLU A O 1
ATOM 2925 N N . ASN A 1 369 ? -2.83100 -14.63700 -30.31100 1.000 25.57045 364 ASN A N 1
ATOM 2926 C CA . ASN A 1 369 ? -3.91100 -14.81100 -31.26900 1.000 25.33216 364 ASN A CA 1
ATOM 2927 C C . ASN A 1 369 ? -3.58500 -14.17500 -32.61300 1.000 20.83532 364 ASN A C 1
ATOM 2928 O O . ASN A 1 369 ? -4.00700 -14.70200 -33.65300 1.000 24.81370 364 ASN A O 1
ATOM 2933 N N . TYR A 1 370 ? -2.82700 -13.05400 -32.62400 1.000 21.12319 365 TYR A N 1
ATOM 2934 C CA . TYR A 1 370 ? -2.44900 -12.36800 -33.85800 1.000 19.45656 365 TYR A CA 1
ATOM 2935 C C . TYR A 1 370 ? -1.10800 -12.82500 -34.40300 1.000 23.54462 365 TYR A C 1
ATOM 2936 O O . TYR A 1 370 ? -0.65700 -12.30100 -35.41700 1.000 22.20150 365 TYR A O 1
ATOM 2945 N N . LYS A 1 371 ? -0.47100 -13.78100 -33.76200 1.000 18.24030 366 LYS A N 1
ATOM 2946 C CA . LYS A 1 371 ? 0.85800 -14.23400 -34.17600 1.000 20.21743 366 LYS A CA 1
ATOM 2947 C C . LYS A 1 371 ? 1.81500 -13.06200 -34.27700 1.000 20.54261 366 LYS A C 1
ATOM 2948 O O . LYS A 1 371 ? 2.56500 -12.89600 -35.24600 1.000 18.67693 366 LYS A O 1
ATOM 2954 N N . ILE A 1 372 ? 1.80500 -12.23800 -33.23200 1.000 18.03612 367 ILE A N 1
ATOM 2955 C CA . ILE A 1 372 ? 2.70400 -11.11500 -33.06500 1.000 16.03221 367 ILE A CA 1
ATOM 2956 C C . ILE A 1 372 ? 3.68600 -11.45500 -31.95200 1.000 18.27215 367 ILE A C 1
ATOM 2957 O O . ILE A 1 372 ? 3.27400 -11.93700 -30.88600 1.000 17.92378 367 ILE A O 1
ATOM 2962 N N . LYS A 1 373 ? 5.00100 -11.23800 -32.20200 1.000 16.89725 368 LYS A N 1
ATOM 2963 C CA . LYS A 1 373 ? 5.96900 -11.44400 -31.13800 1.000 16.62130 368 LYS A CA 1
ATOM 2964 C C . LYS A 1 373 ? 5.79200 -10.33400 -30.11000 1.000 15.35105 368 LYS A C 1
ATOM 2965 O O . LYS A 1 373 ? 5.71100 -9.14600 -30.46600 1.000 16.58416 368 LYS A O 1
ATOM 2971 N N . THR A 1 374 ? 5.78900 -10.71700 -28.82900 1.000 16.04885 369 THR A N 1
ATOM 2972 C CA . THR A 1 374 ? 5.70600 -9.71100 -27.73700 1.000 18.81864 369 THR A CA 1
ATOM 2973 C C . THR A 1 374 ? 6.75900 -10.01900 -26.66400 1.000 18.98016 369 THR A C 1
ATOM 2974 O O . THR A 1 374 ? 7.41200 -11.08200 -26.76000 1.000 19.06624 369 THR A O 1
ATOM 2978 N N . ARG A 1 375 ? 6.93500 -9.11700 -25.69400 1.000 18.35897 370 ARG A N 1
ATOM 2979 C CA . ARG A 1 375 ? 7.87200 -9.36800 -24.56400 1.000 18.27606 370 ARG A CA 1
ATOM 2980 C C . ARG A 1 375 ? 7.28000 -10.44600 -23.64700 1.000 20.52209 370 ARG A C 1
ATOM 2981 O O . ARG A 1 375 ? 6.05000 -10.62900 -23.66100 1.000 22.22401 370 ARG A O 1
ATOM 2989 N N . ALA A 1 376 ? 8.12400 -11.13100 -22.87300 1.000 16.01663 371 ALA A N 1
ATOM 2990 C CA . ALA A 1 376 ? 7.63700 -12.23500 -22.01100 1.000 18.61651 371 ALA A CA 1
ATOM 2991 C C . ALA A 1 376 ? 7.03800 -11.68900 -20.71200 1.000 21.05192 371 ALA A C 1
ATOM 2992 O O . ALA A 1 376 ? 6.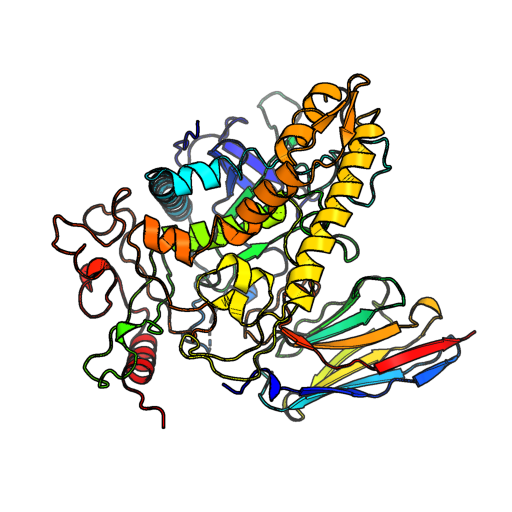52500 -12.52100 -19.93500 1.000 22.26377 371 ALA A O 1
ATOM 2994 N N . SER A 1 377 ? 7.05200 -10.36400 -20.50400 1.000 18.43072 372 SER A N 1
ATOM 2995 C CA . SER A 1 377 ? 6.60000 -9.79600 -19.24100 1.000 16.40823 372 SER A CA 1
ATOM 2996 C C . SER A 1 377 ? 6.55700 -8.28200 -19.40400 1.000 18.38188 372 SER A C 1
ATOM 2997 O O . SER A 1 377 ? 7.36700 -7.69900 -20.14100 1.000 16.92952 372 SER A O 1
ATOM 3000 N N . TYR A 1 378 ? 5.67400 -7.64700 -18.63000 1.000 16.25104 373 TYR A N 1
ATOM 3001 C CA . TYR A 1 378 ? 5.79200 -6.18000 -18.56400 1.000 16.04865 373 TYR A CA 1
ATOM 3002 C C . TYR A 1 378 ? 7.08600 -5.77600 -17.87300 1.000 17.56383 373 TYR A C 1
ATOM 3003 O O . TYR A 1 378 ? 7.57600 -4.63900 -18.06600 1.000 18.51170 373 TYR A O 1
ATOM 3012 N N . PHE A 1 379 ? 7.61200 -6.68400 -17.04600 1.000 18.41182 374 PHE A N 1
ATOM 3013 C CA . PHE A 1 379 ? 8.90200 -6.52900 -16.36400 1.000 17.89508 374 PHE A CA 1
ATOM 3014 C C . PHE A 1 379 ? 10.02400 -6.75800 -17.37700 1.000 17.28733 374 PHE A C 1
ATOM 3015 O O . PHE A 1 379 ? 10.75100 -7.75900 -17.32600 1.000 19.99535 374 PHE A O 1
ATOM 3023 N N . SER A 1 380 ? 10.16900 -5.78700 -18.28400 1.000 18.95802 375 SER A N 1
ATOM 3024 C CA . SER A 1 380 ? 11.19300 -5.83800 -19.33700 1.000 18.56573 375 SER A CA 1
ATOM 3025 C C . SER A 1 380 ? 11.91000 -4.50000 -19.39000 1.000 26.04062 375 SER A C 1
ATOM 3026 O O . SER A 1 380 ? 11.32900 -3.44300 -19.11400 1.000 21.72666 375 SER A O 1
ATOM 3029 N N . ASP A 1 381 ? 13.20000 -4.55100 -19.69500 1.000 20.29862 376 ASP A N 1
ATOM 3030 C CA . ASP A 1 381 ? 13.99200 -3.33200 -19.74700 1.000 25.37696 376 ASP A CA 1
ATOM 3031 C C . ASP A 1 381 ? 13.49100 -2.41200 -20.85100 1.000 21.83129 376 ASP A C 1
ATOM 3032 O O . ASP A 1 381 ? 13.02500 -2.87800 -21.89000 1.000 26.27786 376 ASP A O 1
ATOM 3037 N N . SER A 1 382 ? 13.71900 -1.09900 -20.66800 1.000 24.31352 377 SER A N 1
ATOM 3038 C CA . SER A 1 382 ? 13.58000 -0.14200 -21.76100 1.000 27.23991 377 SER A CA 1
ATOM 3039 C C . SER A 1 382 ? 14.76400 -0.28900 -22.69600 1.000 26.52541 377 SER A C 1
ATOM 3040 O O . SER A 1 382 ? 15.91500 -0.23800 -22.24500 1.000 31.02295 377 SER A O 1
ATOM 3043 N N . LEU A 1 383 ? 14.48800 -0.46600 -23.97400 1.000 21.93733 378 LEU A N 1
ATOM 3044 C CA . LEU A 1 383 ? 15.47000 -0.42200 -25.04500 1.000 22.22478 378 LEU A CA 1
ATOM 3045 C C . LEU A 1 383 ? 15.14900 0.76900 -25.94900 1.000 23.48520 378 LEU A C 1
ATOM 3046 O O . LEU A 1 383 ? 14.05800 1.35100 -25.86600 1.000 21.51263 378 LEU A O 1
ATOM 3051 N N . PRO A 1 384 ? 16.08500 1.20100 -26.78800 1.000 22.27564 379 PRO A N 1
ATOM 3052 C CA . PRO A 1 384 ? 15.80200 2.37000 -27.61500 1.000 17.83909 379 PRO A CA 1
ATOM 3053 C C . PRO A 1 384 ? 14.72300 2.02700 -28.61900 1.000 16.84726 379 PRO A C 1
ATOM 3054 O O . PRO A 1 384 ? 14.70900 0.92900 -29.19300 1.000 17.98176 379 PRO A O 1
ATOM 3058 N N . PRO A 1 385 ? 13.83300 2.95300 -28.91600 1.000 20.63112 380 PRO A N 1
ATOM 3059 C CA . PRO A 1 385 ? 12.81000 2.69000 -29.93400 1.000 18.36190 380 PRO A CA 1
ATOM 3060 C C . PRO A 1 385 ? 13.45800 2.76500 -31.31700 1.000 17.90423 380 PRO A C 1
ATOM 3061 O O . PRO A 1 385 ? 14.58600 3.23700 -31.49100 1.000 16.79646 380 PRO A O 1
ATOM 3065 N N . VAL A 1 386 ? 12.72700 2.28900 -32.32800 1.000 15.86195 381 VAL A N 1
ATOM 3066 C CA . VAL A 1 386 ? 13.14100 2.44500 -33.72800 1.000 18.53619 381 VAL A CA 1
ATOM 3067 C C . VAL A 1 386 ? 11.97200 3.08800 -34.47500 1.000 21.46024 381 VAL A C 1
ATOM 3068 O O . VAL A 1 386 ? 10.83500 3.10000 -34.00600 1.000 19.52882 381 VAL A O 1
ATOM 3072 N N . LYS A 1 387 ? 12.25700 3.58300 -35.67000 1.000 19.36242 382 LYS A N 1
ATOM 3073 C CA . LYS A 1 387 ? 11.24100 4.20500 -36.51900 1.000 18.64717 382 LYS A CA 1
ATOM 3074 C C . LYS A 1 387 ? 10.85100 3.22500 -37.60800 1.000 19.07894 382 LYS A C 1
ATOM 3075 O O . LYS A 1 387 ? 11.72300 2.73600 -38.34000 1.000 20.26183 382 LYS A O 1
ATOM 3081 N N . ILE A 1 388 ? 9.53500 2.92700 -37.73700 1.000 17.26868 383 ILE A N 1
ATOM 3082 C CA . ILE A 1 388 ? 9.12100 2.10700 -38.87800 1.000 20.26933 383 ILE A CA 1
ATOM 3083 C C . ILE A 1 388 ? 9.21300 2.93100 -40.16800 1.000 23.54406 383 ILE A C 1
ATOM 3084 O O . ILE A 1 388 ? 8.80800 4.10500 -40.21300 1.000 22.38750 383 ILE A O 1
ATOM 3089 N N . LYS A 1 389 ? 9.73900 2.32000 -41.24300 1.000 24.30500 384 LYS A N 1
ATOM 3090 C CA . LYS A 1 389 ? 10.01600 3.11800 -42.44200 1.000 27.47391 384 LYS A CA 1
ATOM 3091 C C . LYS A 1 389 ? 8.73100 3.65500 -43.05300 1.000 26.55686 384 LYS A C 1
ATOM 3092 O O . LYS A 1 389 ? 8.62600 4.84900 -43.33100 1.000 28.19681 384 LYS A O 1
ATOM 3098 N N . ASN A 1 390 ? 7.71000 2.79700 -43.19400 1.000 22.54732 385 ASN A N 1
ATOM 3099 C CA . ASN A 1 390 ? 6.44700 3.22800 -43.77600 1.000 20.41611 385 ASN A CA 1
ATOM 3100 C C . ASN A 1 390 ? 5.35200 2.18700 -43.50500 1.000 23.87994 385 ASN A C 1
ATOM 3101 O O . ASN A 1 390 ? 5.23100 1.17900 -44.20300 1.000 23.07464 385 ASN A O 1
ATOM 3106 N N . LEU A 1 391 ? 4.54500 2.44600 -42.47300 1.000 20.71286 386 LEU A N 1
ATOM 3107 C CA . LEU A 1 391 ? 3.44800 1.52800 -42.14900 1.000 23.89160 386 LEU A CA 1
ATOM 3108 C C . LEU A 1 391 ? 2.39800 1.48400 -43.24900 1.000 19.58253 386 LEU A C 1
ATOM 3109 O O . LEU A 1 391 ? 1.59800 0.53700 -43.31200 1.000 20.37596 386 LEU A O 1
ATOM 3114 N N . LEU A 1 392 ? 2.37700 2.48400 -44.11400 1.000 18.77634 387 LEU A N 1
ATOM 3115 C CA . LEU A 1 392 ? 1.35600 2.53400 -45.16400 1.000 20.99357 387 LEU A CA 1
ATOM 3116 C C . LEU A 1 392 ? 1.79500 1.79000 -46.42000 1.000 24.57997 387 LEU A C 1
ATOM 3117 O O . LEU A 1 392 ? 1.05800 1.75900 -47.40900 1.000 26.76815 387 LEU A O 1
ATOM 3122 N N . ASP A 1 393 ? 2.96400 1.15900 -46.38200 1.000 26.22920 388 ASP A N 1
ATOM 3123 C CA . ASP A 1 393 ? 3.48200 0.38800 -47.50700 1.000 25.45141 388 ASP A CA 1
ATOM 3124 C C . ASP A 1 393 ? 3.17000 -1.09300 -47.24900 1.000 22.87980 388 ASP A C 1
ATOM 3125 O O . ASP A 1 393 ? 3.72800 -1.69800 -46.32300 1.000 24.64990 388 ASP A O 1
ATOM 3130 N N . ASN A 1 394 ? 2.30500 -1.68800 -48.08300 1.000 25.30143 389 ASN A N 1
ATOM 3131 C CA . ASN A 1 394 ? 1.92400 -3.09400 -47.89000 1.000 22.31744 389 ASN A CA 1
ATOM 3132 C C . ASN A 1 394 ? 3.08300 -4.04600 -48.13900 1.000 30.10992 389 ASN A C 1
ATOM 3133 O O . ASN A 1 394 ? 2.98400 -5.22400 -47.78500 1.000 28.91638 389 ASN A O 1
ATOM 3138 N N . GLU A 1 395 ? 4.15500 -3.57200 -48.76500 1.000 27.39062 390 GLU A N 1
ATOM 3139 C CA . GLU A 1 395 ? 5.34900 -4.40600 -48.84500 1.000 26.30693 390 GLU A CA 1
ATOM 3140 C C . GLU A 1 395 ? 6.01200 -4.56600 -47.47900 1.000 27.90831 390 GLU A C 1
ATOM 3141 O O . GLU A 1 395 ? 6.74100 -5.54900 -47.28000 1.000 28.25791 390 GLU A O 1
ATOM 3147 N N . ILE A 1 396 ? 5.74400 -3.66300 -46.52700 1.000 21.33554 391 ILE A N 1
ATOM 3148 C CA . ILE A 1 396 ? 6.35400 -3.69700 -45.19800 1.000 24.59846 391 ILE A CA 1
ATOM 3149 C C . ILE A 1 396 ? 5.38200 -4.21900 -44.14200 1.000 22.16994 391 ILE A C 1
ATOM 3150 O O . ILE A 1 396 ? 5.77400 -4.90000 -43.18400 1.000 21.07056 391 ILE A O 1
ATOM 3155 N N . TYR A 1 397 ? 4.12400 -3.82000 -44.25500 1.000 22.44131 392 TYR A N 1
ATOM 3156 C CA . TYR A 1 397 ? 3.22700 -4.00300 -43.13000 1.000 21.36450 392 TYR A CA 1
ATOM 3157 C C . TYR A 1 397 ? 1.82500 -4.10400 -43.69600 1.000 21.51690 392 TYR A C 1
ATOM 3158 O O . TYR A 1 397 ? 1.42000 -3.22200 -44.46700 1.000 20.13752 392 TYR A O 1
ATOM 3167 N N . THR A 1 398 ? 1.09000 -5.16800 -43.33700 1.000 19.92697 393 THR A N 1
ATOM 3168 C CA . THR A 1 398 ? -0.25700 -5.34500 -43.84800 1.000 21.61516 393 THR A CA 1
ATOM 3169 C C . THR A 1 398 ? -1.28600 -5.47300 -42.72900 1.000 21.04273 393 THR A C 1
ATOM 3170 O O . THR A 1 398 ? -0.97300 -5.83200 -41.59000 1.000 18.34129 393 THR A O 1
ATOM 3174 N N . ILE A 1 399 ? -2.53100 -5.16100 -43.10600 1.000 22.25846 394 ILE A N 1
ATOM 3175 C CA . ILE A 1 399 ? -3.66200 -5.37200 -42.19800 1.000 19.57437 394 ILE A CA 1
ATOM 3176 C C . ILE A 1 399 ? -3.69400 -6.81000 -41.70400 1.000 24.75564 394 ILE A C 1
ATOM 3177 O O . ILE A 1 399 ? -3.90900 -7.07600 -40.51600 1.000 20.91013 394 ILE A O 1
ATOM 3182 N N . GLU A 1 400 ? -3.48800 -7.77400 -42.59800 1.000 20.35773 395 GLU A N 1
ATOM 3183 C CA A GLU A 1 400 ? -3.69800 -9.17700 -42.25000 0.622 24.38441 395 GLU A CA 1
ATOM 3184 C CA B GLU A 1 400 ? -3.74300 -9.13100 -42.13400 0.378 24.27381 395 GLU A CA 1
ATOM 3185 C C . GLU A 1 400 ? -2.56100 -9.72500 -41.37700 1.000 22.22797 395 GLU A C 1
ATOM 3186 O O . GLU A 1 400 ? -2.77900 -10.51600 -40.44400 1.000 24.13761 395 GLU A O 1
ATOM 3197 N N . GLU A 1 401 ? -1.33600 -9.35300 -41.68900 1.000 20.43955 396 GLU A N 1
ATOM 3198 C CA . GLU A 1 401 ? -0.19700 -10.03300 -41.06000 1.000 19.05482 396 GLU A CA 1
ATOM 3199 C C . GLU A 1 401 ? 0.79800 -9.11300 -40.36000 1.000 20.99048 396 GLU A C 1
ATOM 3200 O O . GLU A 1 401 ? 1.81200 -9.61700 -39.82900 1.000 20.99173 396 GLU A O 1
ATOM 3206 N N . GLY A 1 402 ? 0.53700 -7.80300 -40.31100 1.000 19.21503 397 GLY A N 1
ATOM 3207 C CA . GLY A 1 402 ? 1.47500 -6.86600 -39.73500 1.000 17.87278 397 GLY A CA 1
ATOM 3208 C C . GLY A 1 402 ? 2.79300 -6.98100 -40.49600 1.000 18.75472 397 GLY A C 1
ATOM 3209 O O . GLY A 1 402 ? 2.82200 -6.94300 -41.74200 1.000 18.97090 397 GLY A O 1
ATOM 3210 N N . PHE A 1 403 ? 3.89800 -7.11300 -39.74300 1.000 18.83111 398 PHE A N 1
ATOM 3211 C CA . PHE A 1 403 ? 5.20000 -7.26500 -40.37300 1.000 18.24727 398 PHE A CA 1
ATOM 3212 C C . PHE A 1 403 ? 5.47500 -8.68300 -40.82800 1.000 19.63610 398 PHE A C 1
ATOM 3213 O O . PHE A 1 403 ? 6.42300 -8.91100 -41.60300 1.000 18.60704 398 PHE A O 1
ATOM 3221 N N . ASN A 1 404 ? 4.72200 -9.65400 -40.30300 1.000 19.75450 399 ASN A N 1
ATOM 3222 C CA . ASN A 1 404 ? 5.12200 -11.05900 -40.38600 1.000 17.90853 399 ASN A CA 1
ATOM 3223 C C . ASN A 1 404 ? 4.47200 -11.73300 -41.60300 1.000 21.51378 399 ASN A C 1
ATOM 3224 O O . ASN A 1 404 ? 3.64900 -12.67400 -41.52700 1.000 21.41984 399 ASN A O 1
ATOM 3229 N N . ILE A 1 405 ? 4.88400 -11.21700 -42.76800 1.000 23.68152 400 ILE A N 1
ATOM 3230 C CA . ILE A 1 405 ? 4.16800 -11.48500 -44.00900 1.000 23.32140 400 ILE A CA 1
ATOM 3231 C C . ILE A 1 405 ? 4.63700 -12.80400 -44.60400 1.000 23.30740 400 ILE A C 1
ATOM 3232 O O . ILE A 1 405 ? 5.80000 -12.93500 -44.99800 1.000 25.03190 400 ILE A O 1
ATOM 3237 N N . SER A 1 406 ? 3.68900 -13.73500 -44.78100 1.000 27.70638 401 SER A N 1
ATOM 3238 C CA . SER A 1 406 ? 4.02800 -15.06100 -45.30100 1.000 28.48192 401 SER A CA 1
ATOM 3239 C C . SER A 1 406 ? 4.69600 -14.98900 -46.66000 1.000 32.97328 401 SER A C 1
ATOM 3240 O O . SER A 1 406 ? 5.65900 -15.71400 -46.92100 1.000 28.87209 401 SER A O 1
ATOM 3243 N N . ASP A 1 407 ? 4.15800 -14.16400 -47.56300 1.000 32.23680 402 ASP A N 1
ATOM 3244 C CA . ASP A 1 407 ? 4.64200 -14.11300 -48.93500 1.000 40.25621 402 ASP A CA 1
ATOM 3245 C C . ASP A 1 407 ? 6.05700 -13.53900 -49.05300 1.000 35.78356 402 ASP A C 1
ATOM 3246 O O . ASP A 1 407 ? 6.64200 -13.61100 -50.14100 1.000 38.48235 402 ASP A O 1
ATOM 3251 N N . LYS A 1 408 ? 6.61700 -12.97100 -47.98100 1.000 31.19509 403 LYS A N 1
ATOM 3252 C CA . LYS A 1 408 ? 8.01500 -12.57400 -47.89900 1.000 31.43616 403 LYS A CA 1
ATOM 3253 C C . LYS A 1 408 ? 8.82000 -13.55700 -47.04900 1.000 28.73547 403 LYS A C 1
ATOM 3254 O O . LYS A 1 408 ? 9.96300 -13.27400 -46.71700 1.000 30.61636 403 LYS A O 1
ATOM 3260 N N . ASP A 1 409 ? 8.20600 -14.67300 -46.63900 1.000 33.34538 404 ASP A N 1
ATOM 3261 C CA . ASP A 1 409 ? 8.79500 -15.60600 -45.67600 1.000 31.31005 404 ASP A CA 1
ATOM 3262 C C . ASP A 1 409 ? 9.14200 -14.91500 -44.34900 1.000 31.86907 404 ASP A C 1
ATOM 3263 O O . ASP A 1 409 ? 10.12300 -15.26600 -43.68600 1.000 30.73072 404 ASP A O 1
ATOM 3268 N N . MET A 1 410 ? 8.30800 -13.96500 -43.92800 1.000 23.72941 405 MET A N 1
ATOM 3269 C CA . MET A 1 410 ? 8.51800 -13.27000 -42.67200 1.000 20.03066 405 MET A CA 1
ATOM 3270 C C . MET A 1 410 ? 7.55200 -13.75000 -41.59300 1.000 19.11319 405 MET A C 1
ATOM 3271 O O . MET A 1 410 ? 7.53100 -13.18600 -40.49500 1.000 21.49627 405 MET A O 1
ATOM 3276 N N . GLU A 1 411 ? 6.76900 -14.80100 -41.86700 1.000 23.82432 406 GLU A N 1
ATOM 3277 C CA . GLU A 1 411 ? 5.85300 -15.26300 -40.81700 1.000 25.36327 406 GLU A CA 1
ATOM 3278 C C . GLU A 1 411 ? 6.57400 -16.22100 -39.87700 1.000 24.27165 406 GLU A C 1
ATOM 3279 O O . GLU A 1 411 ? 6.42500 -16.12000 -38.64900 1.000 26.21722 406 GLU A O 1
ATOM 3285 N N . LYS A 1 412 ? 7.41700 -17.08200 -40.45500 1.000 25.56735 407 LYS A N 1
ATOM 3286 C CA . LYS A 1 412 ? 8.20400 -18.05500 -39.71500 1.000 26.55628 407 LYS A CA 1
ATOM 3287 C C . LYS A 1 412 ? 9.00800 -17.38700 -38.59800 1.000 28.13416 407 LYS A C 1
ATOM 3288 O O . LYS A 1 412 ? 9.77700 -16.44900 -38.83900 1.000 23.37475 407 LYS A O 1
ATOM 3294 N N . GLU A 1 413 ? 8.82000 -17.86200 -37.36500 1.000 24.35243 408 GLU A N 1
ATOM 3295 C CA . GLU A 1 413 ? 9.63600 -17.39600 -36.23100 1.000 21.83207 408 GLU A CA 1
ATOM 3296 C C . GLU A 1 413 ? 9.55400 -15.88000 -36.01700 1.000 22.16779 408 GLU A C 1
ATOM 3297 O O . GLU A 1 413 ? 10.45900 -15.26400 -35.44900 1.000 19.77709 408 GLU A O 1
ATOM 3303 N N . TYR A 1 414 ? 8.45400 -15.26000 -36.42000 1.000 19.77880 409 TYR A N 1
ATOM 3304 C CA . TYR A 1 414 ? 8.26200 -13.82800 -36.30100 1.000 16.76378 409 TYR A CA 1
ATOM 3305 C C . TYR A 1 414 ? 9.45300 -13.06300 -36.88200 1.000 18.25015 409 TYR A C 1
ATOM 3306 O O . TYR A 1 414 ? 9.81200 -11.99400 -36.35800 1.000 18.20008 409 TYR A O 1
ATOM 3315 N N . ARG A 1 415 ? 10.04000 -13.59400 -37.96300 1.000 19.20601 410 ARG A N 1
ATOM 3316 C CA . ARG A 1 415 ? 11.20200 -12.94400 -38.59600 1.000 19.13269 410 ARG A CA 1
ATOM 3317 C C . ARG A 1 415 ? 10.91000 -11.50900 -39.00300 1.000 22.14025 410 ARG A C 1
ATOM 3318 O O . ARG A 1 415 ? 11.83300 -10.67100 -39.04100 1.000 16.93311 410 ARG A O 1
ATOM 3326 N N . GLY A 1 416 ? 9.64900 -11.20000 -39.33500 1.000 19.20018 411 GLY A N 1
ATOM 3327 C CA . GLY A 1 416 ? 9.34200 -9.84000 -39.76500 1.000 20.31713 411 GLY A CA 1
ATOM 3328 C C . GLY A 1 416 ? 9.51800 -8.80600 -38.67700 1.000 19.20146 411 GLY A C 1
ATOM 3329 O O . GLY A 1 416 ? 9.55200 -7.60200 -38.95800 1.000 18.63339 411 GLY A O 1
ATOM 3330 N N . GLN A 1 417 ? 9.59500 -9.24600 -37.42200 1.000 14.86843 412 GLN A N 1
ATOM 3331 C CA . GLN A 1 417 ? 9.83800 -8.32500 -36.32300 1.000 13.66010 412 GLN A CA 1
ATOM 3332 C C . GLN A 1 417 ? 11.25100 -8.39300 -35.78700 1.000 16.28030 412 GLN A C 1
ATOM 3333 O O . GLN A 1 417 ? 11.55700 -7.66500 -34.83500 1.000 16.94782 412 GLN A O 1
ATOM 3339 N N . ASN A 1 418 ? 12.09900 -9.24300 -36.34300 1.000 17.96766 413 ASN A N 1
ATOM 3340 C CA . ASN A 1 418 ? 13.42100 -9.49900 -35.77500 1.000 15.53297 413 ASN A CA 1
ATOM 3341 C C . ASN A 1 418 ? 14.38700 -8.43300 -36.30500 1.000 17.26862 413 ASN A C 1
ATOM 3342 O O . ASN A 1 418 ? 14.54200 -8.27100 -37.52200 1.000 18.79641 413 ASN A O 1
ATOM 3347 N N . LYS A 1 419 ? 14.99700 -7.67200 -35.39400 1.000 17.15553 414 LYS A N 1
ATOM 3348 C CA . LYS A 1 419 ? 15.82500 -6.55300 -35.82600 1.000 18.05641 414 LYS A CA 1
ATOM 3349 C C . LYS A 1 419 ? 17.01600 -7.00600 -36.65700 1.000 17.83687 414 LYS A C 1
ATOM 3350 O O . LYS A 1 419 ? 17.56900 -6.20300 -37.42100 1.000 20.16060 414 LYS A O 1
ATOM 3356 N N . ALA A 1 420 ? 17.46900 -8.24900 -36.48200 1.000 19.15914 415 ALA A N 1
ATOM 3357 C CA . ALA A 1 420 ? 18.60100 -8.74800 -37.25200 1.000 18.68991 415 ALA A CA 1
ATOM 3358 C C . ALA A 1 420 ? 18.18600 -9.27300 -38.60700 1.000 20.31567 415 ALA A C 1
ATOM 3359 O O . ALA A 1 420 ? 19.06100 -9.68800 -39.38100 1.000 23.17399 415 ALA A O 1
ATOM 3361 N N . ILE A 1 421 ? 16.87900 -9.28400 -38.89900 1.000 19.32269 416 ILE A N 1
ATOM 3362 C CA . ILE A 1 421 ? 16.41100 -9.88200 -40.14000 1.000 19.26418 416 ILE A CA 1
ATOM 3363 C C . ILE A 1 421 ? 15.71900 -8.81500 -40.99500 1.000 17.54403 416 ILE A C 1
ATOM 3364 O O . ILE A 1 421 ? 16.17800 -8.54000 -42.11900 1.000 22.34163 416 ILE A O 1
ATOM 3369 N N . ASN A 1 422 ? 14.61600 -8.25300 -40.50300 1.000 19.18124 417 ASN A N 1
ATOM 3370 C CA . ASN A 1 422 ? 13.75600 -7.40500 -41.33800 1.000 18.48639 417 ASN A CA 1
ATOM 3371 C C . ASN A 1 422 ? 14.20900 -5.93200 -41.30100 1.000 19.96569 417 ASN A C 1
ATOM 3372 O O . ASN A 1 422 ? 13.47000 -5.03000 -40.89500 1.000 22.47021 417 ASN A O 1
ATOM 3377 N N . LYS A 1 423 ? 15.45700 -5.70300 -41.73400 1.000 24.41136 418 LYS A N 1
ATOM 3378 C CA . LYS A 1 423 ? 16.03700 -4.35800 -41.71100 1.000 18.45803 418 LYS A CA 1
ATOM 3379 C C . LYS A 1 423 ? 15.37600 -3.41600 -42.70900 1.000 27.07306 418 LYS A C 1
ATOM 3380 O O . LYS A 1 423 ? 15.51100 -2.21000 -42.53500 1.000 27.97813 418 LYS A O 1
ATOM 3386 N N . GLN A 1 424 ? 14.67400 -3.93300 -43.73700 1.000 24.72072 419 GLN A N 1
ATOM 3387 C CA . GLN A 1 424 ? 13.92100 -3.06800 -44.65600 1.000 27.17597 419 GLN A CA 1
ATOM 3388 C C . GLN A 1 424 ? 12.79700 -2.32000 -43.94200 1.000 29.66931 419 GLN A C 1
ATOM 3389 O O . GLN A 1 424 ? 12.37800 -1.23200 -44.38500 1.000 28.02861 419 GLN A O 1
ATOM 3395 N N . ALA A 1 425 ? 12.28900 -2.88400 -42.84700 1.000 22.27688 420 ALA A N 1
ATOM 3396 C CA . ALA A 1 425 ? 11.08600 -2.36400 -42.19500 1.000 21.69110 420 ALA A CA 1
ATOM 3397 C C . ALA A 1 425 ? 11.34100 -1.17900 -41.26500 1.000 27.04397 420 ALA A C 1
ATOM 3398 O O . ALA A 1 425 ? 10.39400 -0.46300 -40.95000 1.000 20.60417 420 ALA A O 1
ATOM 3400 N N . TYR A 1 426 ? 12.56900 -0.97100 -40.79100 1.000 20.84615 421 TYR A N 1
ATOM 3401 C CA . TYR A 1 426 ? 12.81100 0.01400 -39.72200 1.000 19.24287 421 TYR A CA 1
ATOM 3402 C C . TYR A 1 426 ? 14.13900 0.71800 -39.91800 1.000 23.46899 421 TYR A C 1
ATOM 3403 O O . TYR A 1 426 ? 15.00600 0.26900 -40.68400 1.000 26.94279 421 TYR A O 1
ATOM 3412 N N . GLU A 1 427 ? 14.31100 1.81800 -39.17800 1.000 21.66019 422 GLU A N 1
ATOM 3413 C CA . GLU A 1 427 ? 15.51000 2.65600 -39.21200 1.000 23.39525 422 GLU A CA 1
ATOM 3414 C C . GLU A 1 427 ? 15.93300 2.90200 -37.77500 1.000 21.08965 422 GLU A C 1
ATOM 3415 O O . GLU A 1 427 ? 15.09300 3.14200 -36.90200 1.000 22.70610 422 GLU A O 1
ATOM 3421 N N . GLU A 1 428 ? 17.23000 2.79500 -37.51700 1.000 22.87278 423 GLU A N 1
ATOM 3422 C CA . GLU A 1 428 ? 17.72000 3.26900 -36.24100 1.000 22.73041 423 GLU A CA 1
ATOM 3423 C C . GLU A 1 428 ? 17.69200 4.78300 -36.24500 1.000 23.66729 423 GLU A C 1
ATOM 3424 O O . GLU A 1 428 ? 18.04400 5.42800 -37.25100 1.000 23.89430 423 GLU A O 1
ATOM 3430 N N . ILE A 1 429 ? 17.37500 5.35400 -35.08100 1.000 21.62482 424 ILE A N 1
ATOM 3431 C CA . ILE A 1 429 ? 17.27100 6.81200 -34.99300 1.000 20.45892 424 ILE A CA 1
ATOM 3432 C C . ILE A 1 429 ? 18.63700 7.47400 -35.06600 1.000 21.49320 424 ILE A C 1
ATOM 3433 O O . ILE A 1 429 ? 18.76900 8.58900 -35.60700 1.000 22.86329 424 ILE A O 1
ATOM 3438 N N . SER A 1 430 ? 19.66900 6.83500 -34.52100 1.000 22.28009 425 SER A N 1
ATOM 3439 C CA . SER A 1 430 ? 21.01100 7.41100 -34.51500 1.000 22.19625 425 SER A CA 1
ATOM 3440 C C . SER A 1 430 ? 22.03600 6.32800 -34.20600 1.000 24.93788 425 SER A C 1
ATOM 3441 O O . SER A 1 430 ? 21.70800 5.23300 -33.73200 1.000 22.19565 425 SER A O 1
ATOM 3444 N N . LYS A 1 431 ? 23.31000 6.64900 -34.46600 1.000 25.84851 426 LYS A N 1
ATOM 3445 C CA . LYS A 1 431 ? 24.35100 5.67400 -34.15200 1.000 24.73944 426 LYS A CA 1
ATOM 3446 C C . LYS A 1 431 ? 24.37500 5.35500 -32.66200 1.000 23.74278 426 LYS A C 1
ATOM 3447 O O . LYS A 1 431 ? 24.71000 4.23100 -32.26700 1.000 24.99434 426 LYS A O 1
ATOM 3453 N N . GLU A 1 432 ? 24.04300 6.33800 -31.82100 1.000 20.99352 427 GLU A N 1
ATOM 3454 C CA . GLU A 1 432 ? 24.07200 6.10000 -30.38400 1.000 23.58796 427 GLU A CA 1
ATOM 3455 C C . GLU A 1 432 ? 22.95100 5.15600 -29.95700 1.000 22.35111 427 GLU A C 1
ATOM 3456 O O . GLU A 1 432 ? 23.14000 4.31500 -29.06500 1.000 21.27498 427 GLU A O 1
ATOM 3462 N N . HIS A 1 433 ? 21.76700 5.31800 -30.55300 1.000 20.11545 428 HIS A N 1
ATOM 3463 C CA . HIS A 1 433 ? 20.68500 4.35600 -30.31200 1.000 22.56511 428 HIS A CA 1
ATOM 3464 C C . HIS A 1 433 ? 21.16300 2.94300 -30.62300 1.000 19.05304 428 HIS A C 1
ATOM 3465 O O . HIS A 1 433 ? 20.92700 2.00000 -29.85200 1.000 18.43975 428 HIS A O 1
ATOM 3472 N N . LEU A 1 434 ? 21.78400 2.76400 -31.79500 1.000 19.28313 429 LEU A N 1
ATOM 3473 C CA . LEU A 1 434 ? 22.25000 1.41900 -32.16100 1.000 19.88888 429 LEU A CA 1
ATOM 3474 C C . LEU A 1 434 ? 23.29900 0.88400 -31.17600 1.000 22.87452 429 LEU A C 1
ATOM 3475 O O . LEU A 1 434 ? 23.27200 -0.29400 -30.78200 1.000 21.59952 429 LEU A O 1
ATOM 3480 N N . ALA A 1 435 ? 24.24000 1.72800 -30.77900 1.000 19.94282 430 ALA A N 1
ATOM 3481 C CA . ALA A 1 435 ? 25.29900 1.27200 -29.88400 1.000 24.38505 430 ALA A CA 1
ATOM 3482 C C . ALA A 1 435 ? 24.70700 0.81500 -28.55300 1.000 22.51768 430 ALA A C 1
ATOM 3483 O O . ALA A 1 435 ? 25.17200 -0.15700 -27.95600 1.000 22.65162 430 ALA A O 1
ATOM 3485 N N . VAL A 1 436 ? 23.70800 1.53900 -28.04700 1.000 18.07164 431 VAL A N 1
ATOM 3486 C CA . VAL A 1 436 ? 23.08800 1.13800 -26.78200 1.000 19.08962 431 VAL A CA 1
ATOM 3487 C C . VAL A 1 436 ? 22.40000 -0.20300 -26.93400 1.000 18.16324 431 VAL A C 1
ATOM 3488 O O . VAL A 1 436 ? 22.44500 -1.05900 -26.03900 1.000 21.09733 431 VAL A O 1
ATOM 3492 N N . TYR A 1 437 ? 21.64300 -0.36300 -28.03200 1.000 19.78646 432 TYR A N 1
ATOM 3493 C CA . TYR A 1 437 ? 21.00900 -1.64600 -28.30300 1.000 19.04887 432 TYR A CA 1
ATOM 3494 C C . TYR A 1 437 ? 22.03800 -2.77300 -28.32700 1.000 19.52618 432 TYR A C 1
ATOM 3495 O O . TYR A 1 437 ? 21.84300 -3.84300 -27.70800 1.000 19.32584 432 TYR A O 1
ATOM 3504 N N . LYS A 1 438 ? 23.16400 -2.54800 -29.02500 1.000 21.02374 433 LYS A N 1
ATOM 3505 C CA . LYS A 1 438 ? 24.17800 -3.60500 -29.12100 1.000 23.16587 433 LYS A CA 1
ATOM 3506 C C . LYS A 1 438 ? 24.71900 -3.99200 -27.74900 1.000 24.74789 433 LYS A C 1
ATOM 3507 O O . LYS A 1 438 ? 24.97100 -5.17200 -27.49600 1.000 23.46888 433 LYS A O 1
ATOM 3513 N N . ILE A 1 439 ? 24.91000 -3.00500 -26.86100 1.000 23.20401 434 ILE A N 1
ATOM 3514 C CA . ILE A 1 439 ? 25.37000 -3.32500 -25.51900 1.000 24.07399 434 ILE A CA 1
ATOM 3515 C C . ILE A 1 439 ? 24.36900 -4.21800 -24.81500 1.000 23.71959 434 ILE A C 1
ATOM 3516 O O . ILE A 1 439 ? 24.74100 -5.17800 -24.14000 1.000 23.43662 434 ILE A O 1
ATOM 3521 N N . GLN A 1 440 ? 23.09600 -3.88800 -24.92800 1.000 22.09979 435 GLN A N 1
ATOM 3522 C CA . GLN A 1 440 ? 22.07500 -4.64600 -24.21700 1.000 25.62441 435 GLN A CA 1
ATOM 3523 C C . GLN A 1 440 ? 21.99700 -6.04800 -24.77800 1.000 24.66146 435 GLN A C 1
ATOM 3524 O O . GLN A 1 440 ? 21.84200 -7.01800 -24.02900 1.000 26.09706 435 GLN A O 1
ATOM 3530 N N . MET A 1 441 ? 22.17900 -6.17900 -26.08400 1.000 19.20094 436 MET A N 1
ATOM 3531 C CA . MET A 1 441 ? 22.05800 -7.49700 -26.68900 1.000 22.38706 436 MET A CA 1
ATOM 3532 C C . MET A 1 441 ? 23.27200 -8.35700 -26.39500 1.000 27.85177 436 MET A C 1
ATOM 3533 O O . MET A 1 441 ? 23.13600 -9.58400 -26.42200 1.000 27.27281 436 MET A O 1
ATOM 3538 N N . CYS A 1 442 ? 24.45900 -7.75400 -26.13900 1.000 22.68312 437 CYS A N 1
ATOM 3539 C CA . CYS A 1 442 ? 25.69300 -8.51000 -25.91300 1.000 25.49087 437 CYS A CA 1
ATOM 3540 C C . CYS A 1 442 ? 26.00100 -8.75000 -24.44900 1.000 31.03554 437 CYS A C 1
ATOM 3541 O O . CYS A 1 442 ? 27.01900 -9.38500 -24.14000 1.000 30.72504 437 CYS A O 1
ATOM 3544 N N . LYS A 1 443 ? 25.19400 -8.25400 -23.52900 1.000 29.97940 438 LYS A N 1
ATOM 3545 C CA . LYS A 1 443 ? 25.69600 -8.17700 -22.16300 1.000 37.26914 438 LYS A CA 1
ATOM 3546 C C . LYS A 1 443 ? 25.45500 -9.48500 -21.41800 1.000 35.91516 438 LYS A C 1
ATOM 3547 O O . LYS A 1 443 ? 24.44000 -10.16000 -21.61500 1.000 33.62907 438 LYS A O 1
ATOM 3553 N N . SER A 1 444 ? 26.42500 -9.83400 -20.58900 1.000 33.47343 439 SER A N 1
ATOM 3554 C CA . SER A 1 444 ? 26.45100 -11.06500 -19.81500 1.000 29.88078 439 SER A CA 1
ATOM 3555 C C . SER A 1 444 ? 26.07800 -10.73300 -18.37600 1.000 38.52525 439 SER A C 1
ATOM 3556 O O . SER A 1 444 ? 26.63000 -9.78400 -17.79900 1.000 35.58311 439 SER A O 1
ATOM 3559 N N . VAL A 1 445 ? 25.15100 -11.50300 -17.80200 1.000 31.08802 440 VAL A N 1
ATOM 3560 C CA . VAL A 1 445 ? 24.70600 -11.34000 -16.41500 1.000 33.92613 440 VAL A CA 1
ATOM 3561 C C . VAL A 1 445 ? 25.09800 -12.57900 -15.62100 1.000 39.39702 440 VAL A C 1
ATOM 3562 O O . VAL A 1 445 ? 24.76900 -13.69900 -16.03100 1.000 35.33997 440 VAL A O 1
ATOM 3566 N N . LYS A 1 446 ? 25.73400 -12.37400 -14.46600 1.000 29.76612 441 LYS A N 1
ATOM 3567 C CA . LYS A 1 446 ? 26.26000 -13.43500 -13.60400 1.000 36.18343 441 LYS A CA 1
ATOM 3568 C C . LYS A 1 446 ? 25.80700 -13.32300 -12.15100 1.000 42.99169 441 LYS A C 1
ATOM 3569 O O . LYS A 1 446 ? 24.61700 -13.23600 -11.89200 1.000 56.61167 441 LYS A O 1
ATOM 3575 N N . GLY B 2 1 ? 18.69800 -2.59100 -12.76900 1.000 49.17913 -4 GLY D N 1
ATOM 3576 C CA . GLY B 2 1 ? 18.03100 -1.91700 -11.66800 1.000 51.32848 -4 GLY D CA 1
ATOM 3577 C C . GLY B 2 1 ? 17.76200 -2.80000 -10.45400 1.000 43.88929 -4 GLY D C 1
ATOM 3578 O O . GLY B 2 1 ? 17.85300 -4.04500 -10.55700 1.000 46.49772 -4 GLY D O 1
ATOM 3579 N N . PRO B 2 2 ? 17.55700 -2.21700 -9.25400 1.000 48.70135 -3 PRO D N 1
ATOM 3580 C CA . PRO B 2 2 ? 17.43200 -3.02000 -8.03300 1.000 50.85829 -3 PRO D CA 1
ATOM 3581 C C . PRO B 2 2 ? 16.07400 -3.70600 -7.86300 1.000 49.31511 -3 PRO D C 1
ATOM 3582 O O . PRO B 2 2 ? 15.12700 -3.29300 -8.51200 1.000 41.68896 -3 PRO D O 1
ATOM 3586 N N . LEU B 2 3 ? 16.01600 -4.73500 -7.01100 1.000 50.49059 -2 LEU D N 1
ATOM 3587 C CA . LEU B 2 3 ? 14.70300 -5.35800 -6.70500 1.000 43.49595 -2 LEU D CA 1
ATOM 3588 C C . LEU B 2 3 ? 13.80600 -4.22400 -6.21000 1.000 39.47821 -2 LEU D C 1
ATOM 3589 O O . LEU B 2 3 ? 14.29400 -3.40300 -5.41600 1.000 33.43492 -2 LEU D O 1
ATOM 3594 N N . GLY B 2 4 ? 12.56800 -4.15600 -6.69600 1.000 35.37163 -1 GLY D N 1
ATOM 3595 C CA . GLY B 2 4 ? 11.66700 -3.12200 -6.22200 1.000 31.18475 -1 GLY D CA 1
ATOM 3596 C C . GLY B 2 4 ? 11.66600 -3.05400 -4.71100 1.000 30.36674 -1 GLY D C 1
ATOM 3597 O O . GLY B 2 4 ? 11.55600 -1.96800 -4.13300 1.000 28.31191 -1 GLY D O 1
ATOM 3598 N N . SER B 2 5 ? 11.82500 -4.21200 -4.04200 1.000 32.51476 0 SER D N 1
ATOM 3599 C CA . SER B 2 5 ? 11.78200 -4.25500 -2.57900 1.000 32.71914 0 SER D CA 1
ATOM 3600 C C . SER B 2 5 ? 13.02300 -3.64600 -1.92100 1.000 38.45494 0 SER D C 1
ATOM 3601 O O . SER B 2 5 ? 12.97300 -3.41400 -0.70900 1.000 37.06095 0 SER D O 1
ATOM 3604 N N . GLN B 2 6 ? 14.11900 -3.37600 -2.68000 1.000 32.86075 1 GLN D N 1
ATOM 3605 C CA . GLN B 2 6 ? 15.33400 -2.72000 -2.16900 1.000 33.36563 1 GLN D CA 1
ATOM 3606 C C . GLN B 2 6 ? 15.26300 -1.18600 -2.23800 1.000 33.22164 1 GLN D C 1
ATOM 3607 O O . GLN B 2 6 ? 16.14000 -0.48200 -1.70500 1.000 31.00156 1 GLN D O 1
ATOM 3613 N N . VAL B 2 7 ? 14.25400 -0.65400 -2.87700 1.000 28.34142 2 VAL D N 1
ATOM 3614 C CA . VAL B 2 7 ? 14.04600 0.79100 -2.93700 1.000 26.17534 2 VAL D CA 1
ATOM 3615 C C . VAL B 2 7 ? 13.25900 1.21700 -1.70600 1.000 28.83978 2 VAL D C 1
ATOM 3616 O O . VAL B 2 7 ? 12.25000 0.58700 -1.34200 1.000 29.09897 2 VAL D O 1
ATOM 3620 N N . GLN B 2 8 ? 13.71400 2.28200 -1.04800 1.000 23.86242 3 GLN D N 1
ATOM 3621 C CA . GLN B 2 8 ? 13.03000 2.77600 0.13800 1.000 22.73964 3 GLN D CA 1
ATOM 3622 C C . GLN B 2 8 ? 12.92500 4.29200 0.05400 1.000 24.20930 3 GLN D C 1
ATOM 3623 O O . GLN B 2 8 ? 13.90900 4.97800 -0.24000 1.000 21.70154 3 GLN D O 1
ATOM 3629 N N . LEU B 2 9 ? 11.71600 4.78700 0.30400 1.000 20.00556 4 LEU D N 1
ATOM 3630 C CA . LEU B 2 9 ? 11.44700 6.19200 0.55500 1.000 18.76490 4 LEU D CA 1
ATOM 3631 C C . LEU B 2 9 ? 11.06300 6.27900 2.01600 1.000 21.26726 4 LEU D C 1
ATOM 3632 O O . LEU B 2 9 ? 10.22300 5.50100 2.46700 1.000 21.59937 4 LEU D O 1
ATOM 3637 N N . VAL B 2 10 ? 11.72000 7.14700 2.76900 1.000 18.81303 5 VAL D N 1
ATOM 3638 C CA . VAL B 2 10 ? 11.43800 7.28400 4.20300 1.000 19.91477 5 VAL D CA 1
ATOM 3639 C C . VAL B 2 10 ? 10.96800 8.71400 4.46100 1.000 21.38339 5 VAL D C 1
ATOM 3640 O O . VAL B 2 10 ? 11.75600 9.65900 4.37600 1.000 18.80293 5 VAL D O 1
ATOM 3644 N N . GLU B 2 11 ? 9.71900 8.86700 4.83800 1.000 21.78459 6 GLU D N 1
ATOM 3645 C CA . GLU B 2 11 ? 9.25800 10.18500 5.23500 1.000 18.03178 6 GLU D CA 1
ATOM 3646 C C . GLU B 2 11 ? 9.49300 10.41200 6.71600 1.000 19.09925 6 GLU D C 1
ATOM 3647 O O . GLU B 2 11 ? 9.35900 9.49500 7.53700 1.000 22.44499 6 GLU D O 1
ATOM 3653 N N . SER B 2 12 ? 9.76600 11.67000 7.06100 1.000 19.14094 7 SER D N 1
ATOM 3654 C CA . SER B 2 12 ? 9.99900 12.06900 8.45000 1.000 20.52132 7 SER D CA 1
ATOM 3655 C C . SER B 2 12 ? 9.52800 13.51700 8.60800 1.000 20.51879 7 SER D C 1
ATOM 3656 O O . SER B 2 12 ? 9.26400 14.22500 7.63700 1.000 21.45992 7 SER D O 1
ATOM 3659 N N . GLY B 2 13 ? 9.41400 13.94100 9.85700 1.000 21.78902 8 GLY D N 1
ATOM 3660 C CA . GLY B 2 13 ? 9.08500 15.31900 10.17000 1.000 22.28857 8 GLY D CA 1
ATOM 3661 C C . GLY B 2 13 ? 7.63400 15.49600 10.58500 1.000 26.21644 8 GLY D C 1
ATOM 3662 O O . GLY B 2 13 ? 7.25000 16.60600 10.97600 1.000 25.35077 8 GLY D O 1
ATOM 3663 N N . GLY B 2 14 ? 6.84200 14.42600 10.56700 1.000 22.02866 9 GLY D N 1
ATOM 3664 C CA . GLY B 2 14 ? 5.46600 14.51500 11.03900 1.000 26.41274 9 GLY D CA 1
ATOM 3665 C C . GLY B 2 14 ? 5.37100 14.64100 12.54700 1.000 34.26053 9 GLY D C 1
ATOM 3666 O O . GLY B 2 14 ? 6.29300 14.35400 13.30500 1.000 36.76793 9 GLY D O 1
ATOM 3667 N N . GLY B 2 15 ? 4.22100 15.10800 12.99700 1.000 26.90053 10 GLY D N 1
ATOM 3668 C CA . GLY B 2 15 ? 4.00800 15.27400 14.41000 1.000 30.62357 10 GLY D CA 1
ATOM 3669 C C . GLY B 2 15 ? 2.67800 15.94800 14.64900 1.000 31.29428 10 GLY D C 1
ATOM 3670 O O . GLY B 2 15 ? 1.85100 16.07000 13.74600 1.000 31.01385 10 GLY D O 1
ATOM 3671 N N . LEU B 2 16 ? 2.52400 16.40900 15.87400 1.000 31.35431 11 LEU D N 1
ATOM 3672 C CA . LEU B 2 16 ? 1.32300 17.08800 16.33100 1.000 33.17445 11 LEU D CA 1
ATOM 3673 C C . LEU B 2 16 ? 1.60600 18.58500 16.36900 1.000 36.35177 11 LEU D C 1
ATOM 3674 O O . LEU B 2 16 ? 2.59300 19.00700 16.97700 1.000 40.12655 11 LEU D O 1
ATOM 3679 N N . VAL B 2 17 ? 0.75800 19.39400 15.73400 1.000 34.16964 12 VAL D N 1
ATOM 3680 C CA . VAL B 2 17 ? 0.87200 20.84000 15.89400 1.000 37.60625 12 VAL D CA 1
ATOM 3681 C C . VAL B 2 17 ? -0.48400 21.42500 16.23400 1.000 43.44714 12 VAL D C 1
ATOM 3682 O O . VAL B 2 17 ? -1.52700 20.81900 15.99700 1.000 41.02992 12 VAL D O 1
ATOM 3686 N N . GLN B 2 18 ? -0.44800 22.64400 16.77200 1.000 44.43748 13 GLN D N 1
ATOM 3687 C CA . GLN B 2 18 ? -1.64900 23.42800 16.98100 1.000 44.07758 13 GLN D CA 1
ATOM 3688 C C . GLN B 2 18 ? -2.05200 24.09900 15.67500 1.000 39.77102 13 GLN D C 1
ATOM 3689 O O . GLN B 2 18 ? -1.22800 24.30100 14.77300 1.000 43.81729 13 GLN D O 1
ATOM 3695 N N . THR B 2 19 ? -3.34200 24.39900 15.56200 1.000 41.09201 14 THR D N 1
ATOM 3696 C CA . THR B 2 19 ? -3.85500 25.12900 14.41300 1.000 44.29421 14 THR D CA 1
ATOM 3697 C C . THR B 2 19 ? -3.06800 26.42100 14.20700 1.000 44.58471 14 THR D C 1
ATOM 3698 O O . THR B 2 19 ? -2.82400 27.17700 15.15800 1.000 43.10549 14 THR D O 1
ATOM 3702 N N . GLY B 2 20 ? -2.66700 26.65700 12.95300 1.000 42.36862 15 GLY D N 1
ATOM 3703 C CA . GLY B 2 20 ? -1.84700 27.78900 12.58100 1.000 44.93214 15 GLY D CA 1
ATOM 3704 C C . GLY B 2 20 ? -0.36700 27.49700 12.53600 1.000 39.69433 15 GLY D C 1
ATOM 3705 O O . GLY B 2 20 ? 0.39300 28.29700 11.97300 1.000 45.70429 15 GLY D O 1
ATOM 3706 N N . GLY B 2 21 ? 0.06800 26.37200 13.09800 1.000 41.11717 16 GLY D N 1
ATOM 3707 C CA . GLY B 2 21 ? 1.46600 26.02500 13.13600 1.000 43.09760 16 GLY D CA 1
ATOM 3708 C C . GLY B 2 21 ? 1.98200 25.50700 11.80600 1.000 37.38958 16 GLY D C 1
ATOM 3709 O O . GLY B 2 21 ? 1.30000 25.51600 10.77600 1.000 36.99675 16 GLY D O 1
ATOM 3710 N N . SER B 2 22 ? 3.22400 25.01800 11.86100 1.000 36.58940 17 SER D N 1
ATOM 3711 C CA . SER B 2 22 ? 4.02800 24.63800 10.70300 1.000 32.84388 17 SER D CA 1
ATOM 3712 C C . SER B 2 22 ? 4.78800 23.34900 10.99100 1.000 33.85859 17 SER D C 1
ATOM 3713 O O . SER B 2 22 ? 5.20800 23.09600 12.12600 1.000 34.08004 17 SER D O 1
ATOM 3716 N N . LEU B 2 23 ? 5.00300 22.55700 9.93500 1.000 25.01562 18 LEU D N 1
ATOM 3717 C CA . LEU B 2 23 ? 5.87200 21.39800 9.96800 1.000 33.33237 18 LEU D CA 1
ATOM 3718 C C . LEU B 2 23 ? 6.61600 21.35300 8.65300 1.000 31.49333 18 LEU D C 1
ATOM 3719 O O . LEU B 2 23 ? 6.10100 21.76000 7.60400 1.000 29.71216 18 LEU D O 1
ATOM 3724 N N . ARG B 2 24 ? 7.80000 20.78700 8.69100 1.000 24.01056 19 ARG D N 1
ATOM 3725 C CA . ARG B 2 24 ? 8.49500 20.48900 7.45600 1.000 20.40384 19 ARG D CA 1
ATOM 3726 C C . ARG B 2 24 ? 8.66300 18.97900 7.36500 1.000 27.03576 19 ARG D C 1
ATOM 3727 O O . ARG B 2 24 ? 9.40000 18.37300 8.15700 1.000 26.99072 19 ARG D O 1
ATOM 3735 N N . LEU B 2 25 ? 8.02300 18.37600 6.37200 1.000 20.90192 20 LEU D N 1
ATOM 3736 C CA . LEU B 2 25 ? 8.24400 16.95700 6.10800 1.000 20.32009 20 LEU D CA 1
ATOM 3737 C C . LEU B 2 25 ? 9.41200 16.77900 5.17000 1.000 23.71573 20 LEU D C 1
ATOM 3738 O O . LEU B 2 25 ? 9.71300 17.64900 4.35400 1.000 20.66329 20 LEU D O 1
ATOM 3743 N N . SER B 2 26 ? 10.08600 15.64200 5.28500 1.000 21.84684 21 SER D N 1
ATOM 3744 C CA . SER B 2 26 ? 11.18200 15.38400 4.35800 1.000 21.99299 21 SER D CA 1
ATOM 3745 C C . SER B 2 26 ? 11.15100 13.90700 4.00500 1.000 23.31903 21 SER D C 1
ATOM 3746 O O . SER B 2 26 ? 10.78800 13.07300 4.84000 1.000 19.54388 21 SER D O 1
ATOM 3749 N N . CYS B 2 27 ? 11.54700 13.58600 2.77800 1.000 18.81407 22 CYS D N 1
ATOM 3750 C CA . CYS B 2 27 ? 11.59300 12.18800 2.32600 1.000 17.70477 22 CYS D CA 1
ATOM 3751 C C . CYS B 2 27 ? 12.99600 11.88600 1.80500 1.000 22.21784 22 CYS D C 1
ATOM 3752 O O . CYS B 2 27 ? 13.52300 12.64100 0.98400 1.000 22.66891 22 CYS D O 1
ATOM 3755 N N . ALA B 2 28 ? 13.63800 10.84800 2.33900 1.000 19.66087 23 ALA D N 1
ATOM 3756 C CA . ALA B 2 28 ? 14.95100 10.40600 1.86900 1.000 22.16910 23 ALA D CA 1
ATOM 3757 C C . ALA B 2 28 ? 14.76500 9.12600 1.05700 1.000 22.66427 23 ALA D C 1
ATOM 3758 O O . ALA B 2 28 ? 14.14400 8.16900 1.53400 1.000 21.42376 23 ALA D O 1
ATOM 3760 N N . ALA B 2 29 ? 15.28100 9.11700 -0.17800 1.000 20.00167 24 ALA D N 1
ATOM 3761 C CA . ALA B 2 29 ? 15.22800 7.95100 -1.03500 1.000 20.21483 24 ALA D CA 1
ATOM 3762 C C . ALA B 2 29 ? 16.54300 7.18800 -1.04000 1.000 22.93273 24 ALA D C 1
ATOM 3763 O O . ALA B 2 29 ? 17.63200 7.76900 -0.99900 1.000 23.50394 24 ALA D O 1
ATOM 3765 N N . SER B 2 30 ? 16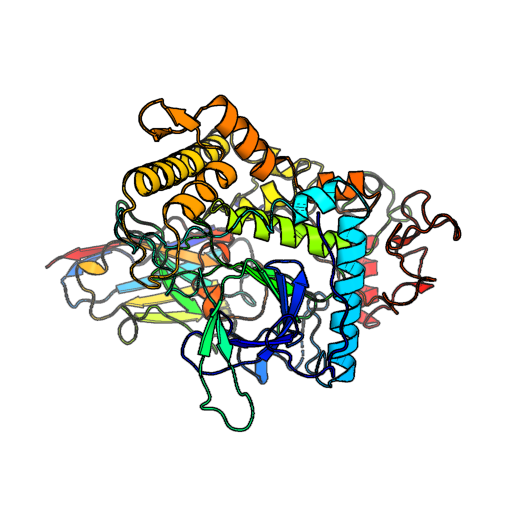.43800 5.87200 -1.12900 1.000 21.37366 25 SER D N 1
ATOM 3766 C CA . SER B 2 30 ? 17.63200 5.04000 -1.18600 1.000 23.79718 25 SER D CA 1
ATOM 3767 C C . SER B 2 30 ? 17.31600 3.80500 -2.02800 1.000 30.09158 25 SER D C 1
ATOM 3768 O O . SER B 2 30 ? 16.15400 3.44300 -2.21300 1.000 24.76033 25 SER D O 1
ATOM 3771 N N . GLY B 2 31 ? 18.37000 3.17600 -2.55100 1.000 27.88083 26 GLY D N 1
ATOM 3772 C CA . GLY B 2 31 ? 18.22400 1.96400 -3.34200 1.000 29.76938 26 GLY D CA 1
ATOM 3773 C C . GLY B 2 31 ? 18.28300 2.21200 -4.83200 1.000 28.92523 26 GLY D C 1
ATOM 3774 O O . GLY B 2 31 ? 18.55900 1.27300 -5.61300 1.000 28.86307 26 GLY D O 1
ATOM 3775 N N . ARG B 2 32 ? 18.06400 3.46200 -5.22700 1.000 31.53155 27 ARG D N 1
ATOM 3776 C CA . ARG B 2 32 ? 18.26000 3.96300 -6.58000 1.000 26.62161 27 ARG D CA 1
ATOM 3777 C C . ARG B 2 32 ? 18.16600 5.49200 -6.50100 1.000 27.89721 27 ARG D C 1
ATOM 3778 O O . ARG B 2 32 ? 17.73100 6.05500 -5.49200 1.000 29.97865 27 ARG D O 1
ATOM 3786 N N . THR B 2 33 ? 18.58300 6.15200 -7.57600 1.000 26.34863 28 THR D N 1
ATOM 3787 C CA . THR B 2 33 ? 18.46200 7.59900 -7.68700 1.000 25.18971 28 THR D CA 1
ATOM 3788 C C . THR B 2 33 ? 17.12800 7.93500 -8.31000 1.000 26.66693 28 THR D C 1
ATOM 3789 O O . THR B 2 33 ? 16.57400 7.17100 -9.11100 1.000 26.44674 28 THR D O 1
ATOM 3793 N N . PHE B 2 34 ? 16.62900 9.10200 -7.95500 1.000 20.23791 29 PHE D N 1
ATOM 3794 C CA . PHE B 2 34 ? 15.44400 9.69200 -8.59500 1.000 19.52044 29 PHE D CA 1
ATOM 3795 C C . PHE B 2 34 ? 15.74600 11.08600 -9.15500 1.000 21.33578 29 PHE D C 1
ATOM 3796 O O . PHE B 2 34 ? 14.85100 11.92300 -9.28600 1.000 21.62897 29 PHE D O 1
ATOM 3804 N N . ARG B 2 35 ? 17.00300 11.31900 -9.53400 1.000 21.02825 30 ARG D N 1
ATOM 3805 C CA . ARG B 2 35 ? 17.49100 12.62400 -9.97000 1.000 25.17517 30 ARG D CA 1
ATOM 3806 C C . ARG B 2 35 ? 16.89800 13.06300 -11.30000 1.000 26.00193 30 ARG D C 1
ATOM 3807 O O . ARG B 2 35 ? 17.06000 14.22200 -11.66700 1.000 24.61359 30 ARG D O 1
ATOM 3815 N N . ARG B 2 36 ? 16.24000 12.16700 -12.04500 1.000 22.98050 31 ARG D N 1
ATOM 3816 C CA . ARG B 2 36 ? 15.60400 12.51200 -13.31100 1.000 20.97988 31 ARG D CA 1
ATOM 3817 C C . ARG B 2 36 ? 14.11900 12.17800 -13.25500 1.000 22.00142 31 ARG D C 1
ATOM 3818 O O . ARG B 2 36 ? 13.49800 11.91400 -14.28000 1.000 22.96622 31 ARG D O 1
ATOM 3826 N N . ASN B 2 37 ? 13.55100 12.16000 -12.05600 1.000 19.88297 32 ASN D N 1
ATOM 3827 C CA . ASN B 2 37 ? 12.20900 11.64200 -11.83800 1.000 18.08394 32 ASN D CA 1
ATOM 3828 C C . ASN B 2 37 ? 11.34500 12.64300 -11.07500 1.000 18.12304 32 ASN D C 1
ATOM 3829 O O . ASN B 2 37 ? 11.81700 13.31900 -10.15900 1.000 19.40261 32 ASN D O 1
ATOM 3834 N N . THR B 2 38 ? 10.05600 12.68300 -11.42100 1.000 16.04630 33 THR D N 1
ATOM 3835 C CA . THR B 2 38 ? 9.08200 13.49400 -10.70200 1.000 15.59134 33 THR D CA 1
ATOM 3836 C C . THR B 2 38 ? 8.82500 12.87100 -9.33300 1.000 15.01648 33 THR D C 1
ATOM 3837 O O . THR B 2 38 ? 8.72600 11.64400 -9.21400 1.000 17.43833 33 THR D O 1
ATOM 3841 N N . MET B 2 39 ? 8.74900 13.70600 -8.30100 1.000 19.47298 34 MET D N 1
ATOM 3842 C CA . MET B 2 39 ? 8.40900 13.24000 -6.96700 1.000 18.37255 34 MET D CA 1
ATOM 3843 C C . MET B 2 39 ? 7.16000 13.96000 -6.49800 1.000 18.26256 34 MET D C 1
ATOM 3844 O O . MET B 2 39 ? 6.93200 15.10100 -6.89200 1.000 16.79180 34 MET D O 1
ATOM 3849 N N . GLY B 2 40 ? 6.37800 13.31800 -5.62400 1.000 16.11406 35 GLY D N 1
ATOM 3850 C CA . GLY B 2 40 ? 5.17100 13.97000 -5.11900 1.000 15.84589 35 GLY D CA 1
ATOM 3851 C C . GLY B 2 40 ? 4.87600 13.61000 -3.68500 1.000 17.12402 35 GLY D C 1
ATOM 3852 O O . GLY B 2 40 ? 5.47400 12.68500 -3.10600 1.000 19.81863 35 GLY D O 1
ATOM 3853 N N . TRP B 2 41 ? 4.01900 14.43100 -3.08000 1.000 15.39659 36 TRP D N 1
ATOM 3854 C CA . TRP B 2 41 ? 3.49600 14.21800 -1.74700 1.000 14.37411 36 TRP D CA 1
ATOM 3855 C C . TRP B 2 41 ? 2.00800 14.03000 -1.88200 1.000 15.67556 36 TRP D C 1
ATOM 3856 O O . TRP B 2 41 ? 1.35600 14.78000 -2.61700 1.000 16.29534 36 TRP D O 1
ATOM 3867 N N . PHE B 2 42 ? 1.49300 13.04900 -1.15400 1.000 14.88768 37 PHE D N 1
ATOM 3868 C CA . PHE B 2 42 ? 0.06800 12.72800 -1.07400 1.000 17.30383 37 PHE D CA 1
ATOM 3869 C C . PHE B 2 42 ? -0.30000 12.65600 0.39500 1.000 16.00669 37 PHE D C 1
ATOM 3870 O O . PHE B 2 42 ? 0.57000 12.58300 1.27800 1.000 18.57529 37 PHE D O 1
ATOM 3878 N N . ARG B 2 43 ? -1.59700 12.65900 0.68700 1.000 17.21291 38 ARG D N 1
ATOM 3879 C CA . ARG B 2 43 ? -1.99500 12.46100 2.07500 1.000 17.96251 38 ARG D CA 1
ATOM 3880 C C . ARG B 2 43 ? -3.25700 11.60700 2.11500 1.000 19.29285 38 ARG D C 1
ATOM 3881 O O . ARG B 2 43 ? -4.07400 11.61100 1.18100 1.000 18.71476 38 ARG D O 1
ATOM 3889 N N . GLN B 2 44 ? -3.40300 10.84800 3.20000 1.000 20.13892 39 GLN D N 1
ATOM 3890 C CA . GLN B 2 44 ? -4.58100 9.98300 3.33200 1.000 19.13496 39 GLN D CA 1
ATOM 3891 C C . GLN B 2 44 ? -5.17300 10.13700 4.72500 1.000 21.46462 39 GLN D C 1
ATOM 3892 O O . GLN B 2 44 ? -4.51600 9.84500 5.74400 1.000 21.68143 39 GLN D O 1
ATOM 3898 N N . ALA B 2 45 ? -6.42700 10.56000 4.75700 1.000 22.61195 40 ALA D N 1
ATOM 3899 C CA . ALA B 2 45 ? -7.18700 10.63400 5.99300 1.000 28.51263 40 ALA D CA 1
ATOM 3900 C C . ALA B 2 45 ? -7.92200 9.33200 6.21000 1.000 25.27155 40 ALA D C 1
ATOM 3901 O O . ALA B 2 45 ? -8.14700 8.56600 5.26200 1.000 26.79861 40 ALA D O 1
ATOM 3903 N N . PRO B 2 46 ? -8.26500 9.03600 7.46300 1.000 33.38368 41 PRO D N 1
ATOM 3904 C CA . PRO B 2 46 ? -9.03200 7.82500 7.74300 1.000 38.47544 41 PRO D CA 1
ATOM 3905 C C . PRO B 2 46 ? -10.26800 7.72900 6.85200 1.000 39.48612 41 PRO D C 1
ATOM 3906 O O . PRO B 2 46 ? -11.02000 8.70300 6.67000 1.000 38.55857 41 PRO D O 1
ATOM 3910 N N . GLY B 2 47 ? -10.42500 6.55900 6.24100 1.000 34.86922 42 GLY D N 1
ATOM 3911 C CA . GLY B 2 47 ? -11.55300 6.25900 5.38900 1.000 34.55563 42 GLY D CA 1
ATOM 3912 C C . GLY B 2 47 ? -11.55600 6.91700 4.02200 1.000 34.76763 42 GLY D C 1
ATOM 3913 O O . GLY B 2 47 ? -12.59300 6.92400 3.35500 1.000 37.96017 42 GLY D O 1
ATOM 3914 N N . LYS B 2 48 ? -10.44300 7.45000 3.56200 1.000 33.59310 43 LYS D N 1
ATOM 3915 C CA . LYS B 2 48 ? -10.45100 8.17600 2.30200 1.000 31.12105 43 LYS D CA 1
ATOM 3916 C C . LYS B 2 48 ? -9.34600 7.65900 1.37800 1.000 29.32329 43 LYS D C 1
ATOM 3917 O O . LYS B 2 48 ? -8.42200 6.95800 1.80300 1.000 28.27091 43 LYS D O 1
ATOM 3923 N N . VAL B 2 49 ? -9.45300 8.07800 0.12500 1.000 26.80350 44 VAL D N 1
ATOM 3924 C CA . VAL B 2 49 ? -8.41700 7.74800 -0.88400 1.000 24.94118 44 VAL D CA 1
ATOM 3925 C C . VAL B 2 49 ? -7.16200 8.58000 -0.61100 1.000 24.36628 44 VAL D C 1
ATOM 3926 O O . VAL B 2 49 ? -7.22700 9.53700 0.13900 1.000 23.06400 44 VAL D O 1
ATOM 3930 N N . ARG B 2 50 ? -6.04700 8.17500 -1.23700 1.000 20.37554 45 ARG D N 1
ATOM 3931 C CA . ARG B 2 50 ? -4.78400 8.95200 -1.13400 1.000 21.99420 45 ARG D CA 1
ATOM 3932 C C . ARG B 2 50 ? -4.96000 10.19800 -1.99700 1.000 20.22796 45 ARG D C 1
ATOM 3933 O O . ARG B 2 50 ? -5.15100 10.04700 -3.21600 1.000 21.98733 45 ARG D O 1
ATOM 3941 N N . GLU B 2 51 ? -4.89200 11.37500 -1.38700 1.000 21.64287 46 GLU D N 1
ATOM 3942 C CA . GLU B 2 51 ? -5.15900 12.63400 -2.10100 1.000 19.36768 46 GLU D CA 1
ATOM 3943 C C . GLU B 2 51 ? -3.87400 13.35300 -2.49200 1.000 21.46095 46 GLU D C 1
ATOM 3944 O O . GLU B 2 51 ? -2.95300 13.38800 -1.70700 1.000 19.29130 46 GLU D O 1
ATOM 3950 N N . PHE B 2 52 ? -3.87900 13.90800 -3.69000 1.000 17.78286 47 PHE D N 1
ATOM 3951 C CA . PHE B 2 52 ? -2.70800 14.67600 -4.12400 1.000 15.09717 47 PHE D CA 1
ATOM 3952 C C . PHE B 2 52 ? -2.49100 15.90800 -3.23900 1.000 16.29214 47 PHE D C 1
ATOM 3953 O O . PHE B 2 52 ? -3.44400 16.61900 -2.90000 1.000 18.43464 47 PHE D O 1
ATOM 3961 N N . VAL B 2 53 ? -1.21800 16.18400 -2.93200 1.000 15.89510 48 VAL D N 1
ATOM 3962 C CA . VAL B 2 53 ? -0.82100 17.42000 -2.25100 1.000 18.26184 48 VAL D CA 1
ATOM 3963 C C . VAL B 2 53 ? 0.06900 18.28600 -3.15200 1.000 16.35834 48 VAL D C 1
ATOM 3964 O O . VAL B 2 53 ? -0.27100 19.46100 -3.41300 1.000 19.87680 48 VAL D O 1
ATOM 3968 N N . ALA B 2 54 ? 1.20100 17.75200 -3.59200 1.000 17.32143 49 ALA D N 1
ATOM 3969 C CA . ALA B 2 54 ? 2.12000 18.58500 -4.37800 1.000 17.19392 49 ALA D CA 1
ATOM 3970 C C . ALA B 2 54 ? 3.09900 17.69100 -5.15000 1.000 16.96972 49 ALA D C 1
ATOM 3971 O O . ALA B 2 54 ? 3.38700 16.55700 -4.74100 1.000 15.62990 49 ALA D O 1
ATOM 3973 N N . ALA B 2 55 ? 3.60500 18.19900 -6.28000 1.000 18.31837 50 ALA D N 1
ATOM 3974 C CA . ALA B 2 55 ? 4.61300 17.43200 -7.02700 1.000 14.60816 50 ALA D CA 1
ATOM 3975 C C . ALA B 2 55 ? 5.66000 18.36900 -7.61100 1.000 18.60686 50 ALA D C 1
ATOM 3976 O O . ALA B 2 55 ? 5.46000 19.57800 -7.73400 1.000 19.38675 50 ALA D O 1
ATOM 3978 N N . ILE B 2 56 ? 6.80400 17.79100 -7.95400 1.000 14.64719 51 ILE D N 1
ATOM 3979 C CA . ILE B 2 56 ? 7.92800 18.62400 -8.39900 1.000 18.55139 51 ILE D CA 1
ATOM 3980 C C . ILE B 2 56 ? 8.70900 17.84300 -9.44800 1.000 18.18398 51 ILE D C 1
ATOM 3981 O O . ILE B 2 56 ? 8.93900 16.62100 -9.30300 1.000 17.14210 51 ILE D O 1
ATOM 3986 N N . SER B 2 57 ? 9.07300 18.55000 -10.52600 1.000 16.51806 52 SER D N 1
ATOM 3987 C CA . SER B 2 57 ? 9.82600 17.96000 -11.60600 1.000 16.64269 52 SER D CA 1
ATOM 3988 C C . SER B 2 57 ? 11.25100 17.66100 -11.12200 1.000 16.29626 52 SER D C 1
ATOM 3989 O O . SER B 2 57 ? 11.68400 18.12200 -10.06600 1.000 19.80484 52 SER D O 1
ATOM 3992 N N . TRP B 2 58 ? 12.00100 16.92700 -11.94600 1.000 19.37190 53 TRP D N 1
ATOM 3993 C CA . TRP B 2 58 ? 13.33300 16.50400 -11.50400 1.000 19.21738 53 TRP D CA 1
ATOM 3994 C C . TRP B 2 58 ? 14.24700 17.69500 -11.24800 1.000 21.05055 53 TRP D C 1
ATOM 3995 O O . TRP B 2 58 ? 15.10800 17.64300 -10.34800 1.000 25.44864 53 TRP D O 1
ATOM 4006 N N . SER B 2 59 ? 14.10900 18.76000 -12.04500 1.000 19.80594 54 SER D N 1
ATOM 4007 C CA . SER B 2 59 ? 14.97200 19.92700 -11.90700 1.000 23.32230 54 SER D CA 1
ATOM 4008 C C . SER B 2 59 ? 14.45800 20.95300 -10.90300 1.000 27.24341 54 SER D C 1
ATOM 4009 O O . SER B 2 59 ? 15.16800 21.93500 -10.62700 1.000 30.27443 54 SER D O 1
ATOM 4012 N N . GLY B 2 60 ? 13.24600 20.77400 -10.39000 1.000 22.54808 55 GLY D N 1
ATOM 4013 C CA . GLY B 2 60 ? 12.57600 21.74400 -9.55900 1.000 22.08400 55 GLY D CA 1
ATOM 4014 C C . GLY B 2 60 ? 11.98800 22.89600 -10.32600 1.000 27.29693 55 GLY D C 1
ATOM 4015 O O . GLY B 2 60 ? 11.44000 23.82500 -9.70600 1.000 27.98206 55 GLY D O 1
ATOM 4016 N N . ASP B 2 61 ? 12.09800 22.88700 -11.65600 1.000 22.89648 56 ASP D N 1
ATOM 4017 C CA . ASP B 2 61 ? 11.62900 24.07000 -12.43100 1.000 27.85784 56 ASP D CA 1
ATOM 4018 C C . ASP B 2 61 ? 10.11200 24.00200 -12.65700 1.000 31.00309 56 ASP D C 1
ATOM 4019 O O . ASP B 2 61 ? 9.56100 24.99700 -13.17100 1.000 31.87829 56 ASP D O 1
ATOM 4024 N N . ARG B 2 62 ? 9.46500 22.89200 -12.27900 1.000 23.56950 57 ARG D N 1
ATOM 4025 C CA . ARG B 2 62 ? 8.00600 22.73000 -12.52800 1.000 22.97404 57 ARG D CA 1
ATOM 4026 C C . ARG B 2 62 ? 7.33200 22.08000 -11.31700 1.000 35.70671 57 ARG D C 1
ATOM 4027 O O . ARG B 2 62 ? 7.46100 20.85100 -11.16000 1.000 47.10140 57 ARG D O 1
ATOM 4035 N N . THR B 2 63 ? 6.63300 22.87900 -10.50600 1.000 26.44350 58 THR D N 1
ATOM 4036 C CA . THR B 2 63 ? 5.90200 22.33000 -9.33100 1.000 20.97665 58 THR D CA 1
ATOM 4037 C C . THR B 2 63 ? 4.38700 22.41900 -9.55500 1.000 26.29181 58 THR D C 1
ATOM 4038 O O . THR B 2 63 ? 3.96100 23.20900 -10.42600 1.000 26.50852 58 THR D O 1
ATOM 4042 N N . TYR B 2 64 ? 3.60700 21.65100 -8.78700 1.000 24.65138 59 TYR D N 1
ATOM 4043 C CA . TYR B 2 64 ? 2.15300 21.67600 -8.91100 1.000 22.95413 59 TYR D CA 1
ATOM 4044 C C . TYR B 2 64 ? 1.59700 21.33100 -7.54700 1.000 21.41933 59 TYR D C 1
ATOM 4045 O O . TYR B 2 64 ? 2.15700 20.50700 -6.84200 1.000 20.24450 59 TYR D O 1
ATOM 4054 N N . CYS B 2 65 ? 0.50400 21.98400 -7.13900 1.000 27.74883 60 CYS D N 1
ATOM 4055 C CA A CYS B 2 65 ? -0.02700 21.57600 -5.85600 0.647 24.66892 60 CYS D CA 1
ATOM 4056 C CA B CYS B 2 65 ? -0.02200 21.78500 -5.79200 0.353 24.61157 60 CYS D CA 1
ATOM 4057 C C . CYS B 2 65 ? -1.54400 21.68500 -5.87000 1.000 24.03651 60 CYS D C 1
ATOM 4058 O O . CYS B 2 65 ? -2.16000 22.30900 -6.74400 1.000 27.14402 60 CYS D O 1
ATOM 4063 N N . ALA B 2 66 ? -2.14600 20.97500 -4.92800 1.000 23.39196 61 ALA D N 1
ATOM 4064 C CA . ALA B 2 66 ? -3.60300 21.02200 -4.80500 1.000 20.65480 61 ALA D CA 1
ATOM 4065 C C . ALA B 2 66 ? -4.06900 22.43900 -4.48400 1.000 28.21489 61 ALA D C 1
ATOM 4066 O O . ALA B 2 66 ? -3.41300 23.16900 -3.72800 1.000 30.08344 61 ALA D O 1
ATOM 4068 N N . ASP B 2 67 ? -5.24300 22.80800 -5.01100 1.000 29.15921 62 ASP D N 1
ATOM 4069 C CA . ASP B 2 67 ? -5.81100 24.13200 -4.71300 1.000 38.05167 62 ASP D CA 1
ATOM 4070 C C . ASP B 2 67 ? -5.91400 24.40900 -3.20900 1.000 37.14927 62 ASP D C 1
ATOM 4071 O O . ASP B 2 67 ? -5.70600 25.54800 -2.75400 1.000 39.25093 62 ASP D O 1
ATOM 4076 N N . SER B 2 68 ? -6.23100 23.39000 -2.41700 1.000 35.48882 63 SER D N 1
ATOM 4077 C CA . SER B 2 68 ? -6.50600 23.62200 -0.99700 1.000 45.47501 63 SER D CA 1
ATOM 4078 C C . SER B 2 68 ? -5.24000 23.91500 -0.19700 1.000 44.02597 63 SER D C 1
ATOM 4079 O O . SER B 2 68 ? -5.32800 24.37300 0.94800 1.000 40.23570 63 SER D O 1
ATOM 4082 N N . VAL B 2 69 ? -4.06700 23.66100 -0.76700 1.000 33.75490 64 VAL D N 1
ATOM 4083 C CA . VAL B 2 69 ? -2.81100 23.89700 -0.06200 1.000 30.66237 64 VAL D CA 1
ATOM 4084 C C . VAL B 2 69 ? -1.94900 24.95200 -0.72900 1.000 32.56396 64 VAL D C 1
ATOM 4085 O O . VAL B 2 69 ? -0.90300 25.32200 -0.16200 1.000 27.08202 64 VAL D O 1
ATOM 4089 N N . LYS B 2 70 ? -2.35700 25.46200 -1.89000 1.000 32.49064 65 LYS D N 1
ATOM 4090 C CA . LYS B 2 70 ? -1.59100 26.48400 -2.60200 1.000 35.45191 65 LYS D CA 1
ATOM 4091 C C . LYS B 2 70 ? -1.38700 27.73000 -1.73700 1.000 35.51413 65 LYS D C 1
ATOM 4092 O O . LYS B 2 70 ? -2.32500 28.26500 -1.14700 1.000 32.54769 65 LYS D O 1
ATOM 4098 N N . GLY B 2 71 ? -0.13800 28.20300 -1.68100 1.000 38.72477 66 GLY D N 1
ATOM 4099 C CA . GLY B 2 71 ? 0.17900 29.40600 -0.88700 1.000 35.30376 66 GLY D CA 1
ATOM 4100 C C . GLY B 2 71 ? 0.67000 29.05600 0.50700 1.000 42.18509 66 GLY D C 1
ATOM 4101 O O . GLY B 2 71 ? 1.40100 29.87900 1.09200 1.000 52.98951 66 GLY D O 1
ATOM 4102 N N . ARG B 2 72 ? 0.28800 27.88300 1.02200 1.000 36.97544 67 ARG D N 1
ATOM 4103 C CA . ARG B 2 72 ? 0.66200 27.48700 2.40700 1.000 33.87776 67 ARG D CA 1
ATOM 4104 C C . ARG B 2 72 ? 1.72600 26.38700 2.37200 1.000 32.79363 67 ARG D C 1
ATOM 4105 O O . ARG B 2 72 ? 2.56900 26.36600 3.28500 1.000 32.82489 67 ARG D O 1
ATOM 4113 N N . PHE B 2 73 ? 1.67700 25.49900 1.37400 1.000 27.37626 68 PHE D N 1
ATOM 4114 C CA . PHE B 2 73 ? 2.61300 24.37700 1.31500 1.000 27.88081 68 PHE D CA 1
ATOM 4115 C C . PHE B 2 73 ? 3.59500 24.61200 0.17600 1.000 33.80907 68 PHE D C 1
ATOM 4116 O O . PHE B 2 73 ? 3.19500 24.94500 -0.95300 1.000 31.84515 68 PHE D O 1
ATOM 4124 N N . THR B 2 74 ? 4.87300 24.38500 0.44800 1.000 27.46206 69 THR D N 1
ATOM 4125 C CA . THR B 2 74 ? 5.89200 24.49600 -0.57900 1.000 22.65723 69 THR D CA 1
ATOM 4126 C C . THR B 2 74 ? 6.61100 23.15800 -0.68600 1.000 23.96809 69 THR D C 1
ATOM 4127 O O . THR B 2 74 ? 7.06300 22.62500 0.32700 1.000 24.50956 69 THR D O 1
ATOM 4131 N N . ILE B 2 75 ? 6.71300 22.60500 -1.92400 1.000 19.91689 70 ILE D N 1
ATOM 4132 C CA . ILE B 2 75 ? 7.52900 21.41300 -2.18500 1.000 16.96029 70 ILE D CA 1
ATOM 4133 C C . ILE B 2 75 ? 8.87700 21.86300 -2.74800 1.000 23.61529 70 ILE D C 1
ATOM 4134 O O . ILE B 2 75 ? 8.96400 22.85500 -3.50200 1.000 22.29203 70 ILE D O 1
ATOM 4139 N N . SER B 2 76 ? 9.94100 21.13600 -2.38600 1.000 20.16175 71 SER D N 1
ATOM 4140 C CA . SER B 2 76 ? 11.27300 21.43200 -2.88000 1.000 20.36759 71 SER D CA 1
ATOM 4141 C C . SER B 2 76 ? 12.03600 20.12000 -2.87700 1.000 24.16642 71 SER D C 1
ATOM 4142 O O . SER B 2 76 ? 11.57600 19.13100 -2.32100 1.000 19.35012 71 SER D O 1
ATOM 4145 N N . ARG B 2 77 ? 13.20700 20.11000 -3.50400 1.000 18.52368 72 ARG D N 1
ATOM 4146 C CA . ARG B 2 77 ? 13.95200 18.85100 -3.54100 1.000 17.98771 72 ARG D CA 1
ATOM 4147 C C . ARG B 2 77 ? 15.43300 19.16300 -3.58200 1.000 20.38348 72 ARG D C 1
ATOM 4148 O O . ARG B 2 77 ? 15.84500 20.24200 -4.01400 1.000 22.45802 72 ARG D O 1
ATOM 4156 N N . ASP B 2 78 ? 16.24500 18.19000 -3.12800 1.000 20.19026 73 ASP D N 1
ATOM 4157 C CA . ASP B 2 78 ? 17.69300 18.33400 -3.15900 1.000 20.08049 73 ASP D CA 1
ATOM 4158 C C . ASP B 2 78 ? 18.22300 17.03500 -3.73500 1.000 21.86918 73 ASP D C 1
ATOM 4159 O O . ASP B 2 78 ? 18.40400 16.06800 -2.98600 1.000 21.97974 73 ASP D O 1
ATOM 4164 N N . ASN B 2 79 ? 18.49800 17.02700 -5.05300 1.000 21.91651 74 ASN D N 1
ATOM 4165 C CA . ASN B 2 79 ? 18.87600 15.78200 -5.72600 1.000 21.56729 74 ASN D CA 1
ATOM 4166 C C . ASN B 2 79 ? 20.21400 15.26700 -5.21300 1.000 26.08454 74 ASN D C 1
ATOM 4167 O O . ASN B 2 79 ? 20.44300 14.05600 -5.19800 1.000 28.07998 74 ASN D O 1
ATOM 4172 N N . ALA B 2 80 ? 21.09300 16.17000 -4.77800 1.000 25.59532 75 ALA D N 1
ATOM 4173 C CA . ALA B 2 80 ? 22.38500 15.71700 -4.27700 1.000 30.23569 75 ALA D CA 1
ATOM 4174 C C . ALA B 2 80 ? 22.22600 14.90600 -2.99800 1.000 33.88206 75 ALA D C 1
ATOM 4175 O O . ALA B 2 80 ? 23.06600 14.03800 -2.70900 1.000 37.33255 75 ALA D O 1
ATOM 4177 N N . LYS B 2 81 ? 21.20700 15.21500 -2.19600 1.000 27.76107 76 LYS D N 1
ATOM 4178 C CA . LYS B 2 81 ? 20.99600 14.55100 -0.92000 1.000 28.14949 76 LYS D CA 1
ATOM 4179 C C . LYS B 2 81 ? 19.88000 13.53200 -1.00700 1.000 30.51182 76 LYS D C 1
ATOM 4180 O O . LYS B 2 81 ? 19.55400 12.91500 -0.00200 1.000 26.01467 76 LYS D O 1
ATOM 4186 N N . ASN B 2 82 ? 19.31400 13.33100 -2.19300 1.000 22.83093 77 ASN D N 1
ATOM 4187 C CA . ASN B 2 82 ? 18.23900 12.35200 -2.41600 1.000 24.32654 77 ASN D CA 1
ATOM 4188 C C . ASN B 2 82 ? 17.01700 12.64300 -1.55100 1.000 26.74092 77 ASN D C 1
ATOM 4189 O O . ASN B 2 82 ? 16.37000 11.71900 -1.05300 1.000 25.69992 77 ASN D O 1
ATOM 4194 N N . THR B 2 83 ? 16.68300 13.92500 -1.38000 1.000 21.50214 78 THR D N 1
ATOM 4195 C CA . THR B 2 83 ? 15.54000 14.29000 -0.54800 1.000 21.25440 78 THR D CA 1
ATOM 4196 C C . THR B 2 83 ? 14.49400 15.07800 -1.32200 1.000 24.08864 78 THR D C 1
ATOM 4197 O O . THR B 2 83 ? 14.77900 15.72100 -2.34700 1.000 21.57007 78 THR D O 1
ATOM 4201 N N . VAL B 2 84 ? 13.25600 14.98900 -0.83300 1.000 18.76218 79 VAL D N 1
ATOM 4202 C CA . VAL B 2 84 ? 12.16700 15.87600 -1.25100 1.000 18.04410 79 VAL D CA 1
ATOM 4203 C C . VAL B 2 84 ? 11.50700 16.35900 0.02300 1.000 25.26372 79 VAL D C 1
ATOM 4204 O O . VAL B 2 84 ? 11.28400 15.56000 0.94100 1.000 21.62463 79 VAL D O 1
ATOM 4208 N N . ASP B 2 85 ? 11.21300 17.65800 0.09700 1.000 19.56469 80 ASP D N 1
ATOM 4209 C CA . ASP B 2 85 ? 10.63700 18.24800 1.30000 1.000 19.40425 80 ASP D CA 1
ATOM 4210 C C . ASP B 2 85 ? 9.29500 18.88200 1.01100 1.000 19.86860 80 ASP D C 1
ATOM 4211 O O . ASP B 2 85 ? 9.01700 19.27700 -0.10900 1.000 19.96690 80 ASP D O 1
ATOM 4216 N N . LEU B 2 86 ? 8.48100 18.98900 2.05000 1.000 19.37043 81 LEU D N 1
ATOM 4217 C CA . LEU B 2 86 ? 7.16800 19.64600 1.96400 1.000 18.18141 81 LEU D CA 1
ATOM 4218 C C . LEU B 2 86 ? 7.09100 20.54200 3.18400 1.000 21.65048 81 LEU D C 1
ATOM 4219 O O . LEU B 2 86 ? 7.04100 20.05300 4.31900 1.000 20.07971 81 LEU D O 1
ATOM 4224 N N . LEU B 2 87 ? 7.16000 21.85300 2.96500 1.000 20.05164 82 LEU D N 1
ATOM 4225 C CA . LEU B 2 87 ? 7.05500 22.79700 4.05600 1.000 21.25496 82 LEU D CA 1
ATOM 4226 C C . LEU B 2 87 ? 5.58200 23.14600 4.16500 1.000 24.11056 82 LEU D C 1
ATOM 4227 O O . LEU B 2 87 ? 4.98500 23.64900 3.20900 1.000 27.95712 82 LEU D O 1
ATOM 4232 N N . MET B 2 88 ? 5.01400 22.92000 5.33100 1.000 21.34207 83 MET D N 1
ATOM 4233 C CA . MET B 2 88 ? 3.58900 23.13400 5.53700 1.000 21.38890 83 MET D CA 1
ATOM 4234 C C . MET B 2 88 ? 3.41100 24.25900 6.53400 1.000 27.99919 83 MET D C 1
ATOM 4235 O O . MET B 2 88 ? 3.68900 24.07300 7.72500 1.000 29.65288 83 MET D O 1
ATOM 4240 N N . ASN B 2 89 ? 2.89900 25.39500 6.06000 1.000 25.65288 84 ASN D N 1
ATOM 4241 C CA . ASN B 2 89 ? 2.57700 26.52100 6.94000 1.000 27.71332 84 ASN D CA 1
ATOM 4242 C C . ASN B 2 89 ? 1.06700 26.64600 7.07600 1.000 32.74039 84 ASN D C 1
ATOM 4243 O O . ASN B 2 89 ? 0.30300 26.12900 6.25200 1.000 36.70252 84 ASN D O 1
ATOM 4248 N N . SER B 2 90 ? 0.64300 27.35100 8.12900 1.000 35.37750 85 SER D N 1
ATOM 4249 C CA . SER B 2 90 ? -0.76700 27.65900 8.35700 1.000 31.61227 85 SER D CA 1
ATOM 4250 C C . SER B 2 90 ? -1.60700 26.38300 8.39300 1.000 36.38175 85 SER D C 1
ATOM 4251 O O . SER B 2 90 ? -2.66600 26.28900 7.77000 1.000 39.69600 85 SER D O 1
ATOM 4254 N N . LEU B 2 91 ? -1.11900 25.39400 9.13700 1.000 33.63311 86 LEU D N 1
ATOM 4255 C CA . LEU B 2 91 ? -1.80700 24.10900 9.21400 1.000 30.26470 86 LEU D CA 1
ATOM 4256 C C . LEU B 2 91 ? -3.18000 24.25300 9.86400 1.000 35.56116 86 LEU D C 1
ATOM 4257 O O . LEU B 2 91 ? -3.36800 25.03900 10.80600 1.000 39.85850 86 LEU D O 1
ATOM 4262 N N . LYS B 2 92 ? -4.14800 23.49500 9.35700 1.000 29.48655 87 LYS D N 1
ATOM 4263 C CA . LYS B 2 92 ? -5.51400 23.51300 9.85700 1.000 29.20175 87 LYS D CA 1
ATOM 4264 C C . LYS B 2 92 ? -5.90200 22.09200 10.21700 1.000 33.53231 87 LYS D C 1
ATOM 4265 O O . LYS B 2 92 ? -5.29200 21.14800 9.72700 1.000 32.33537 87 LYS D O 1
ATOM 4271 N N . PRO B 2 93 ? -6.88700 21.89900 11.10400 1.000 35.05666 88 PRO D N 1
ATOM 4272 C CA . PRO B 2 93 ? -7.29300 20.52200 11.45100 1.000 32.76394 88 PRO D CA 1
ATOM 4273 C C . PRO B 2 93 ? -7.58200 19.65700 10.22900 1.000 33.25455 88 PRO D C 1
ATOM 4274 O O . PRO B 2 93 ? -7.25800 18.45200 10.22000 1.000 32.96867 88 PRO D O 1
ATOM 4278 N N . GLU B 2 94 ? -8.11900 20.26200 9.15600 1.000 33.56452 89 GLU D N 1
ATOM 4279 C CA . GLU B 2 94 ? -8.44200 19.51500 7.93600 1.000 40.78073 89 GLU D CA 1
ATOM 4280 C C . GLU B 2 94 ? -7.21700 18.89800 7.30100 1.000 34.65910 89 GLU D C 1
ATOM 4281 O O . GLU B 2 94 ? -7.35600 17.99700 6.46100 1.000 32.23651 89 GLU D O 1
ATOM 4287 N N . ASP B 2 95 ? -6.02100 19.41300 7.61300 1.000 32.44500 90 ASP D N 1
ATOM 4288 C CA . ASP B 2 95 ? -4.80000 18.85000 7.06900 1.000 26.55462 90 ASP D CA 1
ATOM 4289 C C . ASP B 2 95 ? -4.36100 17.57600 7.79100 1.000 25.79753 90 ASP D C 1
ATOM 4290 O O . ASP B 2 95 ? -3.36400 16.97200 7.38400 1.000 24.90719 90 ASP D O 1
ATOM 4295 N N . THR B 2 96 ? -5.07200 17.13400 8.83400 1.000 28.14282 91 THR D N 1
ATOM 4296 C CA . THR B 2 96 ? -4.62700 15.94300 9.56500 1.000 26.23104 91 THR D CA 1
ATOM 4297 C C . THR B 2 96 ? -4.72300 14.72100 8.66400 1.000 23.74678 91 THR D C 1
ATOM 4298 O O . THR B 2 96 ? -5.76900 14.50000 8.04800 1.000 26.03835 91 THR D O 1
ATOM 4302 N N . ALA B 2 97 ? -3.63300 13.93100 8.55700 1.000 22.70243 92 ALA D N 1
ATOM 4303 C CA . ALA B 2 97 ? -3.58600 12.78000 7.63500 1.000 25.38033 92 ALA D CA 1
ATOM 4304 C C . ALA B 2 97 ? -2.22400 12.10800 7.78200 1.000 21.61540 92 ALA D C 1
ATOM 4305 O O . ALA B 2 97 ? -1.31700 12.66700 8.40100 1.000 21.14174 92 ALA D O 1
ATOM 4307 N N . ILE B 2 98 ? -2.08600 10.90700 7.18600 1.000 22.59441 93 ILE D N 1
ATOM 4308 C CA . ILE B 2 98 ? -0.77900 10.30800 6.93000 1.000 20.63647 93 ILE D CA 1
ATOM 4309 C C . ILE B 2 98 ? -0.29300 10.87300 5.59900 1.000 18.02029 93 ILE D C 1
ATOM 4310 O O . ILE B 2 98 ? -1.00000 10.80800 4.58100 1.000 19.90928 93 ILE D O 1
ATOM 4315 N N . TYR B 2 99 ? 0.87100 11.48900 5.63000 1.000 19.37317 94 TYR D N 1
ATOM 4316 C CA . TYR B 2 99 ? 1.47600 12.05800 4.44900 1.000 20.43296 94 TYR D CA 1
ATOM 4317 C C . TYR B 2 99 ? 2.46900 11.07600 3.87200 1.000 17.67044 94 TYR D C 1
ATOM 4318 O O . TYR B 2 99 ? 3.35000 10.55400 4.59300 1.000 19.43527 94 TYR D O 1
ATOM 4327 N N . TYR B 2 100 ? 2.40500 10.91200 2.55800 1.000 19.75207 95 TYR D N 1
ATOM 4328 C CA . TYR B 2 100 ? 3.25900 9.97100 1.83500 1.000 16.13088 95 TYR D CA 1
ATOM 4329 C C . TYR B 2 100 ? 4.04600 10.70900 0.78200 1.000 17.60795 95 TYR D C 1
ATOM 4330 O O . TYR B 2 100 ? 3.50400 11.59000 0.10200 1.000 17.81927 95 TYR D O 1
ATOM 4339 N N . CYS B 2 101 ? 5.31500 10.32200 0.62600 1.000 15.32300 96 CYS D N 1
ATOM 4340 C CA . CYS B 2 101 ? 6.11000 10.76200 -0.51100 1.000 16.47479 96 CYS D CA 1
ATOM 4341 C C . CYS B 2 101 ? 6.17400 9.62200 -1.52000 1.000 19.80328 96 CYS D C 1
ATOM 4342 O O . CYS B 2 101 ? 6.17200 8.43700 -1.15500 1.000 19.87626 96 CYS D O 1
ATOM 4345 N N . ALA B 2 102 ? 6.13000 9.98200 -2.79600 1.000 16.05516 97 ALA D N 1
ATOM 4346 C CA . ALA B 2 102 ? 6.00800 9.01400 -3.86700 1.000 15.97798 97 ALA D CA 1
ATOM 4347 C C . ALA B 2 102 ? 6.94200 9.42600 -4.99500 1.000 15.54753 97 ALA D C 1
ATOM 4348 O O . ALA B 2 102 ? 7.21800 10.61900 -5.19100 1.000 16.96166 97 ALA D O 1
ATOM 4350 N N . ALA B 2 103 ? 7.47200 8.42800 -5.70600 1.000 14.30527 98 ALA D N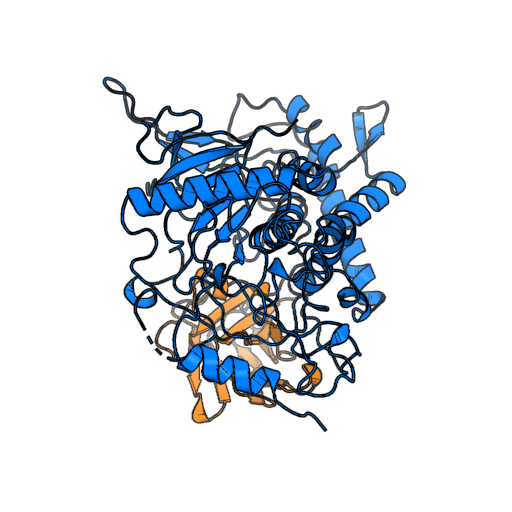 1
ATOM 4351 C CA . ALA B 2 103 ? 8.37200 8.68400 -6.82400 1.000 15.28703 98 ALA D CA 1
ATOM 4352 C C . ALA B 2 103 ? 7.81400 8.05400 -8.08000 1.000 15.17817 98 ALA D C 1
ATOM 4353 O O . ALA B 2 103 ? 7.29700 6.94200 -8.03900 1.000 16.71464 98 ALA D O 1
ATOM 4355 N N . ASP B 2 104 ? 7.94800 8.739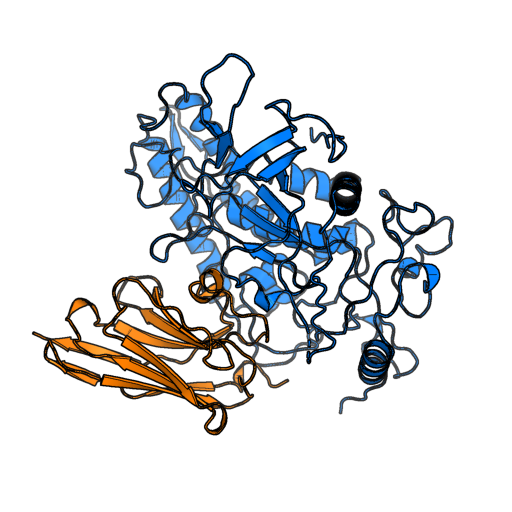00 -9.19200 1.000 15.25140 99 ASP D N 1
ATOM 4356 C CA . ASP B 2 104 ? 7.62100 8.14200 -10.49100 1.000 18.19037 99 ASP D CA 1
ATOM 4357 C C . ASP B 2 104 ? 8.92200 7.55900 -11.01400 1.000 21.98812 99 ASP D C 1
ATOM 4358 O O . ASP B 2 104 ? 9.78200 8.29400 -11.49200 1.000 23.56328 99 ASP D O 1
ATOM 4363 N N . GLY B 2 105 ? 9.08200 6.23300 -10.91000 1.000 17.54129 100 GLY D N 1
ATOM 4364 C CA . GLY B 2 105 ? 10.35800 5.60300 -11.22100 1.000 20.65108 100 GLY D CA 1
ATOM 4365 C C . GLY B 2 105 ? 10.70900 5.60500 -12.68800 1.000 26.44163 100 GLY D C 1
ATOM 4366 O O . GLY B 2 105 ? 11.84200 5.25600 -13.05200 1.000 26.71104 100 GLY D O 1
ATOM 4367 N N . THR B 2 106 ? 9.77700 5.99900 -13.53800 1.000 18.84532 101 THR D N 1
ATOM 4368 C CA . THR B 2 106 ? 10.04900 6.20600 -14.95400 1.000 21.28492 101 THR D CA 1
ATOM 4369 C C . THR B 2 106 ? 10.43700 7.66400 -15.18700 1.000 22.78717 101 THR D C 1
ATOM 4370 O O . THR B 2 106 ? 9.72600 8.56600 -14.75000 1.000 30.33691 101 THR D O 1
ATOM 4374 N N . ALA B 2 107 ? 11.53600 7.88000 -15.88500 1.000 26.49595 102 ALA D N 1
ATOM 4375 C CA . ALA B 2 107 ? 12.06900 9.22700 -16.05900 1.000 33.64444 102 ALA D CA 1
ATOM 4376 C C . ALA B 2 107 ? 11.37000 9.78300 -17.28400 1.000 39.43249 102 ALA D C 1
ATOM 4377 O O . ALA B 2 107 ? 11.79400 9.55200 -18.41500 1.000 52.52676 102 ALA D O 1
ATOM 4379 N N . SER B 2 108 ? 10.28600 10.49400 -17.06200 1.000 33.99035 103 SER D N 1
ATOM 4380 C CA . SER B 2 108 ? 9.47200 11.01000 -18.14700 1.000 34.07423 103 SER D CA 1
ATOM 4381 C C . SER B 2 108 ? 9.15600 12.47500 -17.87800 1.000 28.13393 103 SER D C 1
ATOM 4382 O O . SER B 2 108 ? 9.38100 12.98800 -16.78700 1.000 24.32887 103 SER D O 1
ATOM 4385 N N . VAL B 2 109 ? 8.67600 13.15600 -18.90600 1.000 24.17164 104 VAL D N 1
ATOM 4386 C CA . VAL B 2 109 ? 8.49500 14.60600 -18.81700 1.000 26.07177 104 VAL D CA 1
ATOM 4387 C C . VAL B 2 109 ? 7.41000 14.91800 -17.79800 1.000 20.04049 104 VAL D C 1
ATOM 4388 O O . VAL B 2 109 ? 6.32500 14.32600 -17.82400 1.000 22.43492 104 VAL D O 1
ATOM 4392 N N . PHE B 2 110 ? 7.71600 15.83500 -16.86900 1.000 19.36427 105 PHE D N 1
ATOM 4393 C CA . PHE B 2 110 ? 6.71300 16.28800 -15.91500 1.000 18.32485 105 PHE D CA 1
ATOM 4394 C C . PHE B 2 110 ? 5.45500 16.76600 -16.62100 1.000 18.96850 105 PHE D C 1
ATOM 4395 O O . PHE B 2 110 ? 5.51200 17.56800 -17.55900 1.000 16.56084 105 PHE D O 1
ATOM 4403 N N . ASN B 2 111 ? 4.31700 16.30800 -16.12700 1.000 17.32701 106 ASN D N 1
ATOM 4404 C CA . ASN B 2 111 ? 3.02400 16.76200 -16.60800 1.000 17.44785 106 ASN D CA 1
ATOM 4405 C C . ASN B 2 111 ? 2.21400 17.11700 -15.38400 1.000 18.21034 106 ASN D C 1
ATOM 4406 O O . ASN B 2 111 ? 2.14400 16.32800 -14.44300 1.000 18.28354 106 ASN D O 1
ATOM 4411 N N . SER B 2 112 ? 1.64300 18.33300 -15.33800 1.000 16.59078 107 SER D N 1
ATOM 4412 C CA . SER B 2 112 ? 1.02500 18.72200 -14.07500 1.000 16.00445 107 SER D CA 1
ATOM 4413 C C . SER B 2 112 ? -0.18300 17.82800 -13.75400 1.000 17.37065 107 SER D C 1
ATOM 4414 O O . SER B 2 112 ? -0.39000 17.45400 -12.58900 1.000 19.34418 107 SER D O 1
ATOM 4417 N N . TYR B 2 113 ? -0.99500 17.50500 -14.77800 1.000 20.35072 108 TYR D N 1
ATOM 4418 C CA . TYR B 2 113 ? -2.14900 16.61200 -14.57100 1.000 19.52943 108 TYR D CA 1
ATOM 4419 C C . TYR B 2 113 ? -1.71800 15.20500 -14.12800 1.000 19.81394 108 TYR D C 1
ATOM 4420 O O . TYR B 2 113 ? -2.23600 14.64500 -13.14200 1.000 20.76091 108 TYR D O 1
ATOM 4429 N N . ALA B 2 114 ? -0.76000 14.61300 -14.83800 1.000 17.69046 109 ALA D N 1
ATOM 4430 C CA . ALA B 2 114 ? -0.28300 13.28800 -14.45200 1.000 20.14047 109 ALA D CA 1
ATOM 4431 C C . ALA B 2 114 ? 0.29900 13.31400 -13.05600 1.000 22.54356 109 ALA D C 1
ATOM 4432 O O . ALA B 2 114 ? 0.19900 12.32800 -12.32800 1.000 16.83999 109 ALA D O 1
ATOM 4434 N N . SER B 2 115 ? 0.91400 14.43700 -12.66000 1.000 17.77381 110 SER D N 1
ATOM 4435 C CA . SER B 2 115 ? 1.62300 14.44000 -11.39300 1.000 16.23096 110 SER D CA 1
ATOM 4436 C C . SER B 2 115 ? 0.64400 14.36500 -10.23800 1.000 16.68440 110 SER D C 1
ATOM 4437 O O . SER B 2 115 ? 1.04500 14.02300 -9.11000 1.000 17.26356 110 SER D O 1
ATOM 4440 N N . ALA B 2 116 ? -0.63500 14.67900 -10.48400 1.000 17.34566 111 ALA D N 1
ATOM 4441 C CA . ALA B 2 116 ? -1.62200 14.59500 -9.43600 1.000 15.27218 111 ALA D CA 1
ATOM 4442 C C . ALA B 2 116 ? -2.24800 13.20200 -9.33500 1.000 15.49202 111 ALA D C 1
ATOM 4443 O O . ALA B 2 116 ? -3.14100 12.98000 -8.50200 1.000 20.77904 111 ALA D O 1
ATOM 4445 N N . ASP B 2 117 ? -1.87600 12.28600 -10.20900 1.000 15.02232 112 ASP D N 1
ATOM 4446 C CA . ASP B 2 117 ? -2.47500 10.96700 -10.22500 1.000 15.19777 112 ASP D CA 1
ATOM 4447 C C . ASP B 2 117 ? -1.57800 9.98900 -9.45600 1.000 15.80282 112 ASP D C 1
ATOM 4448 O O . ASP B 2 117 ? -0.44400 9.74700 -9.87600 1.000 15.38047 112 ASP D O 1
ATOM 4453 N N . ARG B 2 118 ? -2.10600 9.41700 -8.35600 1.000 15.29757 113 ARG D N 1
ATOM 4454 C CA . ARG B 2 118 ? -1.35800 8.40900 -7.59300 1.000 14.61446 113 ARG D CA 1
ATOM 4455 C C . ARG B 2 118 ? -0.86000 7.24900 -8.45700 1.000 17.14165 113 ARG D C 1
ATOM 4456 O O . ARG B 2 118 ? 0.18000 6.65900 -8.14200 1.000 16.71697 113 ARG D O 1
ATOM 4464 N N . ASN B 2 119 ? -1.58700 6.89300 -9.52700 1.000 15.04704 114 ASN D N 1
ATOM 4465 C CA . ASN B 2 119 ? -1.16600 5.74800 -10.34000 1.000 15.30745 114 ASN D CA 1
ATOM 4466 C C . ASN B 2 119 ? 0.13200 6.02800 -11.10600 1.000 16.19482 114 ASN D C 1
ATOM 4467 O O . ASN B 2 119 ? 0.76100 5.07800 -11.60800 1.000 16.60823 114 ASN D O 1
ATOM 4472 N N . LYS B 2 120 ? 0.53800 7.29300 -11.19900 1.000 15.54139 11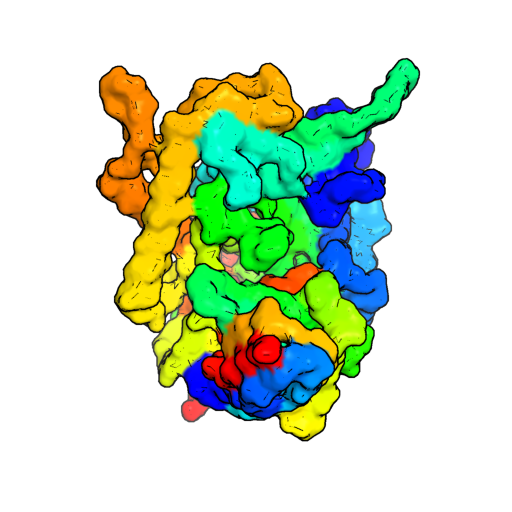5 LYS D N 1
ATOM 4473 C CA . LYS B 2 120 ? 1.76300 7.58800 -11.94600 1.000 14.85139 115 LYS D CA 1
ATOM 4474 C C . LYS B 2 120 ? 2.99200 7.42100 -11.08000 1.000 17.89428 115 LYS D C 1
ATOM 4475 O O . LYS B 2 120 ? 4.10400 7.73400 -11.54300 1.000 18.02576 115 LYS D O 1
ATOM 4481 N N . TYR B 2 121 ? 2.81500 6.97900 -9.84100 1.000 14.44166 116 TYR D N 1
ATOM 4482 C CA . TYR B 2 121 ? 3.94300 6.77800 -8.93000 1.000 15.09481 116 TYR D CA 1
ATOM 4483 C C . TYR B 2 121 ? 3.99700 5.30700 -8.54600 1.000 16.37053 116 TYR D C 1
ATOM 4484 O O . TYR B 2 121 ? 2.98500 4.73400 -8.14800 1.000 16.25635 116 TYR D O 1
ATOM 4493 N N . ASN B 2 122 ? 5.19900 4.71200 -8.62400 1.000 16.49557 117 ASN D N 1
ATOM 4494 C CA . ASN B 2 122 ? 5.31800 3.30300 -8.31000 1.000 17.83234 117 ASN D CA 1
ATOM 4495 C C . ASN B 2 122 ? 6.07000 3.04500 -7.00900 1.000 17.11624 117 ASN D C 1
ATOM 4496 O O . ASN B 2 122 ? 6.02400 1.90700 -6.48700 1.000 18.21754 117 ASN D O 1
ATOM 4501 N N . TYR B 2 123 ? 6.75500 4.04900 -6.44700 1.000 16.53969 118 TYR D N 1
ATOM 4502 C CA . TYR B 2 123 ? 7.47800 3.87500 -5.19900 1.000 18.23156 118 TYR D CA 1
ATOM 4503 C C . TYR B 2 123 ? 6.86200 4.80800 -4.18600 1.000 17.19083 118 TYR D C 1
ATOM 4504 O O . TYR B 2 123 ? 6.71500 5.99200 -4.47000 1.000 18.78498 118 TYR D O 1
ATOM 4513 N N . TRP B 2 124 ? 6.54100 4.27800 -2.99800 1.000 19.28246 119 TRP D N 1
ATOM 4514 C CA . TRP B 2 124 ? 5.87300 5.00900 -1.94300 1.000 14.95058 119 TRP D CA 1
ATOM 4515 C C . TRP B 2 124 ? 6.54700 4.74000 -0.60700 1.000 16.14440 119 TRP D C 1
ATOM 4516 O O . TRP B 2 124 ? 6.94200 3.58800 -0.33700 1.000 21.89219 119 TRP D O 1
ATOM 4527 N N . GLY B 2 125 ? 6.64400 5.76900 0.22500 1.000 17.00135 120 GLY D N 1
ATOM 4528 C CA . GLY B 2 125 ? 7.10200 5.58500 1.60300 1.000 16.10666 120 GLY D CA 1
ATOM 4529 C C . GLY B 2 125 ? 5.99400 4.92300 2.46500 1.000 22.97558 120 GLY D C 1
ATOM 4530 O O . GLY B 2 125 ? 4.88900 4.64400 1.99700 1.000 19.94794 120 GLY D O 1
ATOM 4531 N N . GLN B 2 126 ? 6.31500 4.64800 3.74500 1.000 20.72833 121 GLN D N 1
ATOM 4532 C CA . GLN B 2 126 ? 5.29300 4.14200 4.66900 1.000 25.09471 121 GLN D CA 1
ATOM 4533 C C . GLN B 2 126 ? 4.47800 5.24700 5.32800 1.000 23.72150 121 GLN D C 1
ATOM 4534 O O . GLN B 2 126 ? 3.52300 4.94800 6.05000 1.000 25.82679 121 GLN D O 1
ATOM 4540 N N . GLY B 2 127 ? 4.86400 6.49200 5.14300 1.000 22.48918 122 GLY D N 1
ATOM 4541 C CA . GLY B 2 127 ? 4.03500 7.60200 5.55500 1.000 22.75488 122 GLY D CA 1
ATOM 4542 C C . GLY B 2 127 ? 4.51800 8.19000 6.87100 1.000 24.61540 122 GLY D C 1
ATOM 4543 O O . GLY B 2 127 ? 5.27700 7.56800 7.63800 1.000 26.08937 122 GLY D O 1
ATOM 4544 N N . THR B 2 128 ? 4.08100 9.41900 7.14200 1.000 20.83271 123 THR D N 1
ATOM 4545 C CA . THR B 2 128 ? 4.40500 10.06300 8.41900 1.000 22.71921 123 THR D CA 1
ATOM 4546 C C . THR B 2 128 ? 3.10600 10.74200 8.86800 1.000 23.23147 123 THR D C 1
ATOM 4547 O O . THR B 2 128 ? 2.44400 11.42000 8.07400 1.000 23.01539 123 THR D O 1
ATOM 4551 N N . GLN B 2 129 ? 2.68600 10.46200 10.10200 1.000 24.66420 124 GLN D N 1
ATOM 4552 C CA . GLN B 2 129 ? 1.43900 11.03100 10.59400 1.000 25.27460 124 GLN D CA 1
ATOM 4553 C C . GLN B 2 129 ? 1.57700 12.52100 10.91400 1.000 25.41412 124 GLN D C 1
ATOM 4554 O O . GLN B 2 129 ? 2.50100 12.94900 11.63000 1.000 26.75132 124 GLN D O 1
ATOM 4560 N N . VAL B 2 130 ? 0.58500 13.30700 10.47500 1.000 24.53996 125 VAL D N 1
ATOM 4561 C CA . VAL B 2 130 ? 0.48800 14.72500 10.79500 1.000 24.97051 125 VAL D CA 1
ATOM 4562 C C . VAL B 2 130 ? -0.85600 14.94100 11.45900 1.000 26.19384 125 VAL D C 1
ATOM 4563 O O . VAL B 2 130 ? -1.88800 14.55400 10.90600 1.000 31.14130 125 VAL D O 1
ATOM 4567 N N . THR B 2 131 ? -0.84000 15.52300 12.65300 1.000 28.20116 126 THR D N 1
ATOM 4568 C CA . THR B 2 131 ? -2.08400 15.79600 13.36400 1.000 29.68721 126 THR D CA 1
ATOM 4569 C C . THR B 2 131 ? -2.09500 17.25400 13.78400 1.000 31.41210 126 THR D C 1
ATOM 4570 O O . THR B 2 131 ? -1.14800 17.72500 14.42400 1.000 32.17181 126 THR D O 1
ATOM 4574 N N . VAL B 2 132 ? -3.18800 17.94900 13.45000 1.000 31.85829 127 VAL D N 1
ATOM 4575 C CA . VAL B 2 132 ? -3.36000 19.36900 13.71800 1.000 31.21399 127 VAL D CA 1
ATOM 4576 C C . VAL B 2 132 ? -4.59000 19.52500 14.59700 1.000 34.98342 127 VAL D C 1
ATOM 4577 O O . VAL B 2 132 ? -5.69700 19.18800 14.17400 1.000 38.61474 127 VAL D O 1
ATOM 4581 N N . SER B 2 133 ? -4.40200 20.06100 15.79600 1.000 39.89159 128 SER D N 1
ATOM 4582 C CA . SER B 2 133 ? -5.45300 20.11200 16.79600 1.000 40.79695 128 SER D CA 1
ATOM 4583 C C . SER B 2 133 ? -5.77800 21.56900 17.06300 1.000 50.85066 128 SER D C 1
ATOM 4584 O O . SER B 2 133 ? -4.92500 22.44700 16.89000 1.000 53.45770 128 SER D O 1
ATOM 4587 N N . SER B 2 134 ? -7.01200 21.82600 17.48600 1.000 57.14693 129 SER D N 1
ATOM 4588 C CA . SER B 2 134 ? -7.42700 23.19800 17.72900 1.000 69.39010 129 SER D CA 1
ATOM 4589 C C . SER B 2 134 ? -7.14300 23.54400 19.16900 1.000 70.29760 129 SER D C 1
ATOM 4590 O O . SER B 2 134 ? -7.60100 22.83900 20.06400 1.000 71.35900 129 SER D O 1
#

Solvent-accessible surface area: 24579 Å² total; per-residue (Å²): 162,17,94,17,33,124,12,82,16,107,44,107,78,78,39,86,35,8,0,46,0,3,10,5,36,4,71,56,67,45,109,41,66,33,0,0,42,0,1,91,49,0,6,0,0,0,37,34,11,77,74,14,28,93,106,116,32,21,86,210,213,63,24,27,25,48,61,34,63,76,31,8,84,65,75,93,78,33,38,77,2,0,46,2,0,12,18,1,0,31,1,0,63,47,46,115,40,0,32,98,0,0,55,29,0,25,94,0,12,4,0,2,0,10,125,120,8,62,70,81,31,0,24,10,97,14,17,6,3,9,2,8,27,41,13,57,64,131,83,118,134,113,133,113,101,38,28,48,0,0,0,0,0,15,0,3,0,1,4,1,30,50,30,42,13,18,3,10,18,65,148,38,38,11,8,1,5,25,0,12,0,1,0,0,2,0,8,1,0,0,22,14,0,46,6,8,14,18,8,147,60,21,129,82,32,66,55,180,106,64,87,3,1,0,9,1,0,0,6,24,0,0,13,14,0,0,16,0,0,1,0,0,4,1,8,26,11,19,29,43,32,18,71,7,108,89,119,69,134,12,4,54,23,10,46,0,19,15,0,7,40,0,2,0,0,5,44,83,0,27,76,36,13,75,118,85,32,52,127,60,11,59,54,92,7,25,120,31,1,133,34,2,14,50,14,0,53,91,8,146,67,11,96,43,46,136,136,23,77,35,97,94,26,37,75,96,0,52,89,10,2,92,9,59,78,74,117,160,28,129,7,51,37,51,99,145,27,4,35,163,10,11,124,29,0,1,86,31,3,7,5,39,60,0,2,125,74,7,118,5,34,25,48,30,0,60,0,21,47,91,13,2,1,0,70,1,99,70,3,68,48,98,111,7,0,20,50,112,57,0,1,9,13,52,147,55,88,26,68,123,89,63,67,0,0,9,6,80,65,2,128,91,0,19,80,49,45,47,182,112,18,62,52,41,13,107,106,43,21,65,88,90,123,248,117,43,47,1,61,107,17,105,5,73,14,61,38,30,29,118,22,110,68,52,26,58,29,124,0,31,1,50,11,60,44,71,70,11,120,60,4,12,3,0,0,1,29,57,24,125,89,109,40,43,34,13,0,0,0,5,6,79,49,30,126,44,75,94,24,22,136,74,0,148,86,40,11,81,13,43,41,60,52,94,146,71,33,5,21,0,58,0,56,62,0,98,47,121,3,40,3,61,0,24,0,0,0,17,14,81,35,27,34,14,13,22,44,25,4,29,13,5,17,66,1,18,12,41,5,168,21,17,91,0,47,6,41,120

InterPro domains:
  IPR000395 Botulinum/Tetanus toxin, catalytic chain [PF01742] (3-417)
  IPR000395 Botulinum/Tetanus toxin, catalytic chain [PR00760] (7-23)
  IPR000395 Botulinum/Tetanus toxin, catalytic chain [PR00760] (34-50)
  IPR000395 Botulinum/Tetanus toxin, catalytic chain [PR00760] (73-89)
  IPR000395 Botulinum/Tetanus toxin, catalytic chain [PR00760] (98-120)
  IPR000395 Botulinum/Tetanus toxin, catalytic chain [PR00760] (220-232)
  IPR000395 Botulinum/Tetanus toxin, catalytic chain [PR00760] (265-281)
  IPR011065 Kunitz inhibitor STI-like superfamily [SSF50386] (1082-1291)
  IPR012500 Clostridium neurotoxin, translocation [PF07952] (536-842)
  IPR012928 Clostridium neurotoxin, receptor binding N-terminal [PF07953] (872-1066)
  IPR013104 Clostridium neurotoxin, receptor-binding C-terminal [PF07951] (1075-1291)
  IPR013320 Concanavalin A-like lectin/glucanase domain superfamily [SSF49899] (860-1066)
  IPR036248 Clostridium neurotoxin, translocation domain [G3DSA:1.20.1120.10] (441-856)
  IPR036248 Clostridium neurotoxin, translocation domain [SSF58091] (536-861)

Radius of gyration: 24.11 Å; Cα contacts (8 Å, |Δi|>4): 1254; chains: 2; bounding box: 67×52×67 Å

Foldseek 3Di:
DKAFDDDFLPDDQPVPQWFFWQALVRVPVPRTATWGNRTQQEIEGAAADPPPHDLCLQDDPDLQFDHDNCQSVDSVSSRQVVVLVSLLLLLQCLDPLSVVLVVLQNLLQFFQDAPVDPLQERECPHNFAWIWTWDDDPPDDIDIDTDGHQEYEYEYYSGRADKAKDFDDDPRDTQLQQQRAGRIYIHHHQFFWFKFQLDVVCQPDALVPGFIFTFQSSLVVLLRSLCSSSSSRNQQPPDAWQADPDADSSAPAGHIDHPSNQLQADQCSCVSPDPVRVVVSLVSNVVSNQSVLSSLQNHDYHPHDNPDDSVVVSVSVCVSQVWDADPVGRTDDDVVSNVVVVCCSRPVHHSVVVCVVLLTDDRSGPNGDGARTWGFPRCPDVVQQHSRNGRQDVVVVSSPPVNSGTVVHVVVGTGHPDPVSVVRVVCVSNDDDD/DFDLVQKAKAKDFADEEEAQAKTKIKIAIDPDAQLLWKKFKWWADPPDDTFGAKIAGSVRPDIEGDPVQPPFWDWDADRVRRMIMIIGGRDDQVPWTFMKMFIQPDRDDDDRVLRRDPVSTDHMHPTGTHGYHD

B-factor: mean 26.24, std 10.38, range [10.39, 82.41]

Secondary structure (DSSP, 8-state):
--------TTSPP-SSSEEEEE-GGGTTTT--EEEEEEETTEEEE-S---TTS-GGGG----TTS-B-TTTT-SHHHHHHHHHHHHHHHHHHHTSHHHHHHHHHHHH-PPPS--TTS-TTEE---STTTEEEEEE--TTS--EEEEEE-SEEEE---SBTT--EEE--EETTEEGGGTTS---EEEE--SSEE-EE---GGGTT--GGG---EE--HHHHHHHHHHHHHHHHTT-PPPS-EE--SS--TT-S----EEHHHHHHH-TTGGGGS-HHHHHHHHHHHHHHHHHHHHHHHH--EETT-TT--HHHHHHHHHHHTT-EE-TT--EE--HHHHHHHHHIIIIIS-HHHHHHHHT----S-S-------EEES-TT-TTT-BTTTBT--GGGT-SGGGGGGBTTT-GGGEE-S-HHHHHHHHHHHH----/---GGG-EEEEE---EEETT--EEEEEEEESS--TTS-EEEEEE-TTSPPEEEEEE-TTSS-EEE-TTTTTTEEEEEEGGGTEEEEEE-S--GGG-EEEEEEE--S-----HHHHT-GGG--EE---EEEEEE-

Nearest PDB structures (foldseek):
  7na9-assembly1_A  TM=1.002E+00  e=5.368E-90  Clostridium botulinum
  7t5f-assembly1_A  TM=9.895E-01  e=1.148E-79  Clostridium botulinum
  7t5f-assembly2_D  TM=9.901E-01  e=3.969E-78  Clostridium botulinum
  1f82-assembly1_A  TM=9.791E-01  e=1.806E-78  Clostridium botulinum
  6g5f-assembly1_A  TM=9.180E-01  e=1.633E-74  Clostridium botulinum

Sequence (568 aa):
PVTINNFNYNDPIDNNNIIMMEPPFARGTGRYYKAFKITDRIWIIPERYTFGYKPEDFNKRDVCEYYDPDYLNTNDKKNIFLQTMIKLFNRIKSKPLGEKLLEMMIINGIPYLGDRRVPLEEFNTNIASVTVNKLISNPGEVERRKKGIFANLIIFGPGPVLNENETIDIGIQNHFASREGFGGIMQMKFCPEYVSVFNNVQENKGASIFFNRRGYFSDPALILMHELIHVLHGLYGIKVDDLPIVPNEKKFFMQSTDAIQAEELYTFGGQDPSIITPSTDKSIYDKVLQNFRGIVDRLNKVLVCISDPNININIYKNNKFKDKYKFVEDSEGKYSIDVESFDKLYKSLMFGFTETNIAENYKIKTRASYFSDSLPPVKIKNLLDNEIYTIEEEGFNISDKDMEKEYRGQNKAINKQAYEEISKEHLAVYKIQMCKSVKGPLGSQVQLVESGGGLVQTGGSLRLSCAASGRTFRRNTMGWFRQAPGKVREFVAAISWSGDRTYCCADSVKGRFTISRDNAKNTVDLLMNSLKPEDTAIYYCAADGTASVFNSYASADRNKYNYWGQGTQVTVSS